Protein AF-A0A8I1SNG2-F1 (afdb_monomer)

pLDDT: mean 77.54, std 19.79, range [26.77, 97.81]

Structure (mmCIF, N/CA/C/O backbone):
data_AF-A0A8I1SNG2-F1
#
_entry.id   AF-A0A8I1SNG2-F1
#
loop_
_atom_site.group_PDB
_atom_site.id
_atom_site.type_symbol
_atom_site.label_atom_id
_atom_site.label_alt_id
_atom_site.label_comp_id
_atom_site.label_asym_id
_atom_site.label_entity_id
_atom_site.label_seq_id
_atom_site.pdbx_PDB_ins_code
_atom_site.Cartn_x
_atom_site.Cartn_y
_atom_site.Cartn_z
_atom_site.occupancy
_atom_site.B_iso_or_equiv
_atom_site.auth_seq_id
_atom_site.auth_comp_id
_atom_site.auth_asym_id
_atom_site.auth_atom_id
_atom_site.pdbx_PDB_model_num
ATOM 1 N N . MET A 1 1 ? -9.272 -76.846 -53.339 1.00 56.78 1 MET A N 1
ATOM 2 C CA . MET A 1 1 ? -8.291 -75.740 -53.357 1.00 56.78 1 MET A CA 1
ATOM 3 C C . MET A 1 1 ? -7.108 -75.984 -52.406 1.00 56.78 1 MET A C 1
ATOM 5 O O . MET A 1 1 ? -6.100 -75.313 -52.558 1.00 56.78 1 MET A O 1
ATOM 9 N N . ASP A 1 2 ? -7.126 -77.032 -51.564 1.00 60.41 2 ASP A N 1
ATOM 10 C CA . ASP A 1 2 ? -6.058 -77.311 -50.574 1.00 60.41 2 ASP A CA 1
ATOM 11 C C . ASP A 1 2 ? -4.797 -78.040 -51.066 1.00 60.41 2 ASP A C 1
ATOM 13 O O . ASP A 1 2 ? -3.830 -78.180 -50.324 1.00 60.41 2 ASP A O 1
ATOM 17 N N . ARG A 1 3 ? -4.749 -78.513 -52.318 1.00 60.56 3 ARG A N 1
ATOM 18 C CA . ARG A 1 3 ? -3.557 -79.216 -52.844 1.00 60.56 3 ARG A CA 1
ATOM 19 C C . ARG A 1 3 ? -2.506 -78.296 -53.471 1.00 60.56 3 ARG A C 1
ATOM 21 O O . ARG A 1 3 ? -1.391 -78.744 -53.713 1.00 60.56 3 ARG A O 1
ATOM 28 N N . LEU A 1 4 ? -2.842 -77.027 -53.711 1.00 60.00 4 LEU A N 1
ATOM 29 C CA . LEU A 1 4 ? -1.902 -76.025 -54.228 1.00 60.00 4 LEU A CA 1
ATOM 30 C C . LEU A 1 4 ? -1.081 -75.378 -53.099 1.00 60.00 4 LEU A C 1
ATOM 32 O O . LEU A 1 4 ? 0.104 -75.133 -53.284 1.00 60.00 4 LEU A O 1
ATOM 36 N N . LEU A 1 5 ? -1.671 -75.183 -51.914 1.00 61.62 5 LEU A N 1
ATOM 37 C CA . LEU A 1 5 ? -1.017 -74.515 -50.777 1.00 61.62 5 LEU A CA 1
ATOM 38 C C . LEU A 1 5 ? -0.060 -75.413 -49.975 1.00 61.62 5 LEU A C 1
ATOM 40 O O . LEU A 1 5 ? 0.760 -74.899 -49.226 1.00 61.62 5 LEU A O 1
ATOM 44 N N . ASN A 1 6 ? -0.107 -76.736 -50.166 1.00 69.00 6 ASN A N 1
ATOM 45 C CA . ASN A 1 6 ? 0.740 -77.685 -49.431 1.00 69.00 6 ASN A CA 1
ATOM 46 C C . ASN A 1 6 ? 1.972 -78.165 -50.221 1.00 69.00 6 ASN A C 1
ATOM 48 O O . ASN A 1 6 ? 2.696 -79.053 -49.772 1.00 69.00 6 ASN A O 1
ATOM 52 N N . ASN A 1 7 ? 2.218 -77.608 -51.414 1.00 77.94 7 ASN A N 1
ATOM 53 C CA . ASN A 1 7 ? 3.432 -77.899 -52.168 1.00 77.94 7 ASN A CA 1
ATOM 54 C C . ASN A 1 7 ? 4.544 -76.934 -51.715 1.00 77.94 7 ASN A C 1
ATOM 56 O O . ASN A 1 7 ? 4.392 -75.718 -51.883 1.00 77.94 7 ASN A O 1
ATOM 60 N N . PRO A 1 8 ? 5.675 -77.433 -51.184 1.00 76.56 8 PRO A N 1
ATOM 61 C CA . PRO A 1 8 ? 6.743 -76.588 -50.651 1.00 76.56 8 PRO A CA 1
ATOM 62 C C . PRO A 1 8 ? 7.318 -75.615 -51.688 1.00 76.56 8 PRO A C 1
ATOM 64 O O . PRO A 1 8 ? 7.856 -74.575 -51.319 1.00 76.56 8 PRO A O 1
ATOM 67 N N . TRP A 1 9 ? 7.183 -75.910 -52.982 1.00 79.81 9 TRP A N 1
ATOM 68 C CA . TRP A 1 9 ? 7.586 -74.994 -54.049 1.00 79.81 9 TRP A CA 1
ATOM 69 C C . TRP A 1 9 ? 6.646 -73.789 -54.201 1.00 79.81 9 TRP A C 1
ATOM 71 O O . TRP A 1 9 ? 7.111 -72.677 -54.435 1.00 79.81 9 TRP A O 1
ATOM 81 N N . ILE A 1 10 ? 5.339 -73.979 -54.003 1.00 81.12 10 ILE A N 1
ATOM 82 C 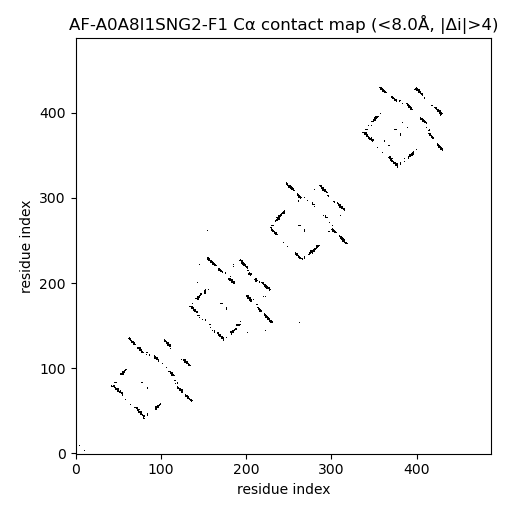CA . ILE A 1 10 ? 4.342 -72.901 -54.100 1.00 81.12 10 ILE A CA 1
ATOM 83 C C . ILE A 1 10 ? 4.430 -71.974 -52.884 1.00 81.12 10 ILE A C 1
ATOM 85 O O . ILE A 1 10 ? 4.395 -70.757 -53.047 1.00 81.12 10 ILE A O 1
ATOM 89 N N . MET A 1 11 ? 4.669 -72.524 -51.690 1.00 81.44 11 MET A N 1
ATOM 90 C CA . MET A 1 11 ? 4.949 -71.728 -50.486 1.00 81.44 11 MET A CA 1
ATOM 91 C C . MET A 1 11 ? 6.187 -70.835 -50.658 1.00 81.44 11 MET A C 1
ATOM 93 O O . MET A 1 11 ? 6.160 -69.670 -50.274 1.00 81.44 11 MET A O 1
ATOM 97 N N . LYS A 1 12 ? 7.251 -71.339 -51.301 1.00 84.50 12 LYS A N 1
ATOM 98 C CA . LYS A 1 12 ? 8.458 -70.546 -51.593 1.00 84.50 12 LYS A CA 1
ATOM 99 C C . LYS A 1 12 ? 8.195 -69.410 -52.584 1.00 84.50 12 LYS A C 1
ATOM 101 O O . LYS A 1 12 ? 8.727 -68.323 -52.396 1.00 84.50 12 LYS A O 1
ATOM 106 N N . ILE A 1 13 ? 7.363 -69.636 -53.604 1.00 86.69 13 ILE A N 1
ATOM 107 C CA . ILE A 1 13 ? 6.988 -68.594 -54.576 1.00 86.69 13 ILE A CA 1
ATOM 108 C C . ILE A 1 13 ? 6.118 -67.518 -53.917 1.00 86.69 13 ILE A C 1
ATOM 110 O O . ILE A 1 13 ? 6.350 -66.332 -54.132 1.00 86.69 13 ILE A O 1
ATOM 114 N N . ILE A 1 14 ? 5.153 -67.909 -53.081 1.00 85.69 14 ILE A N 1
ATOM 115 C CA . ILE A 1 14 ? 4.299 -66.961 -52.350 1.00 85.69 14 ILE A CA 1
ATOM 116 C C . ILE A 1 14 ? 5.128 -66.148 -51.347 1.00 85.69 14 ILE A C 1
ATOM 118 O O . ILE A 1 14 ? 4.961 -64.933 -51.266 1.00 85.69 14 ILE A O 1
ATOM 122 N N . ALA A 1 15 ? 6.069 -66.783 -50.641 1.00 88.19 15 ALA A N 1
ATOM 123 C CA . ALA A 1 15 ? 6.994 -66.092 -49.746 1.00 88.19 15 ALA A CA 1
ATOM 124 C C . ALA A 1 15 ? 7.906 -65.109 -50.499 1.00 88.19 15 ALA A C 1
ATOM 126 O O . ALA A 1 15 ? 8.117 -63.997 -50.025 1.00 88.19 15 ALA A O 1
ATOM 127 N N . LEU A 1 16 ? 8.399 -65.476 -51.689 1.00 91.19 16 LEU A N 1
ATOM 128 C CA . LEU A 1 16 ? 9.174 -64.579 -52.551 1.00 91.19 16 LEU A CA 1
ATOM 129 C C . LEU A 1 16 ? 8.335 -63.377 -53.005 1.00 91.19 16 LEU A C 1
ATOM 131 O O . LEU A 1 16 ? 8.827 -62.255 -52.997 1.00 91.19 16 LEU A O 1
ATOM 135 N N . LEU A 1 17 ? 7.072 -63.597 -53.376 1.00 91.25 17 LEU A N 1
ATOM 136 C CA . LEU A 1 17 ? 6.180 -62.531 -53.828 1.00 91.25 17 LEU A CA 1
ATOM 137 C C . LEU A 1 17 ? 5.836 -61.569 -52.683 1.00 91.25 17 LEU A C 1
ATOM 139 O O . LEU A 1 17 ? 5.881 -60.359 -52.879 1.00 91.25 17 LEU A O 1
ATOM 143 N N . LEU A 1 18 ? 5.579 -62.084 -51.478 1.00 90.50 18 LEU A N 1
ATOM 144 C CA . LEU A 1 18 ? 5.385 -61.262 -50.279 1.00 90.50 18 LEU A CA 1
ATOM 145 C C . LEU A 1 18 ? 6.658 -60.510 -49.875 1.00 90.50 18 LEU A C 1
ATOM 147 O O . LEU A 1 18 ? 6.578 -59.333 -49.535 1.00 90.50 18 LEU A O 1
ATOM 151 N N . ALA A 1 19 ? 7.827 -61.149 -49.957 1.00 90.62 19 ALA A N 1
ATOM 152 C CA . ALA A 1 19 ? 9.108 -60.498 -49.698 1.00 90.62 19 ALA A CA 1
ATOM 153 C C . ALA A 1 19 ? 9.402 -59.397 -50.726 1.00 90.62 19 ALA A C 1
ATOM 155 O O . ALA A 1 19 ? 9.855 -58.323 -50.348 1.00 90.62 19 ALA A O 1
ATOM 156 N N . LEU A 1 20 ? 9.091 -59.624 -52.006 1.00 89.50 20 LEU A N 1
ATOM 157 C CA . LEU A 1 20 ? 9.197 -58.615 -53.059 1.00 89.50 20 LEU A CA 1
ATOM 158 C C . LEU A 1 20 ? 8.219 -57.462 -52.813 1.00 89.50 20 LEU A C 1
ATOM 160 O O . LEU A 1 20 ? 8.576 -56.308 -53.015 1.00 89.50 20 LEU A O 1
ATOM 164 N N . MET A 1 21 ? 7.000 -57.757 -52.356 1.00 87.56 21 MET A N 1
ATOM 165 C CA . MET A 1 21 ? 6.005 -56.724 -52.092 1.00 87.56 21 MET A CA 1
ATOM 166 C C . MET A 1 21 ? 6.374 -55.870 -50.873 1.00 87.56 21 MET A C 1
ATOM 168 O O . MET A 1 21 ? 6.263 -54.649 -50.933 1.00 87.56 21 MET A O 1
ATOM 172 N N . LEU A 1 22 ? 6.882 -56.488 -49.802 1.00 85.44 22 LEU A N 1
ATOM 173 C CA . LEU A 1 22 ? 7.433 -55.772 -48.649 1.00 85.44 22 LEU A CA 1
ATOM 174 C C . LEU A 1 22 ? 8.693 -54.988 -49.020 1.00 85.44 22 LEU A C 1
ATOM 176 O O . LEU A 1 22 ? 8.825 -53.839 -48.614 1.00 85.44 22 LEU A O 1
ATOM 180 N N . TYR A 1 23 ? 9.584 -55.567 -49.829 1.00 83.69 23 TYR A N 1
ATOM 181 C CA . TYR A 1 23 ? 10.763 -54.874 -50.344 1.00 83.69 23 TYR A CA 1
ATOM 182 C C . TYR A 1 23 ? 10.367 -53.650 -51.167 1.00 83.69 23 TYR A C 1
ATOM 184 O O . TYR A 1 23 ? 10.914 -52.581 -50.944 1.00 83.69 23 TYR A O 1
ATOM 192 N N . LEU A 1 24 ? 9.381 -53.761 -52.059 1.00 81.56 24 LEU A N 1
ATOM 193 C CA . LEU A 1 24 ? 8.875 -52.618 -52.818 1.00 81.56 24 LEU A CA 1
ATOM 194 C C . LEU A 1 24 ? 8.191 -51.595 -51.906 1.00 81.56 24 LEU A C 1
ATO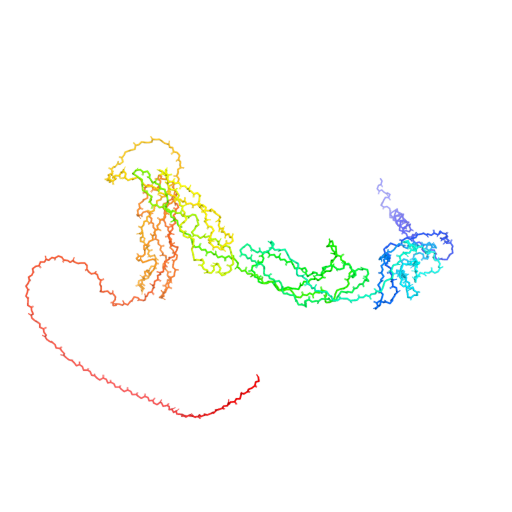M 196 O O . LEU A 1 24 ? 8.440 -50.412 -52.068 1.00 81.56 24 LEU A O 1
ATOM 200 N N . SER A 1 25 ? 7.403 -52.016 -50.914 1.00 80.62 25 SER A N 1
ATOM 201 C CA . SER A 1 25 ? 6.765 -51.092 -49.964 1.00 80.62 25 SER A CA 1
ATOM 202 C C . SER A 1 25 ? 7.790 -50.306 -49.142 1.00 80.62 25 SER A C 1
ATOM 204 O O . SER A 1 25 ? 7.641 -49.102 -48.983 1.00 80.62 25 SER A O 1
ATOM 206 N N . VAL A 1 26 ? 8.846 -50.965 -48.655 1.00 71.75 26 VAL A N 1
ATOM 207 C CA . VAL A 1 26 ? 9.935 -50.321 -47.899 1.00 71.75 26 VAL A CA 1
ATOM 208 C C . VAL A 1 26 ? 10.855 -49.513 -48.816 1.00 71.75 26 VAL A C 1
ATOM 210 O O . VAL A 1 26 ? 11.360 -48.468 -48.421 1.00 71.75 26 VAL A O 1
ATOM 213 N N . SER A 1 27 ? 11.080 -49.969 -50.048 1.00 66.38 27 SER A N 1
ATOM 214 C CA . SER A 1 27 ? 11.936 -49.279 -51.017 1.00 66.38 27 SER A CA 1
ATOM 215 C C . SER A 1 27 ? 11.242 -48.086 -51.682 1.00 66.38 27 SER A C 1
ATOM 217 O O . SER A 1 27 ? 11.930 -47.246 -52.255 1.00 66.38 27 SER A O 1
ATOM 219 N N . ILE A 1 28 ? 9.910 -47.998 -51.613 1.00 62.19 28 ILE A N 1
ATOM 220 C CA . ILE A 1 28 ? 9.124 -46.840 -52.068 1.00 62.19 28 ILE A CA 1
ATOM 221 C C . ILE A 1 28 ? 9.003 -45.784 -50.955 1.00 62.19 28 ILE A C 1
ATOM 223 O O . ILE A 1 28 ? 8.881 -44.607 -51.273 1.00 62.19 28 ILE A O 1
ATOM 227 N N . ASP A 1 29 ? 9.159 -46.172 -49.685 1.00 55.56 29 ASP A N 1
ATOM 228 C CA . ASP A 1 29 ? 9.211 -45.254 -48.530 1.00 55.56 29 ASP A CA 1
ATOM 229 C C . ASP A 1 29 ? 10.655 -44.861 -48.127 1.00 55.56 29 ASP A C 1
ATOM 231 O O . ASP A 1 29 ? 10.879 -44.210 -47.115 1.00 55.56 29 ASP A O 1
ATOM 235 N N . ASN A 1 30 ? 11.654 -45.242 -48.941 1.00 54.31 30 ASN A N 1
ATOM 236 C CA . ASN A 1 30 ? 13.058 -44.808 -48.840 1.00 54.31 30 ASN A CA 1
ATOM 237 C C . ASN A 1 30 ? 13.566 -44.199 -50.164 1.00 54.31 30 ASN A C 1
ATOM 239 O O . ASN A 1 30 ? 14.659 -44.510 -50.643 1.00 54.31 30 ASN A O 1
ATOM 243 N N . GLN A 1 31 ? 12.758 -43.331 -50.772 1.00 49.16 31 GLN A N 1
ATOM 244 C CA . GLN A 1 31 ? 13.276 -42.252 -51.617 1.00 49.16 31 GLN A CA 1
ATOM 245 C C . GLN A 1 31 ? 12.938 -40.902 -50.964 1.00 49.16 31 GLN A C 1
ATOM 247 O O . GLN A 1 31 ? 12.194 -40.104 -51.515 1.00 49.16 31 GLN A O 1
ATOM 252 N N . ASP A 1 32 ? 13.388 -40.667 -49.733 1.00 51.47 32 ASP A N 1
ATOM 253 C CA . ASP A 1 32 ? 14.584 -39.842 -49.514 1.00 51.47 32 ASP A CA 1
ATOM 254 C C . ASP A 1 32 ? 15.882 -40.427 -50.092 1.00 51.47 32 ASP A C 1
ATOM 256 O O . ASP A 1 32 ? 16.792 -40.869 -49.389 1.00 51.47 32 ASP A O 1
ATOM 260 N N . THR A 1 33 ? 16.024 -40.365 -51.416 1.00 41.66 33 THR A N 1
ATOM 261 C CA . THR A 1 33 ? 17.355 -40.365 -52.016 1.00 41.66 33 THR A CA 1
ATOM 262 C C . THR A 1 33 ? 17.877 -38.941 -51.971 1.00 41.66 33 THR A C 1
ATOM 264 O O . THR A 1 33 ? 17.498 -38.096 -52.784 1.00 41.66 33 THR A O 1
ATOM 267 N N . ASN A 1 34 ? 18.805 -38.698 -51.048 1.00 48.19 34 ASN A N 1
ATOM 268 C CA . ASN A 1 34 ? 19.882 -37.742 -51.260 1.00 48.19 34 ASN A CA 1
ATOM 269 C C . ASN A 1 34 ? 20.503 -38.009 -52.641 1.00 48.19 34 ASN A C 1
ATOM 271 O O . ASN A 1 34 ? 21.346 -38.893 -52.801 1.00 48.19 34 ASN A O 1
ATOM 275 N N . THR A 1 35 ? 20.091 -37.240 -53.648 1.00 39.91 35 THR A N 1
ATOM 276 C CA . THR A 1 35 ? 20.766 -37.176 -54.945 1.00 39.91 35 THR A CA 1
ATOM 277 C C . THR A 1 35 ? 22.074 -36.416 -54.754 1.00 39.91 35 THR A C 1
ATOM 279 O O . THR A 1 35 ? 22.172 -35.212 -54.992 1.00 39.91 35 THR A O 1
ATOM 282 N N . ILE A 1 36 ? 23.099 -37.131 -54.290 1.00 49.31 36 ILE A N 1
ATOM 283 C CA . ILE A 1 36 ? 24.485 -36.699 -54.407 1.00 49.31 36 ILE A CA 1
ATOM 284 C C . ILE A 1 36 ? 24.841 -36.734 -55.898 1.00 49.31 36 ILE A C 1
ATOM 286 O O . ILE A 1 36 ? 24.833 -37.784 -56.534 1.00 49.31 36 ILE A O 1
ATOM 290 N N . LEU A 1 37 ? 25.191 -35.548 -56.402 1.00 50.69 37 LEU A N 1
ATOM 291 C CA . LEU A 1 37 ? 25.818 -35.249 -57.692 1.00 50.69 37 LEU A CA 1
ATOM 292 C C . LEU A 1 37 ? 24.897 -35.100 -58.920 1.00 50.69 37 LEU A C 1
ATOM 294 O O . LEU A 1 37 ? 24.822 -35.955 -59.796 1.00 50.69 37 LEU A O 1
ATOM 298 N N . GLY A 1 38 ? 24.329 -33.894 -59.046 1.00 44.47 38 GLY A N 1
ATOM 299 C CA . GLY A 1 38 ? 24.095 -33.274 -60.354 1.00 44.47 38 GLY A CA 1
ATOM 300 C C . GLY A 1 38 ? 22.669 -32.804 -60.620 1.00 44.47 38 GLY A C 1
ATOM 301 O O . GLY A 1 38 ? 21.893 -33.481 -61.279 1.00 44.47 38 GLY A O 1
ATOM 302 N N . THR A 1 39 ? 22.390 -31.551 -60.254 1.00 46.19 39 THR A N 1
ATOM 303 C CA . THR A 1 39 ? 21.371 -30.692 -60.892 1.00 46.19 39 THR A CA 1
ATOM 304 C C . THR A 1 39 ? 19.889 -30.929 -60.578 1.00 46.19 39 THR A C 1
ATOM 306 O O . THR A 1 39 ? 19.044 -30.715 -61.439 1.00 46.19 39 THR A O 1
ATOM 309 N N . SER A 1 40 ? 19.522 -31.127 -59.309 1.00 44.59 40 SER A N 1
ATOM 310 C CA . SER A 1 40 ? 18.296 -30.460 -58.836 1.00 44.59 40 SER A CA 1
ATOM 311 C C . SER A 1 40 ? 18.636 -29.000 -58.585 1.00 44.59 40 SER A C 1
ATOM 313 O O . SER A 1 40 ? 18.940 -28.569 -57.476 1.00 44.59 40 SER A O 1
ATOM 315 N N . LYS A 1 41 ? 18.624 -28.232 -59.676 1.00 49.75 41 LYS A N 1
ATOM 316 C CA . LYS A 1 41 ? 18.384 -26.797 -59.632 1.00 49.75 41 LYS A CA 1
ATOM 317 C C . LYS A 1 41 ? 17.033 -26.601 -58.940 1.00 49.75 41 LYS A C 1
ATOM 319 O O . LYS A 1 41 ? 16.011 -26.438 -59.598 1.00 49.75 41 LYS A O 1
ATOM 324 N N . SER A 1 42 ? 17.023 -26.570 -57.607 1.00 51.88 42 SER A N 1
ATOM 325 C CA . SER A 1 42 ? 16.036 -25.778 -56.879 1.00 51.88 42 SER A CA 1
ATOM 326 C C . SER A 1 42 ? 16.376 -24.312 -57.144 1.00 51.88 42 SER A C 1
ATOM 328 O O . SER A 1 42 ? 16.798 -23.572 -56.265 1.00 51.88 42 SER A O 1
ATOM 330 N N . SER A 1 43 ? 16.215 -23.911 -58.404 1.00 53.03 43 SER A N 1
ATOM 331 C CA . SER A 1 43 ? 16.226 -22.532 -58.876 1.00 53.03 43 SER A CA 1
ATOM 332 C C . SER A 1 43 ? 14.900 -21.845 -58.551 1.00 53.03 43 SER A C 1
ATOM 334 O O . SER A 1 43 ? 14.540 -20.872 -59.198 1.00 53.03 43 SER A O 1
ATOM 336 N N . GLY A 1 44 ? 14.150 -22.375 -57.582 1.00 64.69 44 GLY A N 1
ATOM 337 C CA . GLY A 1 44 ? 13.084 -21.629 -56.948 1.00 64.69 44 GLY A CA 1
ATOM 338 C C . GLY A 1 44 ? 13.719 -20.663 -55.965 1.00 64.69 44 GLY A C 1
ATOM 339 O O . GLY A 1 44 ? 14.398 -21.095 -55.027 1.00 64.69 44 GLY A O 1
ATOM 340 N N . THR A 1 45 ? 13.500 -19.374 -56.188 1.00 75.50 45 THR A N 1
ATOM 341 C CA . THR A 1 45 ? 13.533 -18.405 -55.103 1.00 75.50 45 THR A CA 1
ATOM 342 C C . THR A 1 45 ? 12.427 -18.773 -54.111 1.00 75.50 45 THR A C 1
ATOM 344 O O . THR A 1 45 ? 11.372 -19.296 -54.485 1.00 75.50 45 THR A O 1
ATOM 347 N N . GLY A 1 46 ? 12.721 -18.629 -52.830 1.00 83.81 46 GLY A N 1
ATOM 348 C CA . GLY A 1 46 ? 11.756 -18.734 -51.749 1.00 83.81 46 GLY A CA 1
ATOM 349 C C . GLY A 1 46 ? 11.710 -17.421 -50.986 1.00 83.81 46 GLY A C 1
ATOM 350 O O . GLY A 1 46 ? 12.610 -16.590 -51.121 1.00 83.81 46 GLY A O 1
ATOM 351 N N . THR A 1 47 ? 10.673 -17.277 -50.174 1.00 89.25 47 THR A N 1
ATOM 352 C CA . THR A 1 47 ? 10.515 -16.167 -49.241 1.00 89.25 47 THR A CA 1
ATOM 353 C C . THR A 1 47 ? 10.173 -16.756 -47.885 1.00 89.25 47 THR A C 1
ATOM 355 O O . THR A 1 47 ? 9.340 -17.659 -47.802 1.00 89.25 47 THR A O 1
ATOM 358 N N . GLU A 1 48 ? 10.832 -16.276 -46.842 1.00 88.25 48 GLU A N 1
ATOM 359 C CA . GLU A 1 48 ? 10.601 -16.686 -45.461 1.00 88.25 48 GLU A CA 1
ATOM 360 C C . GLU A 1 48 ? 10.522 -15.438 -44.592 1.00 88.25 48 GLU A C 1
ATOM 362 O O . GLU A 1 48 ? 11.375 -14.562 -44.701 1.00 88.25 48 GLU A O 1
ATOM 367 N N . THR A 1 49 ? 9.512 -15.354 -43.731 1.00 90.12 49 THR A N 1
ATOM 368 C CA . THR A 1 49 ? 9.353 -14.230 -42.803 1.00 90.12 49 THR A CA 1
ATOM 369 C C . THR A 1 49 ? 9.633 -14.704 -41.388 1.00 90.12 49 THR A C 1
ATOM 371 O O . THR A 1 49 ? 9.045 -15.679 -40.919 1.00 90.12 49 THR A O 1
ATOM 374 N N . ILE A 1 50 ? 10.536 -13.999 -40.718 1.00 89.38 50 ILE A N 1
ATOM 375 C CA . ILE A 1 50 ? 10.867 -14.163 -39.310 1.00 89.38 50 ILE A CA 1
ATOM 376 C C . ILE A 1 50 ? 10.171 -13.028 -38.567 1.00 89.38 50 ILE A C 1
ATOM 378 O O . ILE A 1 50 ? 10.402 -11.854 -38.848 1.00 89.38 50 ILE A O 1
ATOM 382 N N . THR A 1 51 ? 9.278 -13.384 -37.655 1.00 91.81 51 THR A N 1
ATOM 383 C CA . THR A 1 51 ? 8.497 -12.425 -36.869 1.00 91.81 51 THR A CA 1
ATOM 384 C C . THR A 1 51 ? 9.108 -12.217 -35.492 1.00 91.81 51 THR A C 1
ATOM 386 O O . THR A 1 51 ? 9.695 -13.153 -34.949 1.00 91.81 51 THR A O 1
ATOM 389 N N . ASN A 1 52 ? 8.865 -11.049 -34.896 1.00 91.50 52 ASN A N 1
ATOM 390 C CA . ASN A 1 52 ? 9.302 -10.688 -33.542 1.00 91.50 52 ASN A CA 1
ATOM 391 C C . ASN A 1 52 ? 10.830 -10.727 -33.356 1.00 91.50 52 ASN A C 1
ATOM 393 O O . ASN A 1 52 ? 11.325 -11.243 -32.354 1.00 91.50 52 ASN A O 1
ATOM 397 N N . VAL A 1 53 ? 11.581 -10.211 -34.331 1.00 92.56 53 VAL A N 1
ATOM 398 C CA . VAL A 1 53 ? 13.037 -10.068 -34.208 1.00 92.56 53 VAL A CA 1
ATOM 399 C C . VAL A 1 53 ? 13.327 -8.845 -33.331 1.00 92.56 53 VAL A C 1
ATOM 401 O O . VAL A 1 53 ? 12.860 -7.765 -33.695 1.00 92.56 53 VAL A O 1
ATOM 404 N N . PRO A 1 54 ? 14.039 -8.981 -32.197 1.00 94.94 54 PRO A N 1
ATOM 405 C CA . PRO A 1 54 ? 14.354 -7.849 -31.328 1.00 94.94 54 PRO A CA 1
ATOM 406 C C . PRO A 1 54 ? 15.284 -6.851 -32.027 1.00 94.94 54 PRO A C 1
ATOM 408 O O . PRO A 1 54 ? 16.146 -7.253 -32.812 1.00 94.94 54 PRO A O 1
ATOM 411 N N . VAL A 1 55 ? 15.101 -5.560 -31.744 1.00 95.31 55 VAL A N 1
ATOM 412 C CA . VAL A 1 55 ? 15.941 -4.483 -32.291 1.00 95.31 55 VAL A CA 1
ATOM 413 C C . VAL A 1 55 ? 16.939 -4.009 -31.241 1.00 95.31 55 VAL A C 1
ATOM 415 O O . VAL A 1 55 ? 16.560 -3.492 -30.195 1.00 95.31 55 VAL A O 1
ATOM 418 N N . GLU A 1 56 ? 18.226 -4.132 -31.550 1.00 94.00 56 GLU A N 1
ATOM 419 C CA . GLU A 1 56 ? 19.312 -3.636 -30.706 1.00 94.00 56 GLU A CA 1
ATOM 420 C C . GLU A 1 56 ? 19.612 -2.161 -31.008 1.00 94.00 56 GLU A C 1
ATOM 422 O O . GLU A 1 56 ? 19.835 -1.773 -32.157 1.00 94.00 56 GLU A O 1
ATOM 427 N N . VAL A 1 57 ? 19.662 -1.317 -29.980 1.00 93.12 57 VAL A N 1
ATOM 428 C CA . VAL A 1 57 ? 19.874 0.130 -30.136 1.00 93.12 57 VAL A CA 1
ATOM 429 C C . VAL A 1 57 ? 21.239 0.510 -29.579 1.00 93.12 57 VAL A C 1
ATOM 431 O O . VAL A 1 57 ? 21.501 0.338 -28.391 1.00 93.12 57 VAL A O 1
ATOM 434 N N . SER A 1 58 ? 22.117 1.059 -30.420 1.00 91.81 58 SER A N 1
ATOM 435 C CA . SER A 1 58 ? 23.433 1.546 -29.996 1.00 91.81 58 SER A CA 1
ATOM 436 C C . SER A 1 58 ? 23.436 3.065 -29.848 1.00 91.81 58 SER A C 1
ATOM 438 O O . SER A 1 58 ? 23.172 3.784 -30.811 1.00 91.81 58 SER A O 1
ATOM 440 N N . TYR A 1 59 ? 23.734 3.551 -28.641 1.00 89.88 59 TYR A N 1
ATOM 441 C CA . TYR A 1 59 ? 23.777 4.974 -28.299 1.00 89.88 59 TYR A CA 1
ATOM 442 C C . TYR A 1 59 ? 24.546 5.221 -26.992 1.00 89.88 59 TYR A C 1
ATOM 444 O O . TYR A 1 59 ? 24.880 4.278 -26.274 1.00 89.88 59 TYR A O 1
ATOM 452 N N . ASP A 1 60 ? 24.788 6.493 -26.665 1.00 86.31 60 ASP A N 1
ATOM 453 C CA . ASP A 1 60 ? 25.329 6.919 -25.369 1.00 86.31 60 ASP A CA 1
ATOM 454 C C . ASP A 1 60 ? 24.258 6.822 -24.266 1.00 86.31 60 ASP A C 1
ATOM 456 O O . ASP A 1 60 ? 23.464 7.746 -24.064 1.00 86.31 60 ASP A O 1
ATOM 460 N N . GLN A 1 61 ? 24.229 5.681 -23.573 1.00 82.00 61 GLN A N 1
ATOM 461 C CA . GLN A 1 61 ? 23.267 5.371 -22.507 1.00 82.00 61 GLN A CA 1
ATOM 462 C C . GLN A 1 61 ? 23.418 6.251 -21.256 1.00 82.00 61 GLN A C 1
ATOM 464 O O . GLN A 1 61 ? 22.471 6.344 -20.474 1.00 82.00 61 GLN A O 1
ATOM 469 N N . ASP A 1 62 ? 24.572 6.904 -21.082 1.00 81.81 62 ASP A N 1
ATOM 470 C CA . ASP A 1 62 ? 24.874 7.709 -19.895 1.00 81.81 62 ASP A CA 1
ATOM 471 C C . ASP A 1 62 ? 24.315 9.138 -19.998 1.00 81.81 62 ASP A C 1
ATOM 473 O O . ASP A 1 62 ? 24.116 9.803 -18.983 1.00 81.81 62 ASP A O 1
ATOM 477 N N . ASN A 1 63 ? 24.096 9.646 -21.218 1.00 83.94 63 ASN A N 1
ATOM 478 C CA . ASN A 1 63 ? 23.704 11.045 -21.444 1.00 83.94 63 ASN A CA 1
ATOM 479 C C . ASN A 1 63 ? 22.430 11.213 -22.278 1.00 83.94 63 ASN A C 1
ATOM 481 O O . ASN A 1 63 ? 21.843 12.300 -22.284 1.00 83.94 63 ASN A O 1
ATOM 485 N N . MET A 1 64 ? 21.998 10.177 -22.999 1.00 87.62 64 MET A N 1
ATOM 486 C CA . MET A 1 64 ? 20.863 10.251 -23.915 1.00 87.62 64 MET A CA 1
ATOM 487 C C . MET A 1 64 ? 19.793 9.221 -23.566 1.00 87.62 64 MET A C 1
ATOM 489 O O . MET A 1 64 ? 20.070 8.163 -23.011 1.00 87.62 64 MET A O 1
ATOM 493 N N . ILE A 1 65 ? 18.552 9.528 -23.925 1.00 88.31 65 ILE A N 1
ATOM 494 C CA . ILE A 1 65 ? 17.433 8.590 -23.893 1.00 88.31 65 ILE A CA 1
ATOM 495 C C . ILE A 1 65 ? 16.731 8.616 -25.246 1.00 88.31 65 ILE A C 1
ATOM 497 O O . ILE A 1 65 ? 16.608 9.673 -25.875 1.00 88.31 65 ILE A O 1
ATOM 501 N N . ILE A 1 66 ? 16.310 7.441 -25.708 1.00 89.62 66 ILE A N 1
ATOM 502 C CA . ILE A 1 66 ? 15.709 7.260 -27.027 1.00 89.62 66 ILE A CA 1
ATOM 503 C C . ILE A 1 66 ? 14.301 6.721 -26.867 1.00 89.62 66 ILE A C 1
ATOM 505 O O . ILE A 1 66 ? 14.047 5.836 -26.056 1.00 89.62 66 ILE A O 1
ATOM 509 N N . SER A 1 67 ? 13.395 7.244 -27.683 1.00 88.00 67 SER A N 1
ATOM 510 C CA . SER A 1 67 ? 12.032 6.739 -27.820 1.00 88.00 67 SER A CA 1
ATOM 511 C C . SER A 1 67 ? 11.656 6.600 -29.296 1.00 88.00 67 SER A C 1
ATOM 513 O O . SER A 1 67 ? 12.270 7.219 -30.167 1.00 88.00 67 SER A O 1
ATOM 515 N N . GLY A 1 68 ? 10.654 5.767 -29.588 1.00 87.44 68 GLY A N 1
ATOM 516 C CA . GLY A 1 68 ? 10.132 5.562 -30.947 1.00 87.44 68 GLY A CA 1
ATOM 517 C C . GLY A 1 68 ? 10.756 4.399 -31.730 1.00 87.44 68 GLY A C 1
ATOM 518 O O . GLY A 1 68 ? 10.268 4.078 -32.812 1.00 87.44 68 GLY A O 1
ATOM 519 N N . VAL A 1 69 ? 11.776 3.725 -31.185 1.00 90.88 69 VAL A N 1
ATOM 520 C CA . VAL A 1 69 ? 12.268 2.454 -31.742 1.00 90.88 69 VAL A CA 1
ATOM 521 C C . VAL A 1 69 ? 11.308 1.327 -31.334 1.00 90.88 69 VAL A C 1
ATOM 523 O O . VAL A 1 69 ? 10.986 1.227 -30.152 1.00 90.88 69 VAL A O 1
ATOM 526 N N . PRO A 1 70 ? 10.824 0.488 -32.268 1.00 92.38 70 PRO A N 1
ATOM 527 C CA . PRO A 1 70 ? 10.007 -0.670 -31.923 1.00 92.38 70 PRO A CA 1
ATOM 528 C C . PRO A 1 70 ? 10.855 -1.760 -31.255 1.00 92.38 70 PRO A C 1
ATOM 530 O O . PRO A 1 70 ? 11.933 -2.083 -31.747 1.00 92.38 70 PRO A O 1
ATOM 533 N N . ASP A 1 71 ? 10.328 -2.390 -30.201 1.00 93.06 71 ASP A N 1
ATOM 534 C CA . ASP A 1 71 ? 11.018 -3.490 -29.504 1.00 93.06 71 ASP A CA 1
ATOM 535 C C . ASP A 1 71 ? 11.316 -4.671 -30.437 1.00 93.06 71 ASP A C 1
ATOM 537 O O . ASP A 1 71 ? 12.320 -5.366 -30.286 1.00 93.06 71 ASP A O 1
ATOM 541 N N . THR A 1 72 ? 10.423 -4.915 -31.405 1.00 94.62 72 THR A N 1
ATOM 542 C CA . THR A 1 72 ? 10.554 -6.007 -32.369 1.00 94.62 72 THR A CA 1
ATOM 543 C C . THR A 1 72 ? 10.097 -5.615 -33.770 1.00 94.62 72 THR A C 1
ATOM 545 O O . THR A 1 72 ? 9.221 -4.766 -33.940 1.00 94.62 72 THR A O 1
ATOM 548 N N . VAL A 1 73 ? 10.663 -6.280 -34.780 1.00 95.50 73 VAL A N 1
ATOM 549 C CA . VAL A 1 73 ? 10.325 -6.098 -36.199 1.00 95.50 73 VAL A CA 1
ATOM 550 C C . VAL A 1 73 ? 10.156 -7.426 -36.926 1.00 95.50 73 VAL A C 1
ATOM 552 O O . VAL A 1 73 ? 10.570 -8.488 -36.450 1.00 95.50 73 VAL A O 1
ATOM 555 N N . ASN A 1 74 ? 9.543 -7.369 -38.108 1.00 94.44 74 ASN A N 1
ATOM 556 C CA . ASN A 1 74 ? 9.443 -8.519 -38.996 1.00 94.44 74 ASN A CA 1
ATOM 557 C C . ASN A 1 74 ? 10.531 -8.440 -40.063 1.00 94.44 74 ASN A C 1
ATOM 559 O O . ASN A 1 74 ? 10.694 -7.417 -40.723 1.00 94.44 74 ASN A O 1
ATOM 563 N N . VAL A 1 75 ? 11.249 -9.540 -40.269 1.00 93.56 75 VAL A N 1
ATOM 564 C CA . VAL A 1 75 ? 12.310 -9.631 -41.272 1.00 93.56 75 VAL A CA 1
ATOM 565 C C . VAL A 1 75 ? 11.918 -10.659 -42.318 1.00 93.56 75 VAL A C 1
ATOM 567 O O . VAL A 1 75 ? 11.705 -11.831 -42.016 1.00 93.56 75 VAL A O 1
ATOM 570 N N . THR A 1 76 ? 11.814 -10.226 -43.568 1.00 93.38 76 THR A N 1
ATOM 571 C CA . THR A 1 76 ? 11.532 -11.090 -44.713 1.00 93.38 76 THR A CA 1
ATOM 572 C C . THR A 1 76 ? 12.815 -11.352 -45.488 1.00 93.38 76 THR A C 1
ATOM 574 O O . THR A 1 76 ? 13.466 -10.424 -45.959 1.00 93.38 76 THR A O 1
ATOM 577 N N . LEU A 1 77 ? 13.156 -12.629 -45.631 1.00 92.19 77 LEU A N 1
ATOM 578 C CA . LEU A 1 77 ? 14.315 -13.123 -46.359 1.00 92.19 77 LEU A CA 1
ATOM 579 C C . LEU A 1 77 ? 13.865 -13.686 -47.706 1.00 92.19 77 LEU A C 1
ATOM 581 O O . LEU A 1 77 ? 13.003 -14.566 -47.763 1.00 92.19 77 LEU A O 1
ATOM 585 N N . GLU A 1 78 ? 14.468 -13.219 -48.792 1.00 91.25 78 GLU A N 1
ATOM 586 C CA . GLU A 1 78 ? 14.206 -13.678 -50.153 1.00 91.25 78 GLU A CA 1
ATOM 587 C C . GLU A 1 78 ? 15.496 -14.224 -50.776 1.00 91.25 78 GLU A C 1
ATOM 589 O O . GLU A 1 78 ? 16.566 -13.634 -50.667 1.00 91.25 78 GLU A O 1
ATOM 594 N N . GLY A 1 79 ? 15.438 -15.396 -51.409 1.00 89.50 79 GLY A N 1
ATOM 595 C CA . GLY A 1 79 ? 16.624 -15.961 -52.053 1.00 89.50 79 GLY A CA 1
ATOM 596 C C . GLY A 1 79 ? 16.525 -17.449 -52.343 1.00 89.50 79 GLY A C 1
ATOM 597 O O . GLY A 1 79 ? 15.443 -18.030 -52.414 1.00 89.50 79 GLY A O 1
ATOM 598 N N . SER A 1 80 ? 17.669 -18.104 -52.558 1.00 89.62 80 SER A N 1
ATOM 599 C CA . SER A 1 80 ? 17.680 -19.545 -52.847 1.00 89.62 80 SER A CA 1
ATOM 600 C C . SER A 1 80 ? 17.191 -20.359 -51.643 1.00 89.62 80 SER A C 1
ATOM 602 O O . SER A 1 80 ? 17.645 -20.135 -50.521 1.00 89.62 80 SER A O 1
ATOM 604 N N . LYS A 1 81 ? 16.339 -21.371 -51.868 1.00 84.69 81 LYS A N 1
ATOM 605 C CA . LYS A 1 81 ? 15.844 -22.254 -50.789 1.00 84.69 81 LYS A CA 1
ATOM 606 C C . LYS A 1 81 ? 16.962 -22.864 -49.933 1.00 84.69 81 LYS A C 1
ATOM 608 O O . LYS A 1 81 ? 16.804 -23.015 -48.729 1.00 84.69 81 LYS A O 1
ATOM 613 N N . SER A 1 82 ? 18.110 -23.175 -50.538 1.00 85.69 82 SER A N 1
ATOM 614 C CA . SER A 1 82 ? 19.289 -23.682 -49.826 1.00 85.69 82 SER A CA 1
ATOM 615 C C . SER A 1 82 ? 19.920 -22.666 -48.874 1.00 85.69 82 SER A C 1
ATOM 617 O O . SER A 1 82 ? 20.470 -23.072 -47.856 1.00 85.69 82 SER A O 1
ATOM 619 N N . ALA A 1 83 ? 19.885 -21.373 -49.208 1.00 85.88 83 ALA A N 1
ATOM 620 C CA . ALA A 1 83 ? 20.391 -20.312 -48.339 1.00 85.88 83 ALA A CA 1
ATOM 621 C C . ALA A 1 83 ? 19.399 -20.026 -47.201 1.00 85.88 83 ALA A C 1
ATOM 623 O O . ALA A 1 83 ? 19.808 -19.975 -46.049 1.00 85.88 83 ALA A O 1
ATOM 624 N N . LEU A 1 84 ? 18.097 -19.981 -47.505 1.00 86.81 84 LEU A N 1
ATOM 625 C CA . LEU A 1 84 ? 17.037 -19.807 -46.501 1.00 86.81 84 LEU A CA 1
ATOM 626 C C . LEU A 1 84 ? 17.050 -20.918 -45.441 1.00 86.81 84 LEU A C 1
ATOM 628 O O . LEU A 1 84 ? 16.930 -20.648 -44.250 1.00 86.81 84 LEU A O 1
ATOM 632 N N . GLN A 1 85 ? 17.244 -22.175 -45.857 1.00 84.12 85 GLN A N 1
ATOM 633 C CA . GLN A 1 85 ? 17.328 -23.303 -44.926 1.00 84.12 85 GLN A CA 1
ATOM 634 C C . GLN A 1 85 ? 18.561 -23.222 -44.015 1.00 84.12 85 GLN A C 1
ATOM 636 O O . GLN A 1 85 ? 18.485 -23.627 -42.859 1.00 84.12 85 GLN A O 1
ATOM 641 N N . GLN A 1 86 ? 19.691 -22.721 -44.525 1.00 85.00 86 GLN A N 1
ATOM 642 C CA . GLN A 1 86 ? 20.901 -22.529 -43.721 1.00 85.00 86 GLN A CA 1
ATOM 643 C C . GLN A 1 86 ? 20.705 -21.424 -42.683 1.00 85.00 86 GLN A C 1
ATOM 645 O O . GLN A 1 86 ? 21.070 -21.619 -41.530 1.00 85.00 86 GLN A O 1
ATOM 650 N N . GLU A 1 87 ? 20.077 -20.315 -43.071 1.00 85.88 87 GLU A N 1
ATOM 651 C CA . GLU A 1 87 ? 19.805 -19.190 -42.173 1.00 85.88 87 GLU A CA 1
ATOM 652 C C . GLU A 1 87 ? 18.862 -19.589 -41.027 1.00 85.88 87 GLU A C 1
ATOM 654 O O . GLU A 1 87 ? 19.148 -19.348 -39.855 1.00 85.88 87 GLU A O 1
ATOM 659 N N . LYS A 1 88 ? 17.795 -20.338 -41.341 1.00 81.50 88 LYS A N 1
ATOM 660 C CA . LYS A 1 88 ? 16.871 -20.893 -40.335 1.00 81.50 88 LYS A CA 1
ATOM 661 C C . LYS A 1 88 ? 17.551 -21.779 -39.289 1.00 81.50 88 LYS A C 1
ATOM 663 O O . LYS A 1 88 ? 17.046 -21.880 -38.175 1.00 81.50 88 LYS A O 1
ATOM 668 N N . LEU A 1 89 ? 18.635 -22.464 -39.657 1.00 83.06 89 LEU A N 1
ATOM 669 C CA . LEU A 1 89 ? 19.377 -23.340 -38.748 1.00 83.06 89 LEU A CA 1
ATOM 670 C C . LEU A 1 89 ? 20.357 -22.571 -37.860 1.00 83.06 89 LEU A C 1
ATOM 672 O O . LEU A 1 89 ? 20.669 -23.056 -36.776 1.00 83.06 89 LEU A O 1
ATOM 676 N N . LYS A 1 90 ? 20.858 -21.419 -38.315 1.00 84.81 90 LYS A N 1
ATOM 677 C CA . LYS A 1 90 ? 21.804 -20.607 -37.548 1.00 84.81 90 LYS A CA 1
ATOM 678 C C . LYS A 1 90 ? 21.125 -19.730 -36.500 1.00 84.81 90 LYS A C 1
ATOM 680 O O . LYS A 1 90 ? 21.651 -19.638 -35.399 1.00 84.81 90 LYS A O 1
ATOM 685 N N . GLN A 1 91 ? 19.970 -19.143 -36.833 1.00 81.31 91 GLN A N 1
ATOM 686 C CA . GLN A 1 91 ? 19.205 -18.257 -35.938 1.00 81.31 91 GLN A CA 1
ATOM 687 C C . GLN A 1 91 ? 20.051 -17.117 -35.330 1.00 81.31 91 GLN A C 1
ATOM 689 O O . GLN A 1 91 ? 19.830 -16.725 -34.190 1.00 81.31 91 GLN A O 1
ATOM 694 N N . ASP A 1 92 ? 21.026 -16.604 -36.082 1.00 86.25 92 ASP A N 1
ATOM 695 C CA . ASP A 1 92 ? 21.991 -15.580 -35.661 1.00 86.25 92 ASP A CA 1
ATOM 696 C C . ASP A 1 92 ? 21.684 -14.181 -36.217 1.00 86.25 92 ASP A C 1
ATOM 698 O O . ASP A 1 92 ? 22.458 -13.253 -35.988 1.00 86.25 92 ASP A O 1
ATOM 702 N N . LEU A 1 93 ? 20.560 -14.020 -36.924 1.00 89.38 93 LEU A N 1
ATOM 703 C CA . LEU A 1 93 ? 20.070 -12.734 -37.418 1.00 89.38 93 LEU A CA 1
ATOM 704 C C . LEU A 1 93 ? 19.915 -11.730 -36.272 1.00 89.38 93 LEU A C 1
ATOM 706 O O . LEU A 1 93 ? 19.133 -11.940 -35.345 1.00 89.38 93 LEU A O 1
ATOM 710 N N . GLU A 1 94 ? 20.591 -10.596 -36.414 1.00 92.25 94 GLU A N 1
ATOM 711 C CA . GLU A 1 94 ? 20.477 -9.459 -35.508 1.00 92.25 94 GLU A CA 1
ATOM 712 C C . GLU A 1 94 ? 20.054 -8.217 -36.293 1.00 92.25 94 GLU A C 1
ATOM 714 O O . GLU A 1 94 ? 20.665 -7.879 -37.312 1.00 92.25 94 GLU A O 1
ATOM 719 N N . VAL A 1 95 ? 19.016 -7.535 -35.810 1.00 94.69 95 VAL A N 1
ATOM 720 C CA . VAL A 1 95 ? 18.583 -6.229 -36.314 1.00 94.69 95 VAL A CA 1
ATOM 721 C C . VAL A 1 95 ? 19.038 -5.173 -35.321 1.00 94.69 95 VAL A C 1
ATOM 723 O O . VAL A 1 95 ? 18.855 -5.337 -34.118 1.00 94.69 95 VAL A O 1
ATOM 726 N N . TYR A 1 96 ? 19.646 -4.098 -35.811 1.00 94.69 96 TYR A N 1
ATOM 727 C CA . TYR A 1 96 ? 20.164 -3.040 -34.958 1.00 94.69 96 TYR A CA 1
ATOM 728 C C . TYR A 1 96 ? 20.036 -1.657 -35.596 1.00 94.69 96 TYR A C 1
ATOM 730 O O . TYR A 1 96 ? 19.884 -1.514 -36.809 1.00 94.69 96 TYR A O 1
ATOM 738 N N . VAL A 1 97 ? 20.145 -0.624 -34.767 1.00 94.75 97 VAL A N 1
ATOM 739 C CA . VAL A 1 97 ? 20.220 0.775 -35.189 1.00 94.75 97 VAL A CA 1
ATOM 740 C C . VAL A 1 97 ? 21.350 1.480 -34.439 1.00 94.75 97 VAL A C 1
ATOM 742 O O . VAL A 1 97 ? 21.487 1.339 -33.224 1.00 94.75 97 VAL A O 1
ATOM 745 N N . ASP A 1 98 ? 22.192 2.217 -35.166 1.00 93.19 98 ASP A N 1
ATOM 746 C CA . ASP A 1 98 ? 23.290 3.006 -34.593 1.00 93.19 98 ASP A CA 1
ATOM 747 C C . ASP A 1 98 ? 22.913 4.489 -34.561 1.00 93.19 98 ASP A C 1
ATOM 749 O O . ASP A 1 98 ? 22.758 5.134 -35.600 1.00 93.19 98 ASP A O 1
ATOM 753 N N . LEU A 1 99 ? 22.771 5.022 -33.349 1.00 91.12 99 LEU A N 1
ATOM 754 C CA . LEU A 1 99 ? 22.342 6.390 -33.086 1.00 91.12 99 LEU A CA 1
ATOM 755 C C . LEU A 1 99 ? 23.470 7.284 -32.550 1.00 91.12 99 LEU A C 1
ATOM 757 O O . LEU A 1 99 ? 23.237 8.459 -32.281 1.00 91.12 99 LEU A O 1
ATOM 761 N N . ASN A 1 100 ? 24.713 6.793 -32.467 1.00 88.38 100 ASN A N 1
ATOM 762 C CA . ASN A 1 100 ? 25.843 7.550 -31.905 1.00 88.38 100 ASN A CA 1
ATOM 763 C C . ASN A 1 100 ? 26.215 8.810 -32.708 1.00 88.38 100 ASN A C 1
ATOM 765 O O . ASN A 1 100 ? 26.817 9.738 -32.173 1.00 88.38 100 ASN A O 1
ATOM 769 N N . ASN A 1 101 ? 25.870 8.851 -33.999 1.00 88.25 101 ASN A N 1
ATOM 770 C CA . ASN A 1 101 ? 26.156 9.986 -34.884 1.00 88.25 101 ASN A CA 1
ATOM 771 C C . ASN A 1 101 ? 24.995 10.990 -34.988 1.00 88.25 101 ASN A C 1
ATOM 773 O O . ASN A 1 101 ? 25.089 11.956 -35.750 1.00 88.25 101 ASN A O 1
ATOM 777 N N . TYR A 1 102 ? 23.901 10.764 -34.258 1.00 89.44 102 TYR A N 1
ATOM 778 C CA . TYR A 1 102 ? 22.715 11.611 -34.296 1.00 89.44 102 TYR A CA 1
ATOM 779 C C . TYR A 1 102 ? 22.714 12.599 -33.126 1.00 89.44 102 TYR A C 1
ATOM 781 O O . TYR A 1 102 ? 23.093 12.277 -32.004 1.00 89.44 102 TYR A O 1
ATOM 789 N N . GLY A 1 103 ? 22.312 13.841 -33.407 1.00 88.19 103 GLY A N 1
ATOM 790 C CA . GLY A 1 103 ? 22.132 14.871 -32.383 1.00 88.19 103 GLY A CA 1
ATOM 791 C C . GLY A 1 103 ? 20.757 14.793 -31.716 1.00 88.19 103 GLY A C 1
ATOM 792 O O . GLY A 1 103 ? 19.917 13.982 -32.086 1.00 88.19 103 GLY A O 1
ATOM 793 N N . LEU A 1 104 ? 20.489 15.697 -30.776 1.00 90.44 104 LEU A N 1
ATOM 794 C CA . LEU A 1 104 ? 19.183 15.797 -30.116 1.00 90.44 104 LEU A CA 1
ATOM 795 C C . LEU A 1 104 ? 18.055 16.124 -31.110 1.00 90.44 104 LEU A C 1
ATOM 797 O O . LEU A 1 104 ? 18.256 16.911 -32.040 1.00 90.44 104 LEU A O 1
ATOM 801 N N . GLY A 1 105 ? 16.863 15.579 -30.866 1.00 90.19 105 GLY A N 1
ATOM 802 C CA . GLY A 1 105 ? 15.651 15.805 -31.655 1.00 90.19 105 GLY A CA 1
ATOM 803 C C . GLY A 1 105 ? 15.119 14.549 -32.348 1.00 90.19 105 GLY A C 1
ATOM 804 O O . GLY A 1 105 ? 15.553 13.433 -32.069 1.00 90.19 105 GLY A O 1
ATOM 805 N N . GLU A 1 106 ? 14.153 14.751 -33.244 1.00 93.50 106 GLU A N 1
ATOM 806 C CA . GLU A 1 106 ? 13.545 13.677 -34.032 1.00 93.50 106 GLU A CA 1
ATOM 807 C C . GLU A 1 106 ? 14.343 13.394 -35.307 1.00 93.50 106 GLU A C 1
ATOM 809 O O . GLU A 1 106 ? 14.670 14.312 -36.065 1.00 93.50 106 GLU A O 1
ATOM 814 N N . HIS A 1 107 ? 14.596 12.114 -35.574 1.00 94.69 107 HIS A N 1
ATOM 815 C CA . HIS A 1 107 ? 15.300 11.636 -36.761 1.00 94.69 107 HIS A CA 1
ATOM 816 C C . HIS A 1 107 ? 14.571 10.452 -37.378 1.00 94.69 107 HIS A C 1
ATOM 818 O O . HIS A 1 107 ? 13.993 9.626 -36.678 1.00 94.69 107 HIS A O 1
ATOM 824 N N . GLN A 1 108 ? 14.632 10.344 -38.702 1.00 94.50 108 GLN A N 1
ATOM 825 C CA . GLN A 1 108 ? 14.255 9.120 -39.400 1.00 94.50 108 GLN A CA 1
ATOM 826 C C . GLN A 1 108 ? 15.512 8.300 -39.647 1.00 94.50 108 GLN A C 1
ATOM 828 O O . GLN A 1 108 ? 16.467 8.793 -40.253 1.00 94.50 108 GLN A O 1
ATOM 833 N N . VAL A 1 109 ? 15.512 7.070 -39.148 1.00 94.31 109 VAL A N 1
ATOM 834 C CA . VAL A 1 109 ? 16.663 6.169 -39.190 1.00 94.31 109 VAL A CA 1
ATOM 835 C C . VAL A 1 109 ? 16.254 4.837 -39.793 1.00 94.31 109 VAL A C 1
ATOM 837 O O . VAL A 1 109 ? 15.146 4.350 -39.570 1.00 94.31 109 VAL A O 1
ATOM 840 N N . GLU A 1 110 ? 17.144 4.280 -40.600 1.00 94.38 110 GLU A N 1
ATOM 841 C CA . GLU A 1 110 ? 16.950 2.994 -41.259 1.00 94.38 110 GLU A CA 1
ATOM 842 C C . GLU A 1 110 ? 17.492 1.883 -40.358 1.00 94.38 110 GLU A C 1
ATOM 844 O O . GLU A 1 110 ? 18.610 1.986 -39.841 1.00 94.38 110 GLU A O 1
ATOM 849 N N . LEU A 1 111 ? 16.696 0.836 -40.144 1.00 94.50 111 LEU A N 1
ATOM 850 C CA . LEU A 1 111 ? 17.131 -0.330 -39.386 1.00 94.50 111 LEU A CA 1
ATOM 851 C C . LEU A 1 111 ? 18.131 -1.138 -40.212 1.00 94.50 111 LEU A C 1
ATOM 853 O O . LEU A 1 111 ? 17.925 -1.404 -41.394 1.00 94.50 111 LEU A O 1
ATOM 857 N N . GLN A 1 112 ? 19.216 -1.555 -39.572 1.00 93.88 112 GLN A N 1
ATOM 858 C CA . GLN A 1 112 ? 20.264 -2.354 -40.191 1.00 93.88 112 GLN A CA 1
ATOM 859 C C . GLN A 1 112 ? 20.180 -3.798 -39.710 1.00 93.88 112 GLN A C 1
ATOM 861 O O . GLN A 1 112 ? 19.619 -4.096 -38.658 1.00 93.88 112 GLN A O 1
ATOM 866 N N . HIS A 1 113 ? 20.765 -4.714 -40.474 1.00 93.00 113 HIS A N 1
ATOM 867 C CA . HIS A 1 113 ? 20.877 -6.114 -40.086 1.00 93.00 113 HIS A CA 1
ATOM 868 C C . HIS A 1 113 ? 22.329 -6.583 -40.174 1.00 93.00 113 HIS A C 1
ATOM 870 O O . HIS A 1 113 ? 23.108 -6.109 -41.003 1.00 93.00 113 HIS A O 1
ATOM 876 N N . ARG A 1 114 ? 22.694 -7.559 -39.343 1.00 91.50 114 ARG A N 1
ATOM 877 C CA . ARG A 1 114 ? 23.974 -8.275 -39.424 1.00 91.50 114 ARG A CA 1
ATOM 878 C C . ARG A 1 114 ? 23.771 -9.781 -39.290 1.00 91.50 114 ARG A C 1
ATOM 880 O O . ARG A 1 114 ? 22.669 -10.247 -39.021 1.00 91.50 114 ARG A O 1
ATOM 887 N N . ASN A 1 115 ? 24.850 -10.522 -39.537 1.00 88.81 115 ASN A N 1
ATOM 888 C CA . ASN A 1 115 ? 24.936 -11.987 -39.481 1.00 88.81 115 ASN A CA 1
ATOM 889 C C . ASN A 1 115 ? 24.121 -12.768 -40.531 1.00 88.81 115 ASN A C 1
ATOM 891 O O . ASN A 1 115 ? 24.186 -13.990 -40.542 1.00 88.81 115 ASN A O 1
ATOM 895 N N . ILE A 1 116 ? 23.472 -12.097 -41.488 1.00 86.38 116 ILE A N 1
ATOM 896 C CA . ILE A 1 116 ? 22.812 -12.758 -42.626 1.00 86.38 116 ILE A CA 1
ATOM 897 C C . ILE A 1 116 ? 23.800 -12.971 -43.781 1.00 86.38 116 ILE A C 1
ATOM 899 O O . ILE A 1 116 ? 24.670 -12.144 -44.046 1.00 86.38 116 ILE A O 1
ATOM 903 N N . SER A 1 117 ? 23.655 -14.078 -44.515 1.00 83.56 117 SER A N 1
ATOM 904 C CA . SER A 1 117 ? 24.408 -14.304 -45.754 1.00 83.56 117 SER A CA 1
ATOM 905 C C . SER A 1 117 ? 24.058 -13.298 -46.863 1.00 83.56 117 SER A C 1
ATOM 907 O O . SER A 1 117 ? 22.903 -13.222 -47.268 1.00 83.56 117 SER A O 1
ATOM 909 N N . ASP A 1 118 ? 25.073 -12.703 -47.507 1.00 83.50 118 ASP A N 1
ATOM 910 C CA . ASP A 1 118 ? 24.959 -11.819 -48.696 1.00 83.50 118 ASP A CA 1
ATOM 911 C C . ASP A 1 118 ? 24.226 -12.427 -49.918 1.00 83.50 118 ASP A C 1
ATOM 913 O O . ASP A 1 118 ? 24.097 -11.806 -50.971 1.00 83.50 118 ASP A O 1
ATOM 917 N N . ARG A 1 119 ? 23.819 -13.698 -49.836 1.00 84.62 119 ARG A N 1
ATOM 918 C CA . ARG A 1 119 ? 23.090 -14.434 -50.882 1.00 84.62 119 ARG A CA 1
ATOM 919 C C . ARG A 1 119 ? 21.570 -14.356 -50.705 1.00 84.62 119 ARG A C 1
ATOM 921 O O . ARG A 1 119 ? 20.857 -15.008 -51.475 1.00 84.62 119 ARG A O 1
ATOM 928 N N . LEU A 1 120 ? 21.108 -13.667 -49.665 1.00 87.44 120 LEU A N 1
ATOM 929 C CA . LEU A 1 120 ? 19.712 -13.425 -49.333 1.00 87.44 120 LEU A CA 1
ATOM 930 C C . LEU A 1 120 ? 19.444 -11.921 -49.404 1.00 87.44 120 LEU A C 1
ATOM 932 O O . LEU A 1 120 ? 20.215 -11.131 -48.869 1.00 87.44 120 LEU A O 1
ATOM 936 N N . ASP A 1 121 ? 18.340 -11.551 -50.040 1.00 90.19 121 ASP A N 1
ATOM 937 C CA . ASP A 1 121 ? 17.791 -10.204 -49.969 1.00 90.19 121 ASP A CA 1
ATOM 938 C C . ASP A 1 121 ? 16.965 -10.088 -48.681 1.00 90.19 121 ASP A C 1
ATOM 940 O O . ASP A 1 121 ? 16.130 -10.950 -48.387 1.00 90.19 121 ASP A O 1
ATOM 944 N N . VAL A 1 122 ? 17.204 -9.033 -47.905 1.00 92.00 122 VAL A N 1
ATOM 945 C CA . VAL A 1 122 ? 1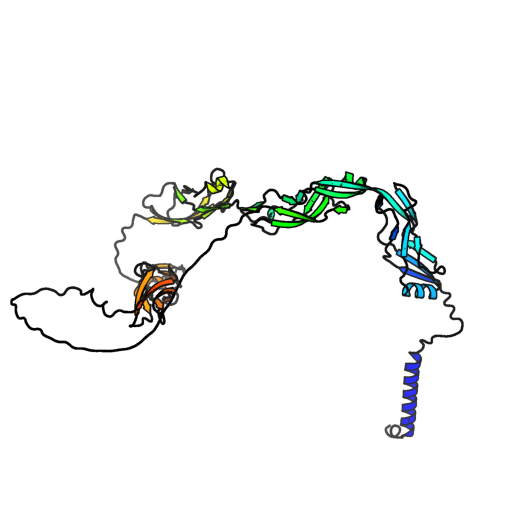6.587 -8.819 -46.591 1.00 92.00 122 VAL A CA 1
ATOM 946 C C . VAL A 1 122 ? 15.679 -7.602 -46.664 1.00 92.00 122 VAL A C 1
ATOM 948 O O . VAL A 1 122 ? 16.082 -6.551 -47.152 1.00 92.00 122 VAL A O 1
ATOM 951 N N . LYS A 1 123 ? 14.444 -7.742 -46.185 1.00 93.88 123 LYS A N 1
ATOM 952 C CA . LYS A 1 123 ? 13.487 -6.641 -46.043 1.00 93.88 123 LYS A CA 1
ATOM 953 C C . LYS A 1 123 ? 13.005 -6.589 -44.606 1.00 93.88 123 LYS A C 1
ATOM 955 O O . LYS A 1 123 ? 12.447 -7.572 -44.119 1.00 93.88 123 LYS A O 1
ATOM 960 N N . ILE A 1 124 ? 13.221 -5.459 -43.947 1.00 94.94 124 ILE A N 1
ATOM 961 C CA . ILE A 1 124 ? 12.783 -5.215 -42.572 1.00 94.94 124 ILE A CA 1
ATOM 962 C C . ILE A 1 124 ? 11.479 -4.418 -42.629 1.00 94.94 124 ILE A C 1
ATOM 964 O O . ILE A 1 124 ? 11.356 -3.491 -43.424 1.00 94.94 124 ILE A O 1
ATOM 968 N N . ASP A 1 125 ? 10.495 -4.800 -41.822 1.00 94.62 125 ASP A N 1
ATOM 969 C CA . ASP A 1 125 ? 9.214 -4.106 -41.710 1.00 94.62 125 ASP A CA 1
ATOM 970 C C . ASP A 1 125 ? 8.952 -3.713 -40.243 1.00 94.62 125 ASP A C 1
ATOM 972 O O . ASP A 1 125 ? 8.752 -4.611 -39.410 1.00 94.62 125 ASP A O 1
ATOM 976 N N . PRO A 1 126 ? 8.953 -2.403 -39.907 1.00 94.31 126 PRO A N 1
ATOM 977 C CA . PRO A 1 126 ? 9.265 -1.255 -40.775 1.00 94.31 126 PRO A CA 1
ATOM 978 C C . PRO A 1 126 ? 10.772 -1.096 -41.061 1.00 94.31 126 PRO A C 1
ATOM 980 O O . PRO A 1 126 ? 11.600 -1.304 -40.182 1.00 94.31 126 PRO A O 1
ATOM 983 N N . GLU A 1 127 ? 11.129 -0.662 -42.274 1.00 93.00 127 GLU A N 1
ATOM 984 C CA . GLU A 1 127 ? 12.527 -0.401 -42.679 1.00 93.00 127 GLU A CA 1
ATOM 985 C C . GLU A 1 127 ? 13.071 0.900 -42.070 1.00 93.00 127 GLU A C 1
ATOM 987 O O . GLU A 1 127 ? 14.225 0.974 -41.652 1.00 93.00 127 GLU A O 1
ATOM 992 N N . VAL A 1 128 ? 12.215 1.921 -41.983 1.00 94.69 128 VAL A N 1
ATOM 993 C CA . VAL A 1 1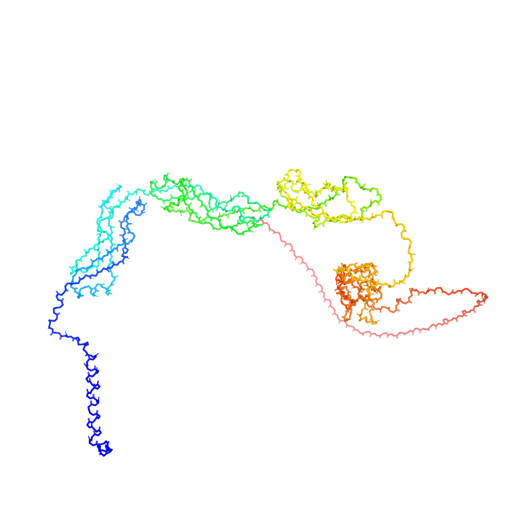28 ? 12.543 3.240 -41.436 1.00 94.69 128 VAL A CA 1
ATOM 994 C C . VAL A 1 128 ? 11.676 3.510 -40.219 1.00 94.69 128 VAL A C 1
ATOM 996 O O . VAL A 1 128 ? 10.451 3.380 -40.275 1.00 94.69 128 VAL A O 1
ATOM 999 N N . VAL A 1 129 ? 12.314 3.939 -39.136 1.00 94.88 129 VAL A N 1
ATOM 1000 C CA . VAL A 1 129 ? 11.660 4.292 -37.876 1.00 94.88 129 VAL A CA 1
ATOM 1001 C C . VAL A 1 129 ? 11.947 5.748 -37.521 1.00 94.88 129 VAL A C 1
ATOM 1003 O O . VAL A 1 129 ? 13.019 6.280 -37.815 1.00 94.88 129 VAL A O 1
ATOM 1006 N N . THR A 1 130 ? 10.968 6.413 -36.910 1.00 95.00 130 THR A N 1
ATOM 1007 C CA . THR A 1 130 ? 11.147 7.764 -36.367 1.00 95.00 130 THR A CA 1
ATOM 1008 C C . THR A 1 130 ? 11.588 7.638 -34.917 1.00 95.00 130 THR A C 1
ATOM 1010 O O . THR A 1 130 ? 10.834 7.131 -34.090 1.00 95.00 130 THR A O 1
ATOM 1013 N N . VAL A 1 131 ? 12.789 8.116 -34.611 1.00 93.44 131 VAL A N 1
ATOM 1014 C CA . VAL A 1 131 ? 13.370 8.092 -33.267 1.00 93.44 131 VAL A CA 1
ATOM 1015 C C . VAL A 1 131 ? 13.463 9.501 -32.710 1.00 93.44 131 VAL A C 1
ATOM 1017 O O . VAL A 1 131 ? 13.817 10.431 -33.431 1.00 93.44 131 VAL A O 1
ATOM 1020 N N . SER A 1 132 ? 13.161 9.663 -31.426 1.00 92.31 132 SER A N 1
ATOM 1021 C CA . SER A 1 132 ? 13.377 10.910 -30.693 1.00 92.31 132 SER A CA 1
ATOM 1022 C C . SER A 1 132 ? 14.527 10.719 -29.715 1.00 92.31 132 SER A C 1
ATOM 1024 O O . SER A 1 132 ? 14.478 9.819 -28.874 1.00 92.31 132 SER A O 1
ATOM 1026 N N . ILE A 1 133 ? 15.559 11.553 -29.850 1.00 92.19 133 ILE A N 1
ATOM 1027 C CA . ILE A 1 133 ? 16.757 11.546 -29.010 1.00 92.19 133 ILE A CA 1
ATOM 1028 C C . ILE A 1 133 ? 16.706 12.765 -28.093 1.00 92.19 133 ILE A C 1
ATOM 1030 O O . ILE A 1 133 ? 16.770 13.911 -28.550 1.00 92.19 133 ILE A O 1
ATOM 1034 N N . GLU A 1 134 ? 16.617 12.525 -26.791 1.00 90.69 134 GLU A N 1
ATOM 1035 C CA . GLU A 1 134 ? 16.591 13.570 -25.771 1.00 90.69 134 GLU A CA 1
ATOM 1036 C C . GLU A 1 134 ? 17.763 13.422 -24.799 1.00 90.69 134 GLU A C 1
ATOM 1038 O O . GLU A 1 134 ? 18.307 12.337 -24.608 1.00 90.69 134 GLU A O 1
ATOM 1043 N N . ASN A 1 135 ? 18.140 14.528 -24.150 1.00 89.62 135 ASN A N 1
ATOM 1044 C CA . ASN A 1 135 ? 19.080 14.460 -23.035 1.00 89.62 135 ASN A CA 1
ATOM 1045 C C . ASN A 1 135 ? 18.430 13.717 -21.869 1.00 89.62 135 ASN A C 1
ATOM 1047 O O . ASN A 1 135 ? 17.310 14.049 -21.460 1.00 89.62 135 ASN A O 1
ATOM 1051 N N . GLN A 1 136 ? 19.186 12.793 -21.293 1.00 89.75 136 GLN A N 1
ATOM 1052 C CA . GLN A 1 136 ? 18.876 12.206 -20.005 1.00 89.75 136 GLN A CA 1
ATOM 1053 C C . GLN A 1 136 ? 19.152 13.245 -18.913 1.00 89.75 136 GLN A C 1
ATOM 1055 O O . GLN A 1 136 ? 20.166 13.947 -18.925 1.00 89.75 136 GLN A O 1
ATOM 1060 N N . GLN A 1 137 ? 18.218 13.387 -17.979 1.00 91.00 137 GLN A N 1
ATOM 1061 C CA . GLN A 1 137 ? 18.431 14.170 -16.767 1.00 91.00 137 GLN A CA 1
ATOM 1062 C C . GLN A 1 137 ? 17.980 13.356 -15.562 1.00 91.00 137 GLN A C 1
ATOM 1064 O O . GLN A 1 137 ? 17.185 12.428 -15.704 1.00 91.00 137 GLN A O 1
ATOM 1069 N N . SER A 1 138 ? 18.466 13.740 -14.387 1.00 94.00 138 SER A N 1
ATOM 1070 C CA . SER A 1 138 ? 18.052 13.171 -13.110 1.00 94.00 138 SER A CA 1
ATOM 1071 C C . SER A 1 138 ? 17.629 14.286 -12.168 1.00 94.00 138 SER A C 1
ATOM 1073 O O . SER A 1 138 ? 18.284 15.330 -12.093 1.00 94.00 138 SER A O 1
ATOM 1075 N N . GLN A 1 139 ? 16.529 14.077 -11.456 1.00 94.69 139 GLN A N 1
ATOM 1076 C CA . GLN A 1 139 ? 16.014 15.020 -10.473 1.00 94.69 139 GLN A CA 1
ATOM 1077 C C . GLN A 1 139 ? 15.470 14.266 -9.259 1.00 94.69 139 GLN A C 1
ATOM 1079 O O . GLN A 1 139 ? 14.866 13.205 -9.395 1.00 94.69 139 GLN A O 1
ATOM 1084 N N . GLU A 1 140 ? 15.681 14.823 -8.069 1.00 97.12 140 GLU A N 1
ATOM 1085 C CA . GLU A 1 140 ? 15.127 14.274 -6.835 1.00 97.12 140 GLU A CA 1
ATOM 1086 C C . GLU A 1 140 ? 13.669 14.703 -6.650 1.00 97.12 140 GLU A C 1
ATOM 1088 O O . GLU A 1 140 ? 13.317 15.873 -6.837 1.00 97.12 140 GLU A O 1
ATOM 1093 N N . PHE A 1 141 ? 12.830 13.753 -6.244 1.00 97.25 141 PHE A N 1
ATOM 1094 C CA . PHE A 1 141 ? 11.426 13.982 -5.930 1.00 97.25 141 PHE A CA 1
ATOM 1095 C C . PHE A 1 141 ? 11.079 13.401 -4.556 1.00 97.25 141 PHE A C 1
ATOM 1097 O O . PHE A 1 141 ? 11.581 12.329 -4.207 1.00 97.25 141 PHE A O 1
ATOM 1104 N N . PRO A 1 142 ? 10.222 14.080 -3.772 1.00 97.38 142 PRO A N 1
ATOM 1105 C CA . PRO A 1 142 ? 9.682 13.510 -2.547 1.00 97.38 142 PRO A CA 1
ATOM 1106 C C . PRO A 1 142 ? 8.721 12.366 -2.875 1.00 97.38 142 PRO A C 1
ATOM 1108 O O . PRO A 1 142 ? 7.951 12.451 -3.835 1.00 97.38 142 PRO A O 1
ATOM 1111 N N . VAL A 1 143 ? 8.753 11.316 -2.060 1.00 97.50 143 VAL A N 1
ATOM 1112 C CA . VAL A 1 143 ? 7.862 10.163 -2.195 1.00 97.50 143 VAL A CA 1
ATOM 1113 C C . VAL A 1 143 ? 6.659 10.323 -1.274 1.00 97.50 143 VAL A C 1
ATOM 1115 O O . VAL A 1 143 ? 6.791 10.701 -0.113 1.00 97.50 143 VAL A O 1
ATOM 1118 N N . GLU A 1 144 ? 5.474 9.993 -1.778 1.00 96.31 144 GLU A N 1
ATOM 1119 C CA . GLU A 1 144 ? 4.238 9.928 -0.998 1.00 96.31 144 GLU A CA 1
ATOM 1120 C C . GLU A 1 144 ? 3.730 8.485 -0.903 1.00 96.31 144 GLU A C 1
ATOM 1122 O O . GLU A 1 144 ? 3.746 7.738 -1.878 1.00 96.31 144 GLU A O 1
ATOM 1127 N N . ALA A 1 145 ? 3.223 8.068 0.256 1.00 95.88 145 ALA A N 1
ATOM 1128 C CA . ALA A 1 145 ? 2.631 6.741 0.396 1.00 95.88 145 ALA A CA 1
ATOM 1129 C C . ALA A 1 145 ? 1.213 6.732 -0.191 1.00 95.88 145 ALA A C 1
ATOM 1131 O O . ALA A 1 145 ? 0.394 7.604 0.109 1.00 95.88 145 ALA A O 1
ATOM 1132 N N . SER A 1 146 ? 0.903 5.715 -0.991 1.00 94.94 146 SER A N 1
ATOM 1133 C CA . SER A 1 146 ? -0.413 5.510 -1.588 1.00 94.94 146 SER A CA 1
ATOM 1134 C C . SER A 1 146 ? -0.980 4.170 -1.142 1.00 94.94 146 SER A C 1
ATOM 1136 O O . SER A 1 146 ? -0.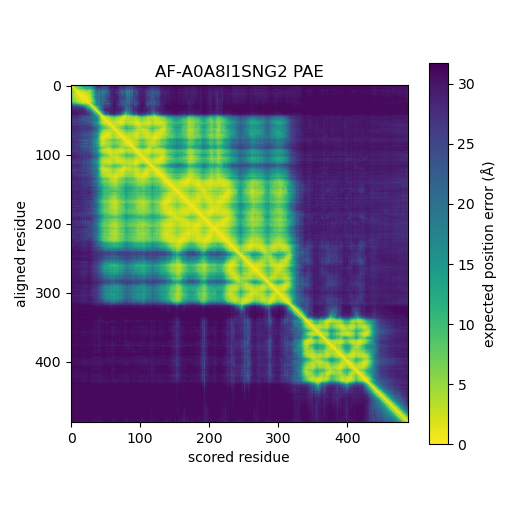456 3.123 -1.511 1.00 94.94 146 SER A O 1
ATOM 1138 N N . PHE A 1 147 ? -2.068 4.211 -0.373 1.00 94.06 147 PHE A N 1
ATOM 1139 C CA . PHE A 1 147 ? -2.761 3.034 0.150 1.00 94.06 147 PHE A CA 1
ATOM 1140 C C . PHE A 1 147 ? -4.270 3.279 0.271 1.00 94.06 147 PHE A C 1
ATOM 1142 O O . PHE A 1 147 ? -4.723 4.417 0.437 1.00 94.06 147 PHE A O 1
ATOM 1149 N N . ASP A 1 148 ? -5.062 2.207 0.216 1.00 93.00 148 ASP A N 1
ATOM 1150 C CA . ASP A 1 148 ? -6.513 2.279 0.402 1.00 93.00 148 ASP A CA 1
ATOM 1151 C C . ASP A 1 148 ? -6.879 2.288 1.893 1.00 93.00 148 ASP A C 1
ATOM 1153 O O . ASP A 1 148 ? -6.731 1.301 2.614 1.00 93.00 148 ASP A O 1
ATOM 1157 N N . LYS A 1 149 ? -7.425 3.414 2.361 1.00 88.75 149 LYS A N 1
ATOM 1158 C CA . LYS A 1 149 ? -7.861 3.594 3.755 1.00 88.75 149 LYS A CA 1
ATOM 1159 C C . LYS A 1 149 ? -9.009 2.662 4.151 1.00 88.75 149 LYS A C 1
ATOM 1161 O O . LYS A 1 149 ? -9.201 2.430 5.341 1.00 88.75 149 LYS A O 1
ATOM 1166 N N . ASN A 1 150 ? -9.770 2.132 3.191 1.00 89.69 150 ASN A N 1
ATOM 1167 C CA . ASN A 1 150 ? -10.879 1.217 3.469 1.00 89.69 150 ASN A CA 1
ATOM 1168 C C . ASN A 1 150 ? -10.410 -0.188 3.869 1.00 89.69 150 ASN A C 1
ATOM 1170 O O . ASN A 1 150 ? -11.197 -0.951 4.424 1.00 89.69 150 ASN A O 1
ATOM 1174 N N . GLN A 1 151 ? -9.138 -0.512 3.626 1.00 92.88 151 GLN A N 1
ATOM 1175 C CA . GLN A 1 151 ? -8.513 -1.770 4.040 1.00 92.88 151 GLN A CA 1
ATOM 1176 C C . GLN A 1 151 ? -7.998 -1.731 5.485 1.00 92.88 151 GLN A C 1
ATOM 1178 O O . GLN A 1 151 ? -7.370 -2.675 5.957 1.00 92.88 151 GLN A O 1
ATOM 1183 N N . VAL A 1 152 ? -8.256 -0.650 6.222 1.00 92.69 152 VAL A N 1
ATOM 1184 C CA . VAL A 1 152 ? -8.011 -0.588 7.664 1.00 92.69 152 VAL A CA 1
ATOM 1185 C C . VAL A 1 152 ? -9.252 -1.099 8.395 1.00 92.69 152 VAL A C 1
ATOM 1187 O O . VAL A 1 152 ? -10.383 -0.716 8.082 1.00 92.69 152 VAL A O 1
ATOM 1190 N N . LYS A 1 153 ? -9.058 -1.966 9.392 1.00 91.19 153 LYS A N 1
ATOM 1191 C CA . LYS A 1 153 ? -10.154 -2.566 10.158 1.00 91.19 153 LYS A CA 1
ATOM 1192 C C . LYS A 1 153 ? -11.042 -1.494 10.806 1.00 91.19 153 LYS A C 1
ATOM 1194 O O . LYS A 1 153 ? -10.559 -0.495 11.336 1.00 91.19 153 LYS A O 1
ATOM 1199 N N . LYS A 1 154 ? -12.361 -1.728 10.850 1.00 87.44 154 LYS A N 1
ATOM 1200 C CA . LYS A 1 154 ? -13.310 -0.831 11.541 1.00 87.44 154 LYS A CA 1
ATOM 1201 C C . LYS A 1 154 ? -12.893 -0.585 12.994 1.00 87.44 154 LYS A C 1
ATOM 1203 O O . LYS A 1 154 ? -12.554 -1.527 13.708 1.00 87.44 154 LYS A O 1
ATOM 1208 N N . GLY A 1 155 ? -12.968 0.676 13.417 1.00 86.75 155 GLY A N 1
ATOM 1209 C CA . GLY A 1 155 ? -12.509 1.120 14.735 1.00 86.75 155 GLY A CA 1
ATOM 1210 C C . GLY A 1 155 ? -11.020 1.470 14.793 1.00 86.75 155 GLY A C 1
ATOM 1211 O O . GLY A 1 155 ? -10.569 1.974 15.814 1.00 86.75 155 GLY A O 1
ATOM 1212 N N . TYR A 1 156 ? -10.267 1.265 13.710 1.00 91.00 156 TYR A N 1
ATOM 1213 C CA . TYR A 1 156 ? -8.874 1.683 13.584 1.00 91.00 156 TYR A CA 1
ATOM 1214 C C . TYR A 1 156 ? -8.735 2.826 12.576 1.00 91.00 156 TYR A C 1
ATOM 1216 O O . TYR A 1 156 ? -9.598 3.032 11.719 1.00 91.00 156 TYR A O 1
ATOM 1224 N N . LYS A 1 157 ? -7.640 3.579 12.682 1.00 90.25 157 LYS A N 1
ATOM 1225 C CA . LYS A 1 157 ? -7.295 4.664 11.761 1.00 90.25 157 LYS A CA 1
ATOM 1226 C C . LYS A 1 157 ? -5.814 4.593 11.410 1.00 90.25 157 LYS A C 1
ATOM 1228 O O . LYS A 1 157 ? -4.977 4.481 12.299 1.00 90.25 157 LYS A O 1
ATOM 1233 N N . ALA A 1 158 ? -5.504 4.697 10.120 1.00 93.00 158 ALA A N 1
ATOM 1234 C CA . ALA A 1 158 ? -4.130 4.890 9.674 1.00 93.00 158 ALA A CA 1
ATOM 1235 C C . ALA A 1 158 ? -3.659 6.313 10.001 1.00 93.00 158 ALA A C 1
ATOM 1237 O O . ALA A 1 158 ? -4.346 7.291 9.680 1.00 93.00 158 ALA A O 1
ATOM 1238 N N . GLY A 1 159 ? -2.500 6.410 10.645 1.00 90.38 159 GLY A N 1
ATOM 1239 C CA . GLY A 1 159 ? -1.788 7.661 10.863 1.00 90.38 159 GLY A CA 1
ATOM 1240 C C . GLY A 1 159 ? -1.049 8.129 9.607 1.00 90.38 159 GLY A C 1
ATOM 1241 O O . GLY A 1 159 ? -1.249 7.616 8.503 1.00 90.38 159 GLY A O 1
ATOM 1242 N N . SER A 1 160 ? -0.193 9.135 9.774 1.00 91.94 160 SER A N 1
ATOM 1243 C CA . SER A 1 160 ? 0.714 9.576 8.710 1.00 91.94 160 SER A CA 1
ATOM 1244 C C . SER A 1 160 ? 1.722 8.471 8.414 1.00 91.94 160 SER A C 1
ATOM 1246 O O . SER A 1 160 ? 2.263 7.903 9.356 1.00 91.94 160 SER A O 1
ATOM 1248 N N . ALA A 1 161 ? 1.990 8.174 7.144 1.00 95.56 161 ALA A N 1
ATOM 1249 C CA . ALA A 1 161 ? 3.029 7.218 6.767 1.00 95.56 161 ALA A CA 1
ATOM 1250 C C . ALA A 1 161 ? 4.428 7.837 6.931 1.00 95.56 161 ALA A C 1
ATOM 1252 O O . ALA A 1 161 ? 4.616 9.025 6.666 1.00 95.56 161 ALA A O 1
ATOM 1253 N N . GLN A 1 162 ? 5.401 7.037 7.359 1.00 96.56 162 GLN A N 1
ATOM 1254 C CA . GLN A 1 162 ? 6.826 7.361 7.343 1.00 96.56 162 GLN A CA 1
ATOM 1255 C C . GLN A 1 162 ? 7.477 6.590 6.196 1.00 96.56 162 GLN A C 1
ATOM 1257 O O . GLN A 1 162 ? 7.227 5.396 6.045 1.00 96.56 162 GLN A O 1
ATOM 1262 N N . ILE A 1 163 ? 8.305 7.259 5.398 1.00 97.62 163 ILE A N 1
ATOM 1263 C CA . ILE A 1 163 ? 8.945 6.666 4.220 1.00 97.62 163 ILE A CA 1
ATOM 1264 C C . ILE A 1 163 ? 10.451 6.854 4.349 1.00 97.62 163 ILE A C 1
ATOM 1266 O O . ILE A 1 163 ? 10.916 7.928 4.727 1.00 97.62 163 ILE A O 1
ATOM 1270 N N . SER A 1 164 ? 11.217 5.804 4.065 1.00 96.44 164 SER A N 1
ATOM 1271 C CA . SER A 1 164 ? 12.674 5.844 4.102 1.00 96.44 164 SER A CA 1
ATOM 1272 C C . SER A 1 164 ? 13.273 5.145 2.877 1.00 96.44 164 SER A C 1
ATOM 1274 O O . SER A 1 164 ? 13.086 3.929 2.729 1.00 96.44 164 SER A O 1
ATOM 1276 N N . PRO A 1 165 ? 14.030 5.870 2.028 1.00 96.88 165 PRO A N 1
ATOM 1277 C CA . PRO A 1 165 ? 14.270 7.327 2.038 1.00 96.88 165 PRO A CA 1
ATOM 1278 C C . PRO A 1 165 ? 13.021 8.173 1.705 1.00 96.88 165 PRO A C 1
ATOM 1280 O O . PRO A 1 165 ? 12.113 7.701 1.032 1.00 96.88 165 PRO A O 1
ATOM 1283 N N . GLU A 1 166 ? 12.983 9.435 2.156 1.00 96.62 166 GLU A N 1
ATOM 1284 C CA . GLU A 1 166 ? 11.876 10.375 1.862 1.00 96.62 166 GLU A CA 1
ATOM 1285 C C . GLU A 1 166 ? 11.899 10.900 0.417 1.00 96.62 166 GLU A C 1
ATOM 1287 O O . GLU A 1 166 ? 10.884 11.373 -0.098 1.00 96.62 166 GLU A O 1
ATOM 1292 N N . THR A 1 167 ? 13.058 10.828 -0.237 1.00 97.12 167 THR A N 1
ATOM 1293 C CA . THR A 1 167 ? 13.273 11.264 -1.615 1.00 97.12 167 THR A CA 1
ATOM 1294 C C . THR A 1 167 ? 13.872 10.141 -2.449 1.00 97.12 167 THR A C 1
ATOM 1296 O O . THR A 1 167 ? 14.606 9.290 -1.944 1.00 97.12 167 THR A O 1
ATOM 1299 N N . VAL A 1 168 ? 13.566 10.159 -3.744 1.00 97.75 168 VAL A N 1
ATOM 1300 C CA . VAL A 1 168 ? 14.146 9.260 -4.749 1.00 97.75 168 VAL A CA 1
ATOM 1301 C C . VAL A 1 168 ? 14.658 10.070 -5.928 1.00 97.75 168 VAL A C 1
ATOM 1303 O O . VAL A 1 168 ? 14.148 11.156 -6.219 1.00 97.75 168 VAL A O 1
ATOM 1306 N N . THR A 1 169 ? 15.653 9.532 -6.624 1.00 97.69 169 THR A N 1
ATOM 1307 C CA . THR A 1 169 ? 16.154 10.110 -7.870 1.00 97.69 169 THR A CA 1
ATOM 1308 C C . THR A 1 169 ? 15.373 9.528 -9.036 1.00 97.69 169 THR A C 1
ATOM 1310 O O . THR A 1 169 ? 15.354 8.317 -9.222 1.00 97.69 169 THR A O 1
ATOM 1313 N N . VAL A 1 170 ? 14.743 10.388 -9.832 1.00 96.81 170 VAL A N 1
ATOM 1314 C CA . VAL A 1 170 ? 14.033 9.997 -11.052 1.00 96.81 170 VAL A CA 1
ATOM 1315 C C . VAL A 1 170 ? 14.853 10.437 -12.256 1.00 96.81 170 VAL A C 1
ATOM 1317 O O . VAL A 1 170 ? 15.199 11.615 -12.378 1.00 96.81 170 VAL A O 1
ATOM 1320 N N . THR A 1 171 ? 15.140 9.494 -13.146 1.00 93.50 171 THR A N 1
ATOM 1321 C CA . THR A 1 171 ? 15.947 9.676 -14.350 1.00 93.50 171 THR A CA 1
ATOM 1322 C C . THR A 1 171 ? 15.117 9.360 -15.587 1.00 93.50 171 THR A C 1
ATOM 1324 O O . THR A 1 171 ? 14.482 8.312 -15.679 1.00 93.50 171 THR A O 1
ATOM 1327 N N . GLY A 1 172 ? 15.118 10.262 -16.563 1.00 92.19 172 GLY A N 1
ATOM 1328 C CA . GLY A 1 172 ? 14.343 10.087 -17.788 1.00 92.19 172 GLY A CA 1
ATOM 1329 C C . GLY A 1 172 ? 14.551 11.214 -18.787 1.00 92.19 172 GLY A C 1
ATOM 1330 O O . GLY A 1 172 ? 15.422 12.074 -18.606 1.00 92.19 172 GLY A O 1
ATOM 1331 N N . ALA A 1 173 ? 13.734 11.221 -19.841 1.00 90.75 173 ALA A N 1
ATOM 1332 C CA . ALA A 1 173 ? 13.737 12.307 -20.810 1.00 90.75 173 ALA A CA 1
ATOM 1333 C C . ALA A 1 173 ? 13.334 13.616 -20.134 1.00 90.75 173 ALA A C 1
ATOM 1335 O O . ALA A 1 173 ? 12.439 13.653 -19.284 1.00 90.75 173 ALA A O 1
ATOM 1336 N N . LYS A 1 174 ? 13.952 14.724 -20.546 1.00 87.31 174 LYS A N 1
ATOM 1337 C CA . LYS A 1 174 ? 13.597 16.056 -20.040 1.00 87.31 174 LYS A CA 1
ATOM 1338 C C . LYS A 1 174 ? 12.099 16.350 -20.190 1.00 87.31 174 LYS A C 1
ATOM 1340 O O . LYS A 1 174 ? 11.497 16.946 -19.294 1.00 87.31 174 LYS A O 1
ATOM 1345 N N . SER A 1 175 ? 11.503 15.939 -21.310 1.00 88.75 175 SER A N 1
ATOM 1346 C CA . SER A 1 175 ? 10.066 16.050 -21.564 1.00 88.75 175 SER A CA 1
ATOM 1347 C C . SER A 1 175 ? 9.236 15.313 -20.500 1.00 88.75 175 SER A C 1
ATOM 1349 O O . SER A 1 175 ? 8.360 15.928 -19.889 1.00 88.75 175 SER A O 1
ATOM 1351 N N . GLN A 1 176 ? 9.564 14.056 -20.197 1.00 90.56 176 GLN A N 1
ATOM 1352 C CA . GLN A 1 176 ? 8.883 13.227 -19.194 1.00 90.56 176 GLN A CA 1
ATOM 1353 C C . GLN A 1 176 ? 9.101 13.733 -17.764 1.00 90.56 176 GLN A C 1
ATOM 1355 O O . GLN A 1 176 ? 8.146 13.848 -16.999 1.00 90.56 176 GLN A O 1
ATOM 1360 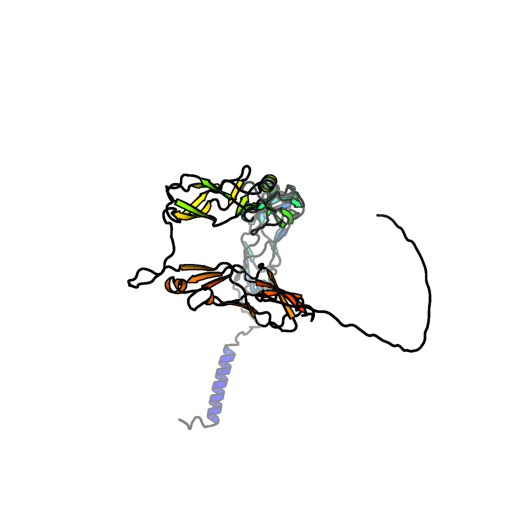N N . LEU A 1 177 ? 10.329 14.117 -17.402 1.00 92.69 177 LEU A N 1
ATOM 1361 C CA . LEU A 1 177 ? 10.629 14.660 -16.073 1.00 92.69 177 LEU A CA 1
ATOM 1362 C C . LEU A 1 177 ? 9.840 15.934 -15.777 1.00 92.69 177 LEU A C 1
ATOM 1364 O O . LEU A 1 177 ? 9.381 16.135 -14.656 1.00 92.69 177 LEU A O 1
ATOM 1368 N N . SER A 1 178 ? 9.612 16.774 -16.791 1.00 91.44 178 SER A N 1
ATOM 1369 C CA . SER A 1 178 ? 8.780 17.973 -16.640 1.00 91.44 178 SER A CA 1
ATOM 1370 C C . SER A 1 178 ? 7.291 17.674 -16.399 1.00 91.44 178 SER A C 1
ATOM 1372 O O . SER A 1 178 ? 6.545 18.555 -15.962 1.00 91.44 178 SER A O 1
ATOM 1374 N N . GLN A 1 179 ? 6.853 16.443 -16.683 1.00 94.19 179 GLN A N 1
ATOM 1375 C CA . GLN A 1 179 ? 5.484 15.970 -16.476 1.00 94.19 179 GLN A CA 1
ATOM 1376 C C . GLN A 1 179 ? 5.288 15.284 -15.121 1.00 94.19 179 GLN A C 1
ATOM 1378 O O . GLN A 1 179 ? 4.138 15.190 -14.685 1.00 94.19 179 GLN A O 1
ATOM 1383 N N . VAL A 1 180 ? 6.364 14.851 -14.449 1.00 96.69 180 VAL A N 1
ATOM 1384 C CA . VAL A 1 180 ? 6.302 14.215 -13.125 1.00 96.69 180 VAL A CA 1
ATOM 1385 C C . VAL A 1 180 ? 5.623 15.166 -12.143 1.00 96.69 180 VAL A C 1
ATOM 1387 O O . VAL A 1 180 ? 6.115 16.257 -11.852 1.00 96.69 180 VAL A O 1
ATOM 1390 N N . ALA A 1 181 ? 4.461 14.752 -11.647 1.00 96.31 181 ALA A N 1
ATOM 1391 C CA . ALA A 1 181 ? 3.671 15.513 -10.686 1.00 96.31 181 ALA A CA 1
ATOM 1392 C C . ALA A 1 181 ? 3.636 14.835 -9.318 1.00 96.31 181 ALA A C 1
ATOM 1394 O O . ALA A 1 181 ? 3.633 15.524 -8.302 1.00 96.31 181 ALA A O 1
ATOM 1395 N N . TYR A 1 182 ? 3.622 13.502 -9.300 1.00 96.44 182 TYR A N 1
ATOM 1396 C CA . TYR A 1 182 ? 3.554 12.711 -8.079 1.00 96.44 182 TYR A CA 1
ATOM 1397 C C . TYR A 1 182 ? 4.507 11.529 -8.178 1.00 96.44 182 TYR A C 1
ATOM 1399 O O . TYR A 1 182 ? 4.519 10.831 -9.188 1.00 96.44 182 TYR A O 1
ATOM 1407 N N . VAL A 1 183 ? 5.255 11.264 -7.114 1.00 97.69 183 VAL A N 1
ATOM 1408 C CA . VAL A 1 183 ? 6.037 10.037 -6.964 1.00 97.69 183 VAL A CA 1
ATOM 1409 C C . VAL A 1 183 ? 5.476 9.297 -5.765 1.00 97.69 183 VAL A C 1
ATOM 1411 O O . VAL A 1 183 ? 5.427 9.845 -4.665 1.00 97.69 183 VAL A O 1
ATOM 1414 N N . LYS A 1 184 ? 4.958 8.089 -5.991 1.00 97.38 184 LYS A N 1
ATOM 1415 C CA . LYS A 1 184 ? 4.171 7.366 -4.993 1.00 97.38 184 LYS A CA 1
ATOM 1416 C C . LYS A 1 184 ? 4.740 5.987 -4.716 1.00 97.38 184 LYS A C 1
ATOM 1418 O O . LYS A 1 184 ? 4.990 5.237 -5.652 1.00 97.38 184 LYS A O 1
ATOM 1423 N N . ALA A 1 185 ? 4.862 5.652 -3.438 1.00 97.44 185 ALA A N 1
ATOM 1424 C CA . ALA A 1 185 ? 5.123 4.300 -2.965 1.00 97.44 185 ALA A CA 1
ATOM 1425 C C . ALA A 1 185 ? 3.788 3.564 -2.799 1.00 97.44 185 ALA A C 1
ATOM 1427 O O . ALA A 1 185 ? 2.928 4.002 -2.026 1.00 97.44 185 ALA A O 1
ATOM 1428 N N . LEU A 1 186 ? 3.587 2.484 -3.552 1.00 95.50 186 LEU A N 1
ATOM 1429 C CA . LEU A 1 186 ? 2.336 1.727 -3.544 1.00 95.50 186 LEU A CA 1
ATOM 1430 C C . LEU A 1 186 ? 2.357 0.691 -2.417 1.00 95.50 186 LEU A C 1
ATOM 1432 O O . LEU A 1 186 ? 3.181 -0.218 -2.432 1.00 95.50 186 LEU A O 1
ATOM 1436 N N . VAL A 1 187 ? 1.451 0.831 -1.446 1.00 95.88 187 VAL A N 1
ATOM 1437 C CA . VAL A 1 187 ? 1.319 -0.108 -0.322 1.00 95.88 187 VAL A CA 1
ATOM 1438 C C . VAL A 1 187 ? -0.039 -0.787 -0.391 1.00 95.88 187 VAL A C 1
ATOM 1440 O O . VAL A 1 187 ? -1.085 -0.129 -0.367 1.00 95.88 187 VAL A O 1
ATOM 1443 N N . GLU A 1 188 ? -0.019 -2.113 -0.450 1.00 93.56 188 GLU A N 1
ATOM 1444 C CA . GLU A 1 188 ? -1.221 -2.933 -0.379 1.00 93.56 188 GLU A CA 1
ATOM 1445 C C . GLU A 1 188 ? -1.539 -3.242 1.085 1.00 93.56 188 GLU A C 1
ATOM 1447 O O . GLU A 1 188 ? -0.681 -3.649 1.859 1.00 93.56 188 GLU A O 1
ATOM 1452 N N . LEU A 1 189 ? -2.786 -3.013 1.486 1.00 93.25 189 LEU A N 1
ATOM 1453 C CA . LEU A 1 189 ? -3.260 -3.281 2.840 1.00 93.25 189 LEU A CA 1
ATOM 1454 C C . LEU A 1 189 ? -4.373 -4.325 2.776 1.00 93.25 189 LEU A C 1
ATOM 1456 O O . LEU A 1 189 ? -5.204 -4.274 1.870 1.00 93.25 189 LEU A O 1
ATOM 1460 N N . ASP A 1 190 ? -4.437 -5.211 3.770 1.00 92.50 190 ASP A N 1
ATOM 1461 C CA . ASP A 1 190 ? -5.517 -6.195 3.915 1.00 92.50 190 ASP A CA 1
ATOM 1462 C C . ASP A 1 190 ? -6.043 -6.233 5.358 1.00 92.50 190 ASP A C 1
ATOM 1464 O O . ASP A 1 190 ? -5.415 -6.786 6.264 1.00 92.50 190 ASP A O 1
ATOM 1468 N N . ASN A 1 191 ? -7.197 -5.593 5.573 1.00 92.88 191 ASN A N 1
ATOM 1469 C CA . ASN A 1 191 ? -7.938 -5.534 6.841 1.00 92.88 191 ASN A CA 1
ATOM 1470 C C . ASN A 1 191 ? -7.049 -5.347 8.093 1.00 92.88 191 ASN A C 1
ATOM 1472 O O . ASN A 1 191 ? -7.204 -6.031 9.114 1.00 92.88 191 ASN A O 1
ATOM 1476 N N . VAL A 1 192 ? -6.098 -4.415 8.013 1.00 93.44 192 VAL A N 1
ATOM 1477 C CA . VAL A 1 192 ? -5.023 -4.263 9.001 1.00 93.44 192 VAL A CA 1
ATOM 1478 C C . VAL A 1 192 ? -5.515 -3.604 10.292 1.00 93.44 192 VAL A C 1
ATOM 1480 O O . VAL A 1 192 ? -6.386 -2.732 10.288 1.00 93.44 192 VAL A O 1
ATOM 1483 N N . SER A 1 193 ? -4.946 -4.021 11.426 1.00 92.44 193 SER A N 1
ATOM 1484 C CA . SER A 1 193 ? -5.266 -3.489 12.764 1.00 92.44 193 SER A CA 1
ATOM 1485 C C . SER A 1 193 ? -4.029 -3.228 13.635 1.00 92.44 193 SER A C 1
ATOM 1487 O O . SER A 1 193 ? -4.145 -3.096 14.853 1.00 92.44 193 SER A O 1
ATOM 1489 N N . LYS A 1 194 ? -2.842 -3.269 13.032 1.00 93.75 194 LYS A N 1
ATOM 1490 C CA . LYS A 1 194 ? -1.530 -3.041 13.646 1.00 93.75 194 LYS A CA 1
ATOM 1491 C C . LYS A 1 194 ? -0.666 -2.287 12.647 1.00 93.75 194 LYS A C 1
ATOM 1493 O O . LYS A 1 194 ? -0.966 -2.334 11.456 1.00 93.75 194 LYS A O 1
ATOM 1498 N N . ASP A 1 195 ? 0.387 -1.653 13.141 1.00 95.06 195 ASP A N 1
ATOM 1499 C CA . ASP A 1 195 ? 1.355 -0.938 12.315 1.00 95.06 195 ASP A CA 1
ATOM 1500 C C . ASP A 1 195 ? 1.876 -1.821 11.178 1.00 95.06 195 ASP A C 1
ATOM 1502 O O . ASP A 1 195 ? 2.242 -2.982 11.387 1.00 95.06 195 ASP A O 1
ATOM 1506 N N . VAL A 1 196 ? 1.906 -1.248 9.979 1.00 95.62 196 VAL A N 1
ATOM 1507 C CA . VAL A 1 196 ? 2.395 -1.900 8.763 1.00 95.62 196 VAL A CA 1
ATOM 1508 C C . VAL A 1 196 ? 3.800 -1.394 8.490 1.00 95.62 196 VAL A C 1
ATOM 1510 O O . VAL A 1 196 ? 4.038 -0.192 8.546 1.00 95.62 196 VAL A O 1
ATOM 1513 N N . ASN A 1 197 ? 4.733 -2.306 8.235 1.00 96.06 197 ASN A N 1
ATOM 1514 C CA . ASN A 1 197 ? 6.125 -1.998 7.918 1.00 96.06 197 ASN A CA 1
ATOM 1515 C C . ASN A 1 197 ? 6.529 -2.853 6.726 1.00 96.06 197 ASN A C 1
ATOM 1517 O O . ASN A 1 197 ? 6.814 -4.039 6.895 1.00 96.06 197 ASN A O 1
ATOM 1521 N N . GLU A 1 198 ? 6.509 -2.271 5.534 1.00 95.25 198 GLU A N 1
ATOM 1522 C CA . GLU A 1 198 ? 6.700 -3.014 4.292 1.00 95.25 198 GLU A CA 1
ATOM 1523 C C . GLU A 1 198 ? 7.560 -2.243 3.299 1.00 95.25 198 GLU A C 1
ATOM 1525 O O . GLU A 1 198 ? 7.734 -1.028 3.387 1.00 95.25 198 GLU A O 1
ATOM 1530 N N . GLN A 1 199 ? 8.126 -2.985 2.356 1.00 96.31 199 GLN A N 1
ATOM 1531 C CA . GLN A 1 199 ? 8.829 -2.430 1.215 1.00 96.31 199 GLN A CA 1
ATOM 1532 C C . GLN A 1 199 ? 7.836 -2.215 0.078 1.00 96.31 199 GLN A C 1
ATOM 1534 O O . GLN A 1 199 ? 7.094 -3.129 -0.270 1.00 96.31 199 GLN A O 1
ATOM 1539 N N . ALA A 1 200 ? 7.829 -1.010 -0.480 1.00 96.88 200 ALA A N 1
ATOM 1540 C CA . ALA A 1 200 ? 6.874 -0.588 -1.491 1.00 96.88 200 ALA A CA 1
ATOM 1541 C C . ALA A 1 200 ? 7.594 -0.119 -2.754 1.00 96.88 200 ALA A C 1
ATOM 1543 O O . ALA A 1 200 ? 8.562 0.643 -2.671 1.00 96.88 200 ALA A O 1
ATOM 1544 N N . GLU A 1 201 ? 7.096 -0.555 -3.911 1.00 97.19 201 GLU A N 1
ATOM 1545 C CA . GLU A 1 201 ? 7.567 -0.092 -5.216 1.00 97.19 201 GLU A CA 1
ATOM 1546 C C . GLU A 1 201 ? 7.189 1.379 -5.412 1.00 97.19 201 GLU A C 1
ATOM 1548 O O . GLU A 1 201 ? 6.059 1.801 -5.126 1.00 97.19 201 GLU A O 1
ATOM 1553 N N . VAL A 1 202 ? 8.148 2.160 -5.900 1.00 97.81 202 VAL A N 1
ATOM 1554 C CA . VAL A 1 202 ? 7.969 3.575 -6.196 1.00 97.81 202 VAL A CA 1
ATOM 1555 C C . VAL A 1 202 ? 7.622 3.758 -7.664 1.00 97.81 202 VAL A C 1
ATOM 1557 O O . VAL A 1 202 ? 8.302 3.262 -8.554 1.00 97.81 202 VAL A O 1
ATOM 1560 N N . VAL A 1 203 ? 6.568 4.528 -7.922 1.00 97.56 203 VAL A N 1
ATOM 1561 C CA . VAL A 1 203 ? 6.082 4.811 -9.272 1.00 97.56 203 VAL A CA 1
ATOM 1562 C C . VAL A 1 203 ? 5.886 6.314 -9.451 1.00 97.56 203 VAL A C 1
ATOM 1564 O O . VAL A 1 203 ? 5.295 6.987 -8.603 1.00 97.56 203 VAL A O 1
ATOM 1567 N N . ALA A 1 204 ? 6.362 6.847 -10.576 1.00 97.19 204 ALA A N 1
ATOM 1568 C CA . ALA A 1 204 ? 6.150 8.235 -10.968 1.00 97.19 204 ALA A CA 1
ATOM 1569 C C . ALA A 1 204 ? 4.885 8.383 -11.828 1.00 97.19 204 ALA A C 1
ATOM 1571 O O . ALA A 1 204 ? 4.632 7.603 -12.749 1.00 97.19 204 ALA A O 1
ATOM 1572 N N . PHE A 1 205 ? 4.109 9.422 -11.540 1.00 96.94 205 PHE A N 1
ATOM 1573 C CA . PHE A 1 205 ? 2.858 9.742 -12.211 1.00 96.94 205 PHE A CA 1
ATOM 1574 C C . PHE A 1 205 ? 2.838 11.187 -12.706 1.00 96.94 205 PHE A C 1
ATOM 1576 O O . PHE A 1 205 ? 3.377 12.100 -12.068 1.00 96.94 205 PHE A O 1
ATOM 1583 N N . ASP A 1 206 ? 2.146 11.400 -13.822 1.00 96.25 206 ASP A N 1
ATOM 1584 C CA . ASP A 1 206 ? 1.826 12.735 -14.316 1.00 96.25 206 ASP A CA 1
ATOM 1585 C C . ASP A 1 206 ? 0.658 13.386 -13.539 1.00 96.25 206 ASP A C 1
ATOM 1587 O O . ASP A 1 206 ? 0.074 12.820 -12.608 1.00 96.25 206 ASP A O 1
ATOM 1591 N N . LYS A 1 207 ? 0.280 14.608 -13.935 1.00 95.38 207 LYS A N 1
ATOM 1592 C CA . LYS A 1 207 ? -0.842 15.359 -13.331 1.00 95.38 207 LYS A CA 1
ATOM 1593 C C . LYS A 1 207 ? -2.202 14.672 -13.488 1.00 95.38 207 LYS A C 1
ATOM 1595 O O . LYS A 1 207 ? -3.141 15.008 -12.770 1.00 95.38 207 LYS A O 1
ATOM 1600 N N . ASN A 1 208 ? -2.319 13.759 -14.441 1.00 96.00 208 ASN A N 1
ATOM 1601 C CA . ASN A 1 208 ? -3.518 13.006 -14.772 1.00 96.00 208 ASN A CA 1
ATOM 1602 C C . ASN A 1 208 ? -3.510 11.603 -14.137 1.00 96.00 208 ASN A C 1
ATOM 1604 O O . ASN A 1 208 ? -4.451 10.848 -14.367 1.00 96.00 208 ASN A O 1
ATOM 1608 N N . LEU A 1 209 ? -2.503 11.290 -13.306 1.00 94.19 209 LEU A N 1
ATOM 1609 C CA . LEU A 1 209 ? -2.264 9.985 -12.683 1.00 94.19 209 LEU A CA 1
ATOM 1610 C C . LEU A 1 209 ? -1.942 8.859 -13.681 1.00 94.19 209 LEU A C 1
ATOM 1612 O O . LEU A 1 209 ? -2.146 7.686 -13.370 1.00 94.19 209 LEU A O 1
ATOM 1616 N N . ASN A 1 210 ? -1.399 9.186 -14.854 1.00 95.56 210 ASN A N 1
ATOM 1617 C CA . ASN A 1 210 ? -0.831 8.181 -15.749 1.00 95.56 210 ASN A CA 1
ATOM 1618 C C . ASN A 1 210 ? 0.588 7.826 -15.296 1.00 95.56 210 ASN A C 1
ATOM 1620 O O . ASN A 1 210 ? 1.359 8.715 -14.926 1.00 95.56 210 ASN A O 1
ATOM 1624 N N . LYS A 1 211 ? 0.932 6.532 -15.337 1.00 95.19 211 LYS A N 1
ATOM 1625 C CA . LYS A 1 211 ? 2.291 6.052 -15.052 1.00 95.19 211 LYS A CA 1
ATOM 1626 C C . LYS A 1 211 ? 3.251 6.597 -16.112 1.00 95.19 211 LYS A C 1
ATOM 1628 O O . LYS A 1 211 ? 2.984 6.466 -17.306 1.00 95.19 211 LYS A O 1
ATOM 1633 N N . LEU A 1 212 ? 4.350 7.194 -15.663 1.00 93.44 212 LEU A N 1
ATOM 1634 C CA . LEU A 1 212 ? 5.448 7.627 -16.520 1.00 93.44 212 LEU A CA 1
ATOM 1635 C C . LEU A 1 212 ? 6.499 6.519 -16.604 1.00 93.44 212 LEU A C 1
ATOM 1637 O O . LEU A 1 212 ? 6.777 5.847 -15.612 1.00 93.44 212 LEU A O 1
ATOM 1641 N N . ASP A 1 213 ? 7.068 6.342 -17.791 1.00 89.88 213 ASP A N 1
ATOM 1642 C CA . ASP A 1 213 ? 8.154 5.395 -18.036 1.00 89.88 213 ASP A CA 1
ATOM 1643 C C . ASP A 1 213 ? 9.500 6.090 -17.801 1.00 89.88 213 ASP A C 1
ATOM 1645 O O . ASP A 1 213 ? 10.022 6.781 -18.677 1.00 89.88 213 ASP A O 1
ATOM 1649 N N . VAL A 1 214 ? 9.978 6.016 -16.560 1.00 92.56 214 VAL A N 1
ATOM 1650 C CA . VAL A 1 214 ? 11.195 6.667 -16.059 1.00 92.56 214 VAL A CA 1
ATOM 1651 C C . VAL A 1 214 ? 11.909 5.720 -15.097 1.00 92.56 214 VAL A C 1
ATOM 1653 O O . VAL A 1 214 ? 11.262 4.935 -14.405 1.00 92.56 214 VAL A O 1
ATOM 1656 N N . ALA A 1 215 ? 13.233 5.814 -15.019 1.00 93.31 215 ALA A N 1
ATOM 1657 C CA . ALA A 1 215 ? 14.024 5.053 -14.059 1.00 93.31 215 ALA A CA 1
ATOM 1658 C C . ALA A 1 215 ? 13.992 5.740 -12.686 1.00 93.31 215 ALA A C 1
ATOM 1660 O O . ALA A 1 215 ? 14.113 6.964 -12.606 1.00 93.31 215 ALA A O 1
ATOM 1661 N N . ILE A 1 216 ? 13.834 4.974 -11.606 1.00 96.94 216 ILE A N 1
ATOM 1662 C CA . ILE A 1 216 ? 13.726 5.499 -10.238 1.00 96.94 216 ILE A CA 1
ATOM 1663 C C . ILE A 1 216 ? 14.731 4.773 -9.349 1.00 96.94 216 ILE A C 1
ATOM 1665 O O . ILE A 1 216 ? 14.747 3.551 -9.320 1.00 96.94 216 ILE A O 1
ATOM 1669 N N . GLU A 1 217 ? 15.542 5.523 -8.606 1.00 96.88 217 GLU A N 1
ATOM 1670 C CA . GLU A 1 217 ? 16.535 4.977 -7.679 1.00 96.88 217 GLU A CA 1
ATOM 1671 C C . GLU A 1 217 ? 16.375 5.606 -6.278 1.00 96.88 217 GLU A C 1
ATOM 1673 O O . GLU A 1 217 ? 16.480 6.834 -6.142 1.00 96.88 217 GLU A O 1
ATOM 1678 N N . PRO A 1 218 ? 16.165 4.800 -5.220 1.00 97.31 218 PRO A N 1
ATOM 1679 C CA . PRO A 1 218 ? 15.857 3.365 -5.258 1.00 97.31 218 PRO A CA 1
ATOM 1680 C C . PRO A 1 218 ? 14.457 3.067 -5.827 1.00 97.31 218 PRO A C 1
ATOM 1682 O O . PRO A 1 218 ? 13.517 3.829 -5.601 1.00 97.31 218 PRO A O 1
ATOM 1685 N N . GLU A 1 219 ? 14.301 1.918 -6.495 1.00 96.75 219 GLU A N 1
ATOM 1686 C CA . GLU A 1 219 ? 12.998 1.434 -6.999 1.00 96.75 219 GLU A CA 1
ATOM 1687 C C . GLU A 1 219 ? 12.020 1.078 -5.867 1.00 96.75 219 GLU A C 1
ATOM 1689 O O . GLU A 1 219 ? 10.802 1.078 -6.048 1.00 96.75 219 GLU A O 1
ATOM 1694 N N . VAL A 1 220 ? 12.558 0.769 -4.684 1.00 97.00 220 VAL A N 1
ATOM 1695 C CA . VAL A 1 220 ? 11.804 0.296 -3.524 1.00 97.00 220 VAL A CA 1
ATOM 1696 C C . VAL A 1 220 ? 12.195 1.097 -2.289 1.00 97.00 220 VAL A C 1
ATOM 1698 O O . VAL A 1 220 ? 13.377 1.291 -2.001 1.00 97.00 220 VAL A O 1
ATOM 1701 N N . VAL A 1 221 ? 11.195 1.525 -1.522 1.00 97.56 221 VAL A N 1
ATOM 1702 C CA . VAL A 1 221 ? 11.379 2.271 -0.269 1.00 97.56 221 VAL A CA 1
ATOM 1703 C C . VAL A 1 221 ? 10.700 1.554 0.889 1.00 97.56 221 VAL A C 1
ATOM 1705 O O . VAL A 1 221 ? 9.719 0.835 0.704 1.00 97.56 221 VAL A O 1
ATOM 1708 N N . ASN A 1 222 ? 11.208 1.748 2.106 1.00 97.56 222 ASN A N 1
ATOM 1709 C CA . ASN A 1 222 ? 10.556 1.220 3.302 1.00 97.56 222 ASN A CA 1
ATOM 1710 C C . ASN A 1 222 ? 9.451 2.186 3.729 1.00 97.56 222 ASN A C 1
ATOM 1712 O O . ASN A 1 222 ? 9.713 3.375 3.922 1.00 97.56 222 ASN A O 1
ATOM 1716 N N . VAL A 1 223 ? 8.237 1.673 3.901 1.00 97.62 223 VAL A N 1
ATOM 1717 C CA . VAL A 1 223 ? 7.068 2.434 4.334 1.00 97.62 223 VAL A CA 1
ATOM 1718 C C . VAL A 1 223 ? 6.557 1.872 5.654 1.00 97.62 223 VAL A C 1
ATOM 1720 O O . VAL A 1 223 ? 6.218 0.694 5.765 1.00 97.62 223 VAL A O 1
ATOM 1723 N N . THR A 1 224 ? 6.465 2.746 6.652 1.00 97.06 224 THR A N 1
ATOM 1724 C CA . THR A 1 224 ? 5.856 2.468 7.951 1.00 97.06 224 THR A CA 1
ATOM 1725 C C . THR A 1 224 ? 4.547 3.236 8.063 1.00 97.06 224 THR A C 1
ATOM 1727 O O . THR A 1 224 ? 4.528 4.462 7.985 1.00 97.06 224 THR A O 1
ATOM 1730 N N . ILE A 1 225 ? 3.438 2.528 8.256 1.00 96.56 225 ILE A N 1
ATOM 1731 C CA . ILE A 1 225 ? 2.112 3.114 8.456 1.00 96.56 225 ILE A CA 1
ATOM 1732 C C . ILE A 1 225 ? 1.652 2.761 9.875 1.00 96.56 225 ILE A C 1
ATOM 1734 O O . ILE A 1 225 ? 1.280 1.609 10.117 1.00 96.56 225 ILE A O 1
ATOM 1738 N N . PRO A 1 226 ? 1.653 3.718 10.819 1.00 95.06 226 PRO A N 1
ATOM 1739 C CA . PRO A 1 226 ? 1.141 3.486 12.161 1.00 95.06 226 PRO A CA 1
ATOM 1740 C C . PRO A 1 226 ? -0.384 3.335 12.121 1.00 95.06 226 PRO A C 1
ATOM 1742 O O . PRO A 1 226 ? -1.080 4.130 11.482 1.00 95.06 226 PRO A O 1
ATOM 1745 N N . ILE A 1 227 ? -0.916 2.322 12.803 1.00 94.44 227 ILE A N 1
ATOM 1746 C CA . ILE A 1 227 ? -2.352 2.042 12.878 1.00 94.44 227 ILE A CA 1
ATOM 1747 C C . ILE A 1 227 ? -2.824 2.220 14.320 1.00 94.44 227 ILE A C 1
ATOM 1749 O O . ILE A 1 227 ? -2.532 1.426 15.213 1.00 94.44 227 ILE A O 1
ATOM 1753 N N . GLU A 1 228 ? -3.631 3.253 14.539 1.00 91.25 228 GLU A N 1
ATOM 1754 C CA . GLU A 1 228 ? -4.172 3.587 15.851 1.00 91.25 228 GLU A CA 1
ATOM 1755 C C . GLU A 1 228 ? -5.527 2.916 16.072 1.00 91.25 228 GLU A C 1
ATOM 1757 O O . GLU A 1 228 ? -6.414 2.974 15.216 1.00 91.25 228 GLU A O 1
ATOM 1762 N N . ASN A 1 229 ? -5.729 2.332 17.255 1.00 91.31 229 ASN A N 1
ATOM 1763 C CA . ASN A 1 229 ? -7.065 1.940 17.689 1.00 91.31 229 ASN A CA 1
ATOM 1764 C C . ASN A 1 229 ? -7.837 3.187 18.143 1.00 91.31 229 ASN A C 1
ATOM 1766 O O . ASN A 1 229 ? -7.535 3.771 19.183 1.00 91.31 229 ASN A O 1
ATOM 1770 N N . ARG A 1 230 ? -8.852 3.565 17.367 1.00 91.88 230 ARG A N 1
ATOM 1771 C CA . ARG A 1 230 ? -9.789 4.660 17.641 1.00 91.88 230 ARG A CA 1
ATOM 1772 C C . ARG A 1 230 ? -11.151 4.141 18.082 1.00 91.88 230 ARG A C 1
ATOM 1774 O O . ARG A 1 230 ? -12.170 4.774 17.825 1.00 91.88 230 ARG A O 1
ATOM 1781 N N . SER A 1 231 ? -11.183 2.978 18.724 1.00 92.25 231 SER A N 1
ATOM 1782 C CA . SER A 1 231 ? -12.405 2.395 19.253 1.00 92.25 231 SER A CA 1
ATOM 1783 C C . SER A 1 231 ? -12.237 1.909 20.684 1.00 92.25 231 SER A C 1
ATOM 1785 O O . SER A 1 231 ? -11.209 1.338 21.057 1.00 92.25 231 SER A O 1
ATOM 1787 N N . LYS A 1 232 ? -13.280 2.119 21.485 1.00 93.19 232 LYS A N 1
ATOM 1788 C CA . LYS A 1 232 ? -13.378 1.646 22.864 1.00 93.19 232 LYS A CA 1
ATOM 1789 C C . LYS A 1 232 ? -14.752 1.037 23.087 1.00 93.19 232 LYS A C 1
ATOM 1791 O O . LYS A 1 232 ? -15.757 1.610 22.677 1.00 93.19 232 LYS A O 1
ATOM 1796 N N . LYS A 1 233 ? -14.793 -0.127 23.731 1.00 93.12 233 LYS A N 1
ATOM 1797 C CA . LYS A 1 233 ? -16.046 -0.698 24.223 1.00 93.12 233 LYS A CA 1
ATOM 1798 C C . LYS A 1 233 ? -16.364 -0.101 25.579 1.00 93.12 233 LYS A C 1
ATOM 1800 O O . LYS A 1 233 ? -15.484 -0.058 26.438 1.00 93.12 233 LYS A O 1
ATOM 1805 N N . VAL A 1 234 ? -17.591 0.369 25.736 1.00 93.94 234 VAL A N 1
ATOM 1806 C CA . VAL A 1 234 ? -18.080 0.947 26.985 1.00 93.94 234 VAL A CA 1
ATOM 1807 C C . VAL A 1 234 ? -19.459 0.371 27.304 1.00 93.94 234 VAL A C 1
ATOM 1809 O O . VAL A 1 234 ? -20.248 0.152 26.376 1.00 93.94 234 VAL A O 1
ATOM 1812 N N . PRO A 1 235 ? -19.752 0.103 28.586 1.00 94.44 235 PRO A N 1
ATOM 1813 C CA . PRO A 1 235 ? -21.069 -0.333 29.014 1.00 94.44 235 PRO A CA 1
ATOM 1814 C C . PRO A 1 235 ? -22.100 0.784 28.837 1.00 94.44 235 PRO A C 1
ATOM 1816 O O . PRO A 1 235 ? -21.762 1.975 28.873 1.00 94.44 235 PRO A O 1
ATOM 1819 N N . ILE A 1 236 ? -23.359 0.389 28.666 1.00 93.12 236 ILE A N 1
ATOM 1820 C CA . ILE A 1 236 ? -24.493 1.308 28.570 1.00 93.12 236 ILE A CA 1
ATOM 1821 C C . ILE A 1 236 ? -25.489 1.090 29.708 1.00 93.12 236 ILE A C 1
ATOM 1823 O O . ILE A 1 236 ? -25.703 -0.041 30.146 1.00 93.12 236 ILE A O 1
ATOM 1827 N N . SER A 1 237 ? -26.116 2.171 30.175 1.00 89.31 237 SER A N 1
ATOM 1828 C CA . SER A 1 237 ? -27.177 2.111 31.181 1.00 89.31 237 SER A CA 1
ATOM 1829 C C . SER A 1 237 ? -28.458 2.785 30.691 1.00 89.31 237 SER A C 1
ATOM 1831 O O . SER A 1 237 ? -28.443 3.797 29.984 1.00 89.31 237 SER A O 1
ATOM 1833 N N . LEU A 1 238 ? -29.588 2.168 31.034 1.00 88.50 238 LEU A N 1
ATOM 1834 C CA . LEU A 1 238 ? -30.917 2.616 30.636 1.00 88.50 238 LEU A CA 1
ATOM 1835 C C . LEU A 1 238 ? -31.527 3.511 31.713 1.00 88.50 238 LEU A C 1
ATOM 1837 O O . LEU A 1 238 ? -31.414 3.220 32.903 1.00 88.50 238 LEU A O 1
ATOM 1841 N N . GLU A 1 239 ? -32.244 4.545 31.287 1.00 86.94 239 GLU A N 1
ATOM 1842 C CA . GLU A 1 239 ? -33.105 5.359 32.141 1.00 86.94 239 GLU A CA 1
ATOM 1843 C C . GLU A 1 239 ? -34.556 5.192 31.690 1.00 86.94 239 GLU A C 1
ATOM 1845 O O . GLU A 1 239 ? -34.913 5.455 30.540 1.00 86.94 239 GLU A O 1
ATOM 1850 N N . GLN A 1 240 ? -35.413 4.732 32.600 1.00 86.31 240 GLN A N 1
ATOM 1851 C CA . GLN A 1 240 ? -36.839 4.627 32.327 1.00 86.31 240 GLN A CA 1
ATOM 1852 C C . GLN A 1 240 ? -37.458 6.028 32.258 1.00 86.31 240 GLN A C 1
ATOM 1854 O O . GLN A 1 240 ? -37.362 6.815 33.197 1.00 86.31 240 GLN A O 1
ATOM 1859 N N . THR A 1 241 ? -38.160 6.308 31.164 1.00 84.00 241 THR A N 1
ATOM 1860 C CA . THR A 1 241 ? -38.878 7.566 30.931 1.00 84.00 241 THR A CA 1
ATOM 1861 C C . THR A 1 241 ? -40.335 7.290 30.544 1.00 84.00 241 THR A C 1
ATOM 1863 O O . THR A 1 241 ? -40.680 6.184 30.134 1.00 84.00 241 THR A O 1
ATOM 1866 N N . GLY A 1 242 ? -41.214 8.283 30.689 1.00 79.19 242 GLY A N 1
ATOM 1867 C CA . GLY A 1 242 ? -42.641 8.141 30.375 1.00 79.19 242 GLY A CA 1
ATOM 1868 C C . GLY A 1 242 ? -43.508 7.719 31.567 1.00 79.19 242 GLY A C 1
ATOM 1869 O O . GLY A 1 242 ? -43.045 7.647 32.706 1.00 79.19 242 GLY A O 1
ATOM 1870 N N . THR A 1 243 ? -44.798 7.491 31.316 1.00 76.75 243 THR A N 1
ATOM 1871 C CA . THR A 1 243 ? -45.790 7.176 32.362 1.00 76.75 243 THR A CA 1
ATOM 1872 C C . THR A 1 243 ? -46.388 5.791 32.161 1.00 76.75 243 THR A C 1
ATOM 1874 O O . THR A 1 243 ? -47.006 5.525 31.127 1.00 76.75 243 THR A O 1
ATOM 1877 N N . LEU A 1 244 ? -46.248 4.928 33.169 1.00 79.81 244 LEU A N 1
ATOM 1878 C CA . LEU A 1 244 ? -46.899 3.618 33.207 1.00 79.81 244 LEU A CA 1
ATOM 1879 C C . LEU A 1 244 ? -48.410 3.767 33.443 1.00 79.81 244 LEU A C 1
ATOM 1881 O O . LEU A 1 244 ? -48.857 4.717 34.088 1.00 79.81 244 LEU A O 1
ATOM 1885 N N . GLY A 1 245 ? -49.198 2.836 32.901 1.00 74.62 245 GLY A N 1
ATOM 1886 C CA . GLY A 1 245 ? -50.635 2.757 33.181 1.00 74.62 245 GLY A CA 1
ATOM 1887 C C . GLY A 1 245 ? -50.914 2.319 34.625 1.00 74.62 245 GLY A C 1
ATOM 1888 O O . GLY A 1 245 ? -50.077 1.659 35.240 1.00 74.62 245 GLY A O 1
ATOM 1889 N N . GLU A 1 246 ? -52.086 2.674 35.163 1.00 74.19 246 GLU A N 1
ATOM 1890 C CA . GLU A 1 246 ? -52.502 2.246 36.509 1.00 74.19 246 GLU A CA 1
ATOM 1891 C C . GLU A 1 246 ? -52.483 0.711 36.630 1.00 74.19 246 GLU A C 1
ATOM 1893 O O . GLU A 1 246 ? -52.922 0.001 35.723 1.00 74.19 246 GLU A O 1
ATOM 1898 N N . GLY A 1 247 ? -51.944 0.207 37.746 1.00 72.88 247 GLY A N 1
ATOM 1899 C CA . GLY A 1 247 ? -51.881 -1.227 38.041 1.00 72.88 247 GLY A CA 1
ATOM 1900 C C . GLY A 1 247 ? -50.800 -2.010 37.284 1.00 72.88 247 GLY A C 1
ATOM 1901 O O . GLY A 1 247 ? -50.900 -3.233 37.227 1.00 72.88 247 GLY A O 1
ATOM 1902 N N . ILE A 1 248 ? -49.785 -1.363 36.691 1.00 78.00 248 ILE A N 1
ATOM 1903 C CA . ILE A 1 248 ? -48.683 -2.032 35.968 1.00 78.00 248 ILE A CA 1
ATOM 1904 C C . ILE A 1 248 ? -47.317 -1.667 36.564 1.00 78.00 248 ILE A C 1
ATOM 1906 O O . ILE A 1 248 ? -47.004 -0.492 36.741 1.00 78.00 248 ILE A O 1
ATOM 1910 N N . GLU A 1 249 ? -46.480 -2.677 36.803 1.00 79.81 249 GLU A N 1
ATOM 1911 C CA . GLU A 1 249 ? -45.090 -2.548 37.254 1.00 79.81 249 GLU A CA 1
ATOM 1912 C C . GLU A 1 249 ? -44.136 -3.243 36.278 1.00 79.81 249 GLU A C 1
ATOM 1914 O O . GLU A 1 249 ? -44.415 -4.336 35.781 1.00 79.81 249 GLU A O 1
ATOM 1919 N N . ILE A 1 250 ? -42.997 -2.609 35.993 1.00 79.94 250 ILE A N 1
ATOM 1920 C CA . ILE A 1 250 ? -41.922 -3.224 35.208 1.00 79.94 250 ILE A CA 1
ATOM 1921 C C . ILE A 1 250 ? -41.120 -4.134 36.132 1.00 79.94 250 ILE A C 1
ATOM 1923 O O . ILE A 1 250 ? -40.555 -3.680 37.121 1.00 79.94 250 ILE A O 1
ATOM 1927 N N . THR A 1 251 ? -41.057 -5.417 35.794 1.00 77.50 251 THR A N 1
ATOM 1928 C CA . THR A 1 251 ? -40.316 -6.421 36.567 1.00 77.50 251 THR A CA 1
ATOM 1929 C C . THR A 1 251 ? -38.854 -6.501 36.137 1.00 77.50 251 THR A C 1
ATOM 1931 O O . THR A 1 251 ? -37.992 -6.777 36.964 1.00 77.50 251 THR A O 1
ATOM 1934 N N . ASP A 1 252 ? -38.572 -6.281 34.848 1.00 80.25 252 ASP A N 1
ATOM 1935 C CA . ASP A 1 252 ? -37.224 -6.400 34.290 1.00 80.25 252 ASP A CA 1
ATOM 1936 C C . ASP A 1 252 ? -37.058 -5.568 33.005 1.00 80.25 252 ASP A C 1
ATOM 1938 O O . ASP A 1 252 ? -37.973 -5.486 32.178 1.00 80.25 252 ASP A O 1
ATOM 1942 N N . LEU A 1 253 ? -35.874 -4.970 32.851 1.00 81.56 253 LEU A N 1
ATOM 1943 C CA . LEU A 1 253 ? -35.413 -4.233 31.673 1.00 81.56 253 LEU A CA 1
ATOM 1944 C C . LEU A 1 253 ? -34.096 -4.863 31.220 1.00 81.56 253 LEU A C 1
ATOM 1946 O O . LEU A 1 253 ? -33.057 -4.663 31.848 1.00 81.56 253 LEU A O 1
ATOM 1950 N N . SER A 1 254 ? -34.138 -5.617 30.124 1.00 83.31 254 SER A N 1
ATOM 1951 C CA . SER A 1 254 ? -32.976 -6.351 29.617 1.00 83.31 254 SER A CA 1
ATOM 1952 C C . SER A 1 254 ? -32.522 -5.817 28.261 1.00 83.31 254 SER A C 1
ATOM 1954 O O . SER A 1 254 ? -33.343 -5.545 27.385 1.00 83.31 254 SER A O 1
ATOM 1956 N N . LEU A 1 255 ? -31.209 -5.671 28.083 1.00 87.44 255 LEU A N 1
ATOM 1957 C CA . LEU A 1 255 ? -30.578 -5.231 26.839 1.00 87.44 255 LEU A CA 1
ATOM 1958 C C . LEU A 1 255 ? -30.130 -6.421 25.988 1.00 87.44 255 LEU A C 1
ATOM 1960 O O . LEU A 1 255 ? -29.578 -7.388 26.508 1.00 87.44 255 LEU A O 1
ATOM 1964 N N . ASP A 1 256 ? -30.270 -6.311 24.664 1.00 89.19 256 ASP A N 1
ATOM 1965 C CA . ASP A 1 256 ? -29.659 -7.269 23.731 1.00 89.19 256 ASP A CA 1
ATOM 1966 C C . ASP A 1 256 ? -28.122 -7.186 23.726 1.00 89.19 256 ASP A C 1
ATOM 1968 O O . ASP A 1 256 ? -27.445 -8.177 23.440 1.00 89.19 256 ASP A O 1
ATOM 1972 N N . LYS A 1 257 ? -27.580 -5.995 24.014 1.00 88.12 257 LYS A N 1
ATOM 1973 C CA . LYS A 1 257 ? -26.150 -5.714 24.192 1.00 88.12 257 LYS A CA 1
ATOM 1974 C C . LYS A 1 257 ? -25.957 -4.716 25.327 1.00 88.12 257 LYS A C 1
ATOM 1976 O O . LYS A 1 257 ? -26.480 -3.609 25.275 1.00 88.12 257 LYS A O 1
ATOM 1981 N N . ASP A 1 258 ? -25.178 -5.116 26.317 1.00 89.56 258 ASP A N 1
ATOM 1982 C CA . ASP A 1 258 ? -24.773 -4.329 27.485 1.00 89.56 258 ASP A CA 1
ATOM 1983 C C . ASP A 1 258 ? -23.599 -3.381 27.198 1.00 89.56 258 ASP A C 1
ATOM 1985 O O . ASP A 1 258 ? -23.377 -2.428 27.941 1.00 89.56 258 ASP A O 1
ATOM 1989 N N . GLU A 1 259 ? -22.879 -3.603 26.097 1.00 92.25 259 GLU A N 1
ATOM 1990 C CA . GLU A 1 259 ? -21.768 -2.767 25.648 1.00 92.25 259 GLU A CA 1
ATOM 1991 C C . GLU A 1 259 ? -21.955 -2.252 24.219 1.00 92.25 259 GLU A C 1
ATOM 1993 O O . GLU A 1 259 ? -22.434 -2.950 23.317 1.00 92.25 259 GLU A O 1
ATOM 1998 N N . VAL A 1 260 ? -21.451 -1.042 23.981 1.00 92.50 260 VAL A N 1
ATOM 1999 C CA . VAL A 1 260 ? -21.360 -0.437 22.650 1.00 92.50 260 VAL A CA 1
ATOM 2000 C C . VAL A 1 260 ? -19.931 -0.015 22.344 1.00 92.50 260 VAL A C 1
ATOM 2002 O O . VAL A 1 260 ? -19.124 0.259 23.229 1.00 92.50 260 VAL A O 1
ATOM 2005 N N . THR A 1 261 ? -19.596 0.019 21.058 1.00 93.12 261 THR A N 1
ATOM 2006 C CA . THR A 1 261 ? -18.290 0.480 20.583 1.00 93.12 261 THR A CA 1
ATOM 2007 C C . THR A 1 261 ? -18.380 1.957 20.239 1.00 93.12 261 THR A C 1
ATOM 2009 O O . THR A 1 261 ? -19.069 2.332 19.292 1.00 93.12 261 THR A O 1
ATOM 2012 N N . VAL A 1 262 ? -17.665 2.787 20.987 1.00 93.50 262 VAL A N 1
ATOM 2013 C CA . VAL A 1 262 ? -17.512 4.217 20.720 1.00 93.50 262 VAL A CA 1
ATOM 2014 C C . VAL A 1 262 ? -16.259 4.425 19.884 1.00 93.50 262 VAL A C 1
ATOM 2016 O O . VAL A 1 262 ? -15.217 3.831 20.162 1.00 93.50 262 VAL A O 1
ATOM 2019 N N . ILE A 1 263 ? -16.374 5.245 18.844 1.00 91.81 263 ILE A N 1
ATOM 2020 C CA . ILE A 1 263 ? -15.290 5.600 17.931 1.00 91.81 263 ILE A CA 1
ATOM 2021 C C . ILE A 1 263 ? -15.010 7.091 18.087 1.00 91.81 263 ILE A C 1
ATOM 2023 O O . ILE A 1 263 ? -15.944 7.892 18.067 1.00 91.81 263 ILE A O 1
ATOM 2027 N N . GLY A 1 264 ? -13.742 7.463 18.237 1.00 91.06 264 GLY A N 1
ATOM 2028 C CA . GLY A 1 264 ? -13.351 8.852 18.464 1.00 91.06 264 GLY A CA 1
ATOM 2029 C C . GLY A 1 264 ? -11.844 9.049 18.572 1.00 91.06 264 GLY A C 1
ATOM 2030 O O . GLY A 1 264 ? -11.052 8.129 18.348 1.00 91.06 264 GLY A O 1
ATOM 2031 N N . GLU A 1 265 ? -11.436 10.268 18.916 1.00 90.25 265 GLU A N 1
ATOM 2032 C CA . GLU A 1 265 ? -10.044 10.558 19.259 1.00 90.25 265 GLU A CA 1
ATOM 2033 C C . GLU A 1 265 ? -9.640 9.880 20.564 1.00 90.25 265 GLU A C 1
ATOM 2035 O O . GLU A 1 265 ? -10.462 9.688 21.459 1.00 90.25 265 GLU A O 1
ATOM 2040 N N . LYS A 1 266 ? -8.359 9.523 20.684 1.00 87.19 266 LYS A N 1
ATOM 2041 C CA . LYS A 1 266 ? -7.877 8.737 21.818 1.00 87.19 266 LYS A CA 1
ATOM 2042 C C . LYS A 1 266 ? -8.126 9.427 23.164 1.00 87.19 266 LYS A C 1
ATOM 2044 O O . LYS A 1 266 ? -8.632 8.779 24.075 1.00 87.19 266 LYS A O 1
ATOM 2049 N N . ASP A 1 267 ? -7.868 10.728 23.250 1.00 89.31 267 ASP A N 1
ATOM 2050 C CA . ASP A 1 267 ? -8.066 11.503 24.481 1.00 89.31 267 ASP A CA 1
ATOM 2051 C C . ASP A 1 267 ? -9.540 11.534 24.920 1.00 89.31 267 ASP A C 1
ATOM 2053 O O . ASP A 1 267 ? -9.846 11.481 26.111 1.00 89.31 267 ASP A O 1
ATOM 2057 N N . VAL A 1 268 ? -10.465 11.559 23.956 1.00 91.12 268 VAL A N 1
ATOM 2058 C CA . VAL A 1 268 ? -11.907 11.502 24.221 1.00 91.12 268 VAL A CA 1
ATOM 2059 C C . VAL A 1 268 ? -12.331 10.090 24.622 1.00 91.12 268 VAL A C 1
ATOM 2061 O O . VAL A 1 268 ? -13.063 9.905 25.586 1.00 91.12 268 VAL A O 1
ATOM 2064 N N . LEU A 1 269 ? -11.849 9.062 23.925 1.00 91.44 269 LEU A N 1
ATOM 2065 C CA . LEU A 1 269 ? -12.159 7.677 24.283 1.00 91.44 269 LEU A CA 1
ATOM 2066 C C . LEU A 1 269 ? -11.662 7.331 25.688 1.00 91.44 269 LEU A C 1
ATOM 2068 O O . LEU A 1 269 ? -12.326 6.593 26.415 1.00 91.44 269 LEU A O 1
ATOM 2072 N N . ASP A 1 270 ? -10.509 7.856 26.091 1.00 90.38 270 ASP A N 1
ATOM 2073 C CA . ASP A 1 270 ? -9.947 7.602 27.412 1.00 90.38 270 ASP A CA 1
ATOM 2074 C C . ASP A 1 270 ? -10.806 8.233 28.530 1.00 90.38 270 ASP A C 1
ATOM 2076 O O . ASP A 1 270 ? -10.913 7.631 29.601 1.00 90.38 270 ASP A O 1
ATOM 2080 N N . SER A 1 271 ? -11.505 9.347 28.268 1.00 91.12 271 SER A N 1
ATOM 2081 C CA . SER A 1 271 ? -12.416 9.990 29.231 1.00 91.12 271 SER A CA 1
ATOM 2082 C C . SER A 1 271 ? -13.802 9.336 29.325 1.00 91.12 271 SER A C 1
ATOM 2084 O O . SER A 1 271 ? -14.453 9.433 30.365 1.00 91.12 271 SER A O 1
ATOM 2086 N N . ILE A 1 272 ? -14.247 8.624 28.285 1.00 91.38 272 ILE A N 1
ATOM 2087 C CA . ILE A 1 272 ? -15.556 7.955 28.266 1.00 91.38 272 ILE A CA 1
ATOM 2088 C C . ILE A 1 272 ? -15.464 6.603 28.984 1.00 91.38 272 ILE A C 1
ATOM 2090 O O . ILE A 1 272 ? -14.832 5.664 28.490 1.00 91.38 272 ILE A O 1
ATOM 2094 N N . SER A 1 273 ? -16.107 6.473 30.145 1.00 90.44 273 SER A N 1
ATOM 2095 C CA . SER A 1 273 ? -16.207 5.207 30.891 1.00 90.44 273 SER A CA 1
ATOM 2096 C C . SER A 1 273 ? -17.467 4.404 30.571 1.00 90.44 273 SER A C 1
ATOM 2098 O O . SER A 1 273 ? -17.405 3.179 30.557 1.00 90.44 273 SER A O 1
ATOM 2100 N N . SER A 1 274 ? -18.583 5.085 30.322 1.00 90.94 274 SER A N 1
ATOM 2101 C CA . SER A 1 274 ? -19.926 4.524 30.135 1.00 90.94 274 SER A CA 1
ATOM 2102 C C . SER A 1 274 ? -20.779 5.486 29.305 1.00 90.94 274 SER A C 1
ATOM 2104 O O . SER A 1 274 ? -20.467 6.677 29.218 1.00 90.94 274 SER A O 1
ATOM 2106 N N . ILE A 1 275 ? -21.845 4.973 28.687 1.00 90.25 275 ILE A N 1
ATOM 2107 C CA . ILE A 1 275 ? -22.929 5.807 28.148 1.00 90.25 275 ILE A CA 1
ATOM 2108 C C . ILE A 1 275 ? -24.138 5.619 29.047 1.00 90.25 275 ILE A C 1
ATOM 2110 O O . ILE A 1 275 ? -24.804 4.584 28.997 1.00 90.25 275 ILE A O 1
ATOM 2114 N N . ASP A 1 276 ? -24.395 6.625 29.869 1.00 88.62 276 ASP A N 1
ATOM 2115 C CA . ASP A 1 276 ? -25.471 6.581 30.845 1.00 88.62 276 ASP A CA 1
ATOM 2116 C C . ASP A 1 276 ? -26.709 7.342 30.378 1.00 88.62 276 ASP A C 1
ATOM 2118 O O . ASP A 1 276 ? -26.638 8.194 29.488 1.00 88.62 276 ASP A O 1
ATOM 2122 N N . ASN A 1 277 ? -27.835 7.051 31.028 1.00 84.62 277 ASN A N 1
ATOM 2123 C CA . ASN A 1 277 ? -29.113 7.738 30.835 1.00 84.62 277 ASN A CA 1
ATOM 2124 C C . ASN A 1 277 ? -29.679 7.602 29.416 1.00 84.62 277 ASN A C 1
ATOM 2126 O O . ASN A 1 277 ? -30.136 8.576 28.817 1.00 84.62 277 ASN A O 1
ATOM 2130 N N . ILE A 1 278 ? -29.639 6.395 28.848 1.00 87.00 278 ILE A N 1
ATOM 2131 C CA . ILE A 1 278 ? -30.304 6.131 27.570 1.00 87.00 278 ILE A CA 1
ATOM 2132 C C . ILE A 1 278 ? -31.820 6.050 27.823 1.00 87.00 278 ILE A C 1
ATOM 2134 O O . ILE A 1 278 ? -32.259 5.107 28.488 1.00 87.00 278 ILE A O 1
ATOM 2138 N N . PRO A 1 279 ? -32.632 6.998 27.315 1.00 86.31 279 PRO A N 1
ATOM 2139 C CA . PRO A 1 279 ? -34.042 7.082 27.667 1.00 86.31 279 PRO A CA 1
ATOM 2140 C C . PRO A 1 279 ? -34.847 5.965 26.997 1.00 86.31 279 PRO A C 1
ATOM 2142 O O . PRO A 1 279 ? -34.859 5.832 25.773 1.00 86.31 279 PRO A O 1
ATOM 2145 N N . VAL A 1 280 ? -35.566 5.188 27.802 1.00 86.75 280 VAL A N 1
ATOM 2146 C CA . VAL A 1 280 ? -36.516 4.169 27.342 1.00 86.75 280 VAL A CA 1
ATOM 2147 C C . VAL A 1 280 ? -37.920 4.650 27.668 1.00 86.75 280 VAL A C 1
ATOM 2149 O O . VAL A 1 280 ? -38.284 4.721 28.840 1.00 86.75 280 VAL A O 1
ATOM 2152 N N . ASP A 1 281 ? -38.704 5.018 26.655 1.00 85.69 281 ASP A N 1
ATOM 2153 C CA . ASP A 1 281 ? -40.098 5.429 26.851 1.00 85.69 281 ASP A CA 1
ATOM 2154 C C . ASP A 1 281 ? -40.985 4.200 27.072 1.00 85.69 281 ASP A C 1
ATOM 2156 O O . ASP A 1 281 ? -41.127 3.354 26.186 1.00 85.69 281 ASP A O 1
ATOM 2160 N N . VAL A 1 282 ? -41.579 4.104 28.262 1.00 81.69 282 VAL A N 1
ATOM 2161 C CA . VAL A 1 282 ? -42.467 2.998 28.651 1.00 81.69 282 VAL A CA 1
ATOM 2162 C C . VAL A 1 282 ? -43.953 3.365 28.605 1.00 81.69 282 VAL A C 1
ATOM 2164 O O . VAL A 1 282 ? -44.808 2.618 29.090 1.00 81.69 282 VAL A O 1
ATOM 2167 N N . THR A 1 283 ? -44.290 4.515 28.018 1.00 80.44 283 THR A N 1
ATOM 2168 C CA . THR A 1 283 ? -45.667 5.008 27.950 1.00 80.44 283 THR A CA 1
ATOM 2169 C C . THR A 1 283 ? -46.560 4.063 27.144 1.00 80.44 283 THR A C 1
ATOM 2171 O O . THR A 1 283 ? -46.302 3.758 25.983 1.00 80.44 283 THR A O 1
ATOM 2174 N N . GLY A 1 284 ? -47.659 3.607 27.754 1.00 73.00 284 GLY A N 1
ATOM 2175 C CA . GLY A 1 284 ? -48.648 2.744 27.094 1.00 73.00 284 GLY A CA 1
ATOM 2176 C C . GLY A 1 284 ? -48.271 1.259 27.004 1.00 73.00 284 GLY A C 1
ATOM 2177 O O . GLY A 1 284 ? -49.018 0.479 26.406 1.00 73.00 284 GLY A O 1
ATOM 2178 N N . ILE A 1 285 ? -47.159 0.841 27.618 1.00 79.56 285 ILE A N 1
ATOM 2179 C CA . ILE A 1 285 ? -46.785 -0.574 27.703 1.00 79.56 285 ILE A CA 1
ATOM 2180 C C . ILE A 1 285 ? -47.700 -1.283 28.701 1.00 79.56 285 ILE A C 1
ATOM 2182 O O . ILE A 1 285 ? -47.792 -0.912 29.868 1.00 79.56 285 ILE A O 1
ATOM 2186 N N . SER A 1 286 ? -48.387 -2.321 28.224 1.00 72.38 286 SER A N 1
ATOM 2187 C CA . SER A 1 286 ? -49.308 -3.141 29.027 1.00 72.38 286 SER A CA 1
ATOM 2188 C C . SER A 1 286 ? -49.016 -4.644 28.979 1.00 72.38 286 SER A C 1
ATOM 2190 O O . SER A 1 286 ? -49.674 -5.428 29.662 1.00 72.38 286 SER A O 1
ATOM 2192 N N . LYS A 1 287 ? -48.042 -5.052 28.157 1.00 76.31 287 LYS A N 1
ATOM 2193 C CA . LYS A 1 287 ? -47.565 -6.428 27.970 1.00 76.31 287 LYS A CA 1
ATOM 2194 C C . LYS A 1 287 ? -46.064 -6.392 27.703 1.00 76.31 287 LYS A C 1
ATOM 2196 O O . LYS A 1 287 ? -45.574 -5.368 27.238 1.00 76.31 287 LYS A O 1
ATOM 2201 N N . THR A 1 288 ? -45.370 -7.507 27.936 1.00 80.56 288 THR A N 1
ATOM 2202 C CA . THR A 1 288 ? -43.952 -7.637 27.585 1.00 80.56 288 THR A CA 1
ATOM 2203 C C . THR A 1 288 ? -43.724 -7.282 26.116 1.00 80.56 288 THR A C 1
ATOM 2205 O O . THR A 1 288 ? -44.413 -7.805 25.236 1.00 80.56 288 THR A O 1
ATOM 2208 N N . SER A 1 289 ? -42.772 -6.390 25.857 1.00 81.88 289 SER A N 1
ATOM 2209 C CA . SER A 1 289 ? -42.502 -5.855 24.519 1.00 81.88 289 SER A CA 1
ATOM 2210 C C . SER A 1 289 ? -41.029 -5.509 24.326 1.00 81.88 289 SER A C 1
ATOM 2212 O O . SER A 1 289 ? -40.342 -5.149 25.280 1.00 81.88 289 SER A O 1
ATOM 2214 N N . GLU A 1 290 ? -40.568 -5.579 23.078 1.00 88.00 290 GLU A N 1
ATOM 2215 C CA . GLU A 1 290 ? -39.230 -5.148 22.666 1.00 88.00 290 GLU A CA 1
ATOM 2216 C C . GLU A 1 290 ? -39.277 -3.740 22.061 1.00 88.00 290 GLU A C 1
ATOM 2218 O O . GLU A 1 290 ? -40.104 -3.452 21.192 1.00 88.00 290 GLU A O 1
ATOM 2223 N N . ILE A 1 291 ? -38.367 -2.870 22.495 1.00 85.81 291 ILE A N 1
ATOM 2224 C CA . ILE A 1 291 ? -38.264 -1.475 22.055 1.00 85.81 291 ILE A CA 1
ATOM 2225 C C . ILE A 1 291 ? -36.871 -1.245 21.488 1.00 85.81 291 ILE A C 1
ATOM 2227 O O . ILE A 1 291 ? -35.875 -1.593 22.114 1.00 85.81 291 ILE A O 1
ATOM 2231 N N . LYS A 1 292 ? -36.783 -0.630 20.308 1.00 90.44 292 LYS A N 1
ATOM 2232 C CA . LYS A 1 292 ? -35.502 -0.174 19.760 1.00 90.44 292 LYS A CA 1
ATOM 2233 C C . LYS A 1 292 ? -35.221 1.234 20.250 1.00 90.44 292 LYS A C 1
ATOM 2235 O O . LYS A 1 292 ? -36.036 2.124 20.026 1.00 90.44 292 LYS A O 1
ATOM 2240 N N . VAL A 1 293 ? -34.070 1.419 20.879 1.00 89.25 293 VAL A N 1
ATOM 2241 C CA . VAL A 1 293 ? -33.654 2.688 21.472 1.00 89.25 293 VAL A CA 1
ATOM 2242 C C . VAL A 1 293 ? -32.366 3.150 20.805 1.00 89.25 293 VAL A C 1
ATOM 2244 O O . VAL A 1 293 ? -31.440 2.357 20.616 1.00 89.25 293 VAL A O 1
ATOM 2247 N N . ASP A 1 294 ? -32.327 4.421 20.406 1.00 90.81 294 ASP A N 1
ATOM 2248 C CA . ASP A 1 294 ? -31.135 5.042 19.834 1.00 90.81 294 ASP A CA 1
ATOM 2249 C C . ASP A 1 294 ? -30.094 5.282 20.932 1.00 90.81 294 ASP A C 1
ATOM 2251 O O . ASP A 1 294 ? -30.390 5.855 21.981 1.00 90.81 294 ASP A O 1
ATOM 2255 N N . VAL A 1 295 ? -28.857 4.862 20.679 1.00 91.56 295 VAL A N 1
ATOM 2256 C CA . VAL A 1 295 ? -27.738 5.100 21.592 1.00 91.56 295 VAL A CA 1
ATOM 2257 C C . VAL A 1 295 ? -27.183 6.499 21.310 1.00 91.56 295 VAL A C 1
ATOM 2259 O O . VAL A 1 295 ? -26.736 6.752 20.184 1.00 91.56 295 VAL A O 1
ATOM 2262 N N . PRO A 1 296 ? -27.192 7.422 22.289 1.00 90.25 296 PRO A N 1
ATOM 2263 C CA . PRO A 1 296 ? -26.636 8.752 22.095 1.00 90.25 296 PRO A CA 1
ATOM 2264 C C . PRO A 1 296 ? -25.121 8.667 21.872 1.00 90.25 296 PRO A C 1
ATOM 2266 O O . PRO A 1 296 ? -24.425 7.872 22.503 1.00 90.25 296 PRO A O 1
ATOM 2269 N N . VAL A 1 297 ? -24.598 9.493 20.963 1.00 91.38 297 VAL A N 1
ATOM 2270 C CA . VAL A 1 297 ? -23.147 9.615 20.762 1.00 91.38 297 VAL A CA 1
ATOM 2271 C C . VAL A 1 297 ? -22.585 10.464 21.909 1.00 91.38 297 VAL A C 1
ATOM 2273 O O . VAL A 1 297 ? -23.053 11.592 22.079 1.00 91.38 297 VAL A O 1
ATOM 2276 N N . PRO A 1 298 ? -21.615 9.958 22.694 1.00 88.31 298 PRO A N 1
ATOM 2277 C CA . PRO A 1 298 ? -20.997 10.728 23.769 1.00 88.31 298 PRO A CA 1
ATOM 2278 C C . PRO A 1 298 ? -20.357 12.018 23.252 1.00 88.31 298 PRO A C 1
ATOM 2280 O O . PRO A 1 298 ? -19.898 12.079 22.110 1.00 88.31 298 PRO A O 1
ATOM 2283 N N . GLU A 1 299 ? -20.296 13.046 24.096 1.00 87.62 299 GLU A N 1
ATOM 2284 C CA . GLU A 1 299 ? -19.708 14.330 23.712 1.00 87.62 299 GLU A CA 1
ATOM 2285 C C . GLU A 1 299 ? -18.247 14.159 23.261 1.00 87.62 299 GLU A C 1
ATOM 2287 O O . GLU A 1 299 ? -17.437 13.523 23.933 1.00 87.62 299 GLU A O 1
ATOM 2292 N N . GLY A 1 300 ? -17.922 14.707 22.087 1.00 85.00 300 GLY A N 1
ATOM 2293 C CA . GLY A 1 300 ? -16.591 14.614 21.480 1.00 85.00 300 GLY A CA 1
ATOM 2294 C C . GLY A 1 300 ? -16.287 13.298 20.753 1.00 85.00 300 GLY A C 1
ATOM 2295 O O . GLY A 1 300 ? -15.246 13.209 20.105 1.00 85.00 300 GLY A O 1
ATOM 2296 N N . ALA A 1 301 ? -17.148 12.278 20.838 1.00 90.69 301 ALA A N 1
ATOM 2297 C CA . ALA A 1 301 ? -16.990 11.055 20.054 1.00 90.69 301 ALA A CA 1
ATOM 2298 C C . ALA A 1 301 ? -17.499 11.247 18.615 1.00 90.69 301 ALA A C 1
ATOM 2300 O O . ALA A 1 301 ? -18.449 11.988 18.364 1.00 90.69 301 ALA A O 1
ATOM 2301 N N . ASP A 1 302 ? -16.899 10.531 17.662 1.00 88.94 302 ASP A N 1
ATOM 2302 C CA . ASP A 1 302 ? -17.288 10.594 16.250 1.00 88.94 302 ASP A CA 1
ATOM 2303 C C . ASP A 1 302 ? -18.564 9.779 15.990 1.00 88.94 302 ASP A C 1
ATOM 2305 O O . ASP A 1 302 ? -19.437 10.176 15.215 1.00 88.94 302 ASP A O 1
ATOM 2309 N N . SER A 1 303 ? -18.662 8.586 16.592 1.00 90.19 303 SER A N 1
ATOM 2310 C CA . SER A 1 303 ? -19.818 7.699 16.416 1.00 90.19 303 SER A CA 1
ATOM 2311 C C . SER A 1 303 ? -19.898 6.584 17.462 1.00 90.19 303 SER A C 1
ATOM 2313 O O . SER A 1 303 ? -18.929 6.289 18.158 1.00 90.19 303 SER A O 1
ATOM 2315 N N . VAL A 1 304 ? -21.057 5.922 17.521 1.00 91.81 304 VAL A N 1
ATOM 2316 C CA . VAL A 1 304 ? -21.307 4.725 18.336 1.00 91.81 304 VAL A CA 1
ATOM 2317 C C . VAL A 1 304 ? -21.861 3.587 17.473 1.00 91.81 304 VAL A C 1
ATOM 2319 O O . VAL A 1 304 ? -22.628 3.817 16.529 1.00 91.81 304 VAL A O 1
ATOM 2322 N N . GLN A 1 305 ? -21.441 2.353 17.757 1.00 89.62 305 GLN A N 1
ATOM 2323 C CA . GLN A 1 305 ? -21.898 1.136 17.088 1.00 89.62 305 GLN A CA 1
ATOM 2324 C C . GLN A 1 305 ? -22.246 0.033 18.105 1.00 89.62 305 GLN A C 1
ATOM 2326 O O . GLN A 1 305 ? -21.388 -0.331 18.911 1.00 89.62 305 GLN A O 1
ATOM 2331 N N . PRO A 1 306 ? -23.450 -0.566 18.024 1.00 90.12 306 PRO A N 1
ATOM 2332 C CA . PRO A 1 306 ? -24.551 -0.217 17.117 1.00 90.12 306 PRO A CA 1
ATOM 2333 C C . PRO A 1 306 ? -25.192 1.143 17.462 1.00 90.12 306 PRO A C 1
ATOM 2335 O O . PRO A 1 306 ? -25.093 1.609 18.589 1.00 90.12 306 PRO A O 1
ATOM 2338 N N . LYS A 1 307 ? -25.857 1.781 16.485 1.00 90.44 307 LYS A N 1
ATOM 2339 C CA . LYS A 1 307 ? -26.609 3.036 16.711 1.00 90.44 307 LYS A CA 1
ATOM 2340 C C . LYS A 1 307 ? -27.907 2.822 17.493 1.00 90.44 307 LYS A C 1
ATOM 2342 O O . LYS A 1 307 ? -28.437 3.769 18.052 1.00 90.44 307 LYS A O 1
ATOM 2347 N N . GLN A 1 308 ? -28.415 1.592 17.483 1.00 91.00 308 GLN A N 1
ATOM 2348 C CA . GLN A 1 308 ? -29.640 1.187 18.156 1.00 91.00 308 GLN A CA 1
ATOM 2349 C C . GLN A 1 308 ? -29.403 -0.100 18.931 1.00 91.00 308 GLN A C 1
ATOM 2351 O O . GLN A 1 308 ? -28.743 -1.014 18.426 1.00 91.00 308 GLN A O 1
ATOM 2356 N N . VAL A 1 309 ? -29.988 -0.167 20.118 1.00 91.12 309 VAL A N 1
ATOM 2357 C CA . VAL A 1 309 ? -30.055 -1.363 20.962 1.00 91.12 309 VAL A CA 1
ATOM 2358 C C . VAL A 1 309 ? -31.512 -1.747 21.177 1.00 91.12 309 VAL A C 1
ATOM 2360 O O . VAL A 1 309 ? -32.408 -0.909 21.067 1.00 91.12 309 VAL A O 1
ATOM 2363 N N . THR A 1 310 ? -31.761 -3.029 21.415 1.00 90.56 310 THR A N 1
ATOM 2364 C CA . THR A 1 310 ? -33.106 -3.550 21.671 1.00 90.56 310 THR A CA 1
ATOM 2365 C C . THR A 1 310 ? -33.261 -3.795 23.164 1.00 90.56 310 THR A C 1
ATOM 2367 O O . THR A 1 310 ? -32.474 -4.521 23.766 1.00 90.56 310 THR A O 1
ATOM 2370 N N . VAL A 1 311 ? -34.284 -3.181 23.750 1.00 89.44 311 VAL A N 1
ATOM 2371 C CA . VAL A 1 311 ? -34.638 -3.285 25.163 1.00 89.44 311 VAL A CA 1
ATOM 2372 C C . VAL A 1 311 ? -35.879 -4.158 25.291 1.00 89.44 311 VAL A C 1
ATOM 2374 O O . VAL A 1 311 ? -36.927 -3.836 24.734 1.00 89.44 311 VAL A O 1
ATOM 2377 N N . SER A 1 312 ? -35.769 -5.256 26.029 1.00 87.44 312 SER A N 1
ATOM 2378 C CA . SER A 1 312 ? -36.900 -6.098 26.417 1.00 87.44 312 SER A CA 1
ATOM 2379 C C . SER A 1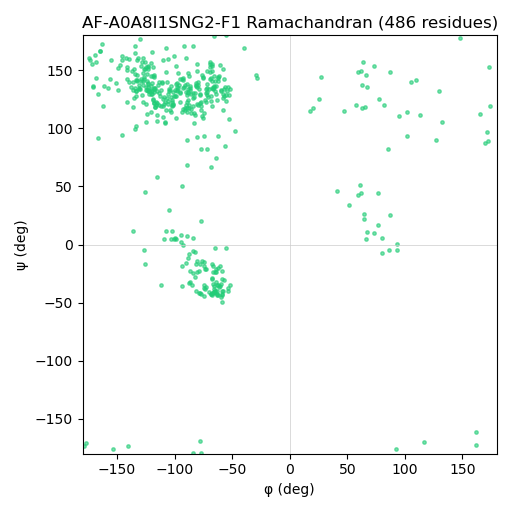 312 ? -37.478 -5.586 27.730 1.00 87.44 312 SER A C 1
ATOM 2381 O O . SER A 1 312 ? -36.787 -5.586 28.748 1.00 87.44 312 SER A O 1
ATOM 2383 N N . VAL A 1 313 ? -38.738 -5.153 27.706 1.00 86.06 313 VAL A N 1
ATOM 2384 C CA . VAL A 1 313 ? -39.458 -4.652 28.882 1.00 86.06 313 VAL A CA 1
ATOM 2385 C C . VAL A 1 313 ? -40.435 -5.722 29.345 1.00 86.06 313 VAL A C 1
ATOM 2387 O O . VAL A 1 313 ? -41.370 -6.045 28.614 1.00 86.06 313 VAL A O 1
ATOM 2390 N N . ASN A 1 314 ? -40.238 -6.267 30.545 1.00 83.94 314 ASN A N 1
ATOM 2391 C CA . ASN A 1 314 ? -41.153 -7.221 31.172 1.00 83.94 314 ASN A CA 1
ATOM 2392 C C . ASN A 1 314 ? -42.046 -6.512 32.189 1.00 83.94 314 ASN A C 1
ATOM 2394 O O . ASN A 1 314 ? -41.551 -5.751 33.017 1.00 83.94 314 ASN A O 1
ATOM 2398 N N . VAL A 1 315 ? -43.353 -6.781 32.150 1.00 84.94 315 VAL A N 1
ATOM 2399 C CA . VAL A 1 315 ? -44.338 -6.121 33.019 1.00 84.94 315 VAL A CA 1
ATOM 2400 C C . VAL A 1 315 ? -45.203 -7.125 33.776 1.00 84.94 315 VAL A C 1
ATOM 2402 O O . VAL A 1 315 ? -45.587 -8.159 33.228 1.00 84.94 315 VAL A O 1
ATOM 2405 N N . LYS A 1 316 ? -45.552 -6.785 35.018 1.00 81.31 316 LYS A N 1
ATOM 2406 C CA . LYS A 1 316 ? -46.503 -7.490 35.883 1.00 81.31 316 LYS A CA 1
ATOM 2407 C C . LYS A 1 316 ? -47.662 -6.548 36.222 1.00 81.31 316 LYS A C 1
ATOM 2409 O O . LYS A 1 316 ? -47.465 -5.342 36.362 1.00 81.31 316 LYS A O 1
ATOM 2414 N N . LYS A 1 317 ? -48.879 -7.082 36.341 1.00 78.81 317 LYS A N 1
ATOM 2415 C CA . LYS A 1 317 ? -50.029 -6.323 36.852 1.00 78.81 317 LYS A CA 1
ATOM 2416 C C . LYS A 1 317 ? -50.081 -6.412 38.378 1.00 78.81 317 LYS A C 1
ATOM 2418 O O . LYS A 1 317 ? -49.869 -7.492 38.920 1.00 78.81 317 LYS A O 1
ATOM 2423 N N . LEU A 1 318 ? -50.336 -5.288 39.046 1.00 70.00 318 LEU A N 1
ATOM 2424 C CA . LEU A 1 318 ? -50.434 -5.194 40.508 1.00 70.00 318 LEU A CA 1
ATOM 2425 C C . LEU A 1 318 ? -51.778 -5.692 41.057 1.00 70.00 318 LEU A C 1
ATOM 2427 O O . LEU A 1 318 ? -51.839 -6.094 42.214 1.00 70.00 318 LEU A O 1
ATOM 2431 N N . ASP A 1 319 ? -52.828 -5.698 40.238 1.00 55.00 319 ASP A N 1
ATOM 2432 C CA . ASP A 1 319 ? -54.165 -6.132 40.647 1.00 55.00 319 ASP A CA 1
ATOM 2433 C C . ASP A 1 319 ? -54.331 -7.638 40.426 1.00 55.00 319 ASP A C 1
ATOM 2435 O O . ASP A 1 319 ? -55.045 -8.056 39.523 1.00 55.00 319 ASP A O 1
ATOM 2439 N N . GLU A 1 320 ? -53.620 -8.441 41.211 1.00 48.41 320 GLU A N 1
ATOM 2440 C CA . GLU A 1 320 ? -53.920 -9.857 41.457 1.00 48.41 320 GLU A CA 1
ATOM 2441 C C . GLU A 1 320 ? -53.074 -10.302 42.664 1.00 48.41 320 GLU A C 1
ATOM 2443 O O . GLU A 1 320 ? -51.905 -10.683 42.555 1.00 48.41 320 GLU A O 1
ATOM 2448 N N . GLU A 1 321 ? -53.670 -10.177 43.855 1.00 42.25 321 GLU A N 1
ATOM 2449 C CA . GLU A 1 321 ? -53.298 -10.976 45.022 1.00 42.25 321 GLU A CA 1
ATOM 2450 C C . GLU A 1 321 ? -53.569 -12.446 44.665 1.00 42.25 321 GLU A C 1
ATOM 2452 O O . GLU A 1 321 ? -54.692 -12.928 44.778 1.00 42.25 321 GLU A O 1
ATOM 2457 N N . GLU A 1 322 ? -52.558 -13.158 44.169 1.00 39.53 322 GLU A N 1
ATOM 2458 C CA . GLU A 1 322 ? -52.599 -14.618 44.104 1.00 39.53 322 GLU A CA 1
ATOM 2459 C C . GLU A 1 322 ? -52.235 -15.171 45.491 1.00 39.53 322 GLU A C 1
ATOM 2461 O O . GLU A 1 322 ? -51.064 -15.355 45.826 1.00 39.53 322 GLU A O 1
ATOM 2466 N N . GLU A 1 323 ? -53.260 -15.416 46.313 1.00 34.78 323 GLU A N 1
ATOM 2467 C CA . GLU A 1 323 ? -53.214 -16.521 47.269 1.00 34.78 323 GLU A CA 1
ATOM 2468 C C . GLU A 1 323 ? -53.266 -17.830 46.468 1.00 34.78 323 GLU A C 1
ATOM 2470 O O . GLU A 1 323 ? -54.125 -18.023 45.605 1.00 34.78 323 GLU A O 1
ATOM 2475 N N . GLU A 1 324 ? -52.308 -18.717 46.733 1.00 42.56 324 GLU A N 1
ATOM 2476 C CA . GLU A 1 324 ? -52.343 -20.093 46.254 1.00 42.56 324 GLU A CA 1
ATOM 2477 C C . GLU A 1 324 ? -53.624 -20.780 46.737 1.00 42.56 324 GLU A C 1
ATOM 2479 O O . GLU A 1 324 ? -53.883 -20.747 47.931 1.00 42.56 324 GLU A O 1
ATOM 2484 N N . GLU A 1 325 ? -54.339 -21.494 45.861 1.00 35.00 325 GLU A N 1
ATOM 2485 C CA . GLU A 1 325 ? -54.812 -22.847 46.176 1.00 35.00 325 GLU A CA 1
ATOM 2486 C C . GLU A 1 325 ? -54.906 -23.721 44.911 1.00 35.00 325 GLU A C 1
ATOM 2488 O O . GLU A 1 325 ? -55.428 -23.347 43.860 1.00 35.00 325 GLU A O 1
ATOM 2493 N N . THR A 1 326 ? -54.353 -24.923 45.078 1.00 33.41 326 THR A N 1
ATOM 2494 C CA . THR A 1 326 ? -54.762 -26.218 44.511 1.00 33.41 326 THR A CA 1
ATOM 2495 C C . THR A 1 326 ? -56.272 -26.280 44.225 1.00 33.41 326 THR A C 1
ATOM 2497 O O . THR A 1 326 ? -57.064 -25.774 45.002 1.00 33.41 326 THR A O 1
ATOM 2500 N N . ASP A 1 327 ? -56.797 -26.904 43.179 1.00 32.91 327 ASP A N 1
ATOM 2501 C CA . ASP A 1 327 ? -56.582 -28.281 42.756 1.00 32.91 327 ASP A CA 1
ATOM 2502 C C . ASP A 1 327 ? -57.186 -28.468 41.349 1.00 32.91 327 ASP A C 1
ATOM 2504 O O . ASP A 1 327 ? -57.979 -27.657 40.863 1.00 32.91 327 ASP A O 1
ATOM 2508 N N . ALA A 1 328 ? -56.781 -29.542 40.687 1.00 38.66 328 ALA A N 1
ATOM 2509 C CA . ALA A 1 328 ? -57.141 -29.875 39.319 1.00 38.66 328 ALA A CA 1
ATOM 2510 C C . ALA A 1 328 ? -58.648 -30.109 39.107 1.00 38.66 328 ALA A C 1
ATOM 2512 O O . ALA A 1 328 ? -59.286 -30.804 39.888 1.00 38.66 328 ALA A O 1
ATOM 2513 N N . GLU A 1 329 ? -59.165 -29.700 37.945 1.00 31.34 329 GLU A N 1
ATOM 2514 C CA . GLU A 1 329 ? -59.981 -30.612 37.142 1.00 31.34 329 GLU A CA 1
ATOM 2515 C C . GLU A 1 329 ? -59.888 -30.292 35.645 1.00 31.34 329 GLU A C 1
ATOM 2517 O O . GLU A 1 329 ? -59.801 -29.146 35.202 1.00 31.34 329 GLU A O 1
ATOM 2522 N N . GLU A 1 330 ? -59.813 -31.374 34.880 1.00 36.47 330 GLU A N 1
ATOM 2523 C CA . GLU A 1 330 ? -59.592 -31.439 33.447 1.00 36.47 330 GLU A CA 1
ATOM 2524 C C . GLU A 1 330 ? -60.780 -30.892 32.650 1.00 36.47 330 GLU A C 1
ATOM 2526 O O . GLU A 1 330 ? -61.930 -31.216 32.933 1.00 36.47 330 GLU A O 1
ATOM 2531 N N . THR A 1 331 ? -60.516 -30.205 31.538 1.00 26.77 331 THR A N 1
ATOM 2532 C CA . THR A 1 331 ? -61.025 -30.659 30.233 1.00 26.77 331 THR A CA 1
ATOM 2533 C C . THR A 1 331 ? -60.341 -29.927 29.078 1.00 26.77 331 THR A C 1
ATOM 2535 O O . THR A 1 331 ? -60.249 -28.706 29.034 1.00 26.77 331 THR A O 1
ATOM 2538 N N . SER A 1 332 ? -59.862 -30.747 28.140 1.00 34.66 332 SER A N 1
ATOM 2539 C CA . SER A 1 332 ? -59.491 -30.474 26.744 1.00 34.66 332 SER A CA 1
ATOM 2540 C C . SER A 1 332 ? -60.287 -29.324 26.098 1.00 34.66 332 SER A C 1
ATOM 2542 O O . SER A 1 332 ? -61.484 -29.217 26.339 1.00 34.66 332 SER A O 1
ATOM 2544 N N . VAL A 1 333 ? -59.736 -28.504 25.200 1.00 30.09 333 VAL A N 1
ATOM 2545 C CA . VAL A 1 333 ? -59.274 -28.878 23.852 1.00 30.09 333 VAL A CA 1
ATOM 2546 C C . VAL A 1 333 ? -58.311 -27.805 23.315 1.00 30.09 333 VAL A C 1
ATOM 2548 O O . VAL A 1 333 ? -58.580 -26.619 23.442 1.00 30.09 333 VAL A O 1
ATOM 2551 N N . ALA A 1 334 ? -57.220 -28.300 22.718 1.00 42.41 334 ALA A N 1
ATOM 2552 C CA . ALA A 1 334 ? -56.333 -27.741 21.692 1.00 42.41 334 ALA A CA 1
ATOM 2553 C C . ALA A 1 334 ? -56.294 -26.220 21.464 1.00 42.41 334 ALA A C 1
ATOM 2555 O O . ALA A 1 334 ? -57.237 -25.672 20.915 1.00 42.41 334 ALA A O 1
ATOM 2556 N N . GLU A 1 335 ? -55.119 -25.622 21.694 1.00 30.89 335 GLU A N 1
ATOM 2557 C CA . GLU A 1 335 ? -54.557 -24.571 20.837 1.00 30.89 335 GLU A CA 1
ATOM 2558 C C . GLU A 1 335 ? -53.041 -24.412 21.094 1.00 30.89 335 GLU A C 1
ATOM 2560 O O . GLU A 1 335 ? -52.597 -24.171 22.211 1.00 30.89 335 GLU A O 1
ATOM 2565 N N . GLU A 1 336 ? -52.288 -24.652 20.018 1.00 34.03 336 GLU A N 1
ATOM 2566 C CA . GLU A 1 336 ? -50.927 -24.224 19.656 1.00 34.03 336 GLU A CA 1
ATOM 2567 C C . GLU A 1 336 ? -49.764 -24.335 20.665 1.00 34.03 336 GLU A C 1
ATOM 2569 O O . GLU A 1 336 ? -49.648 -23.633 21.668 1.00 34.03 336 GLU A O 1
ATOM 2574 N N . GLU A 1 337 ? -48.825 -25.206 20.283 1.00 40.12 337 GLU A N 1
ATOM 2575 C CA . GLU A 1 337 ? -47.522 -25.445 20.892 1.00 40.12 337 GLU A CA 1
ATOM 2576 C C . GLU A 1 337 ? -46.723 -24.146 21.056 1.00 40.12 337 GLU A C 1
ATOM 2578 O O . GLU A 1 337 ? -46.198 -23.577 20.099 1.00 40.12 337 GLU A O 1
ATOM 2583 N N . LYS A 1 338 ? -46.588 -23.693 22.303 1.00 47.44 338 LYS A N 1
ATOM 2584 C CA . LYS A 1 338 ? -45.509 -22.793 22.697 1.00 47.44 338 LYS A CA 1
ATOM 2585 C C . LYS A 1 338 ? -44.581 -23.525 23.649 1.00 47.44 338 LYS A C 1
ATOM 2587 O O . LYS A 1 338 ? -45.026 -24.079 24.655 1.00 47.44 338 LYS A O 1
ATOM 2592 N N . ASP A 1 339 ? -43.294 -23.502 23.325 1.00 56.09 339 ASP A N 1
ATOM 2593 C CA . ASP A 1 339 ? -42.231 -23.913 24.232 1.00 56.09 339 ASP A CA 1
ATOM 2594 C C . ASP A 1 339 ? -42.303 -23.063 25.506 1.00 56.09 339 ASP A C 1
ATOM 2596 O O . ASP A 1 339 ? -42.349 -21.831 25.466 1.00 56.09 339 ASP A O 1
ATOM 2600 N N . GLY A 1 340 ? -42.372 -23.728 26.656 1.00 63.56 340 GLY A N 1
ATOM 2601 C CA . GLY A 1 340 ? -42.336 -23.078 27.960 1.00 63.56 340 GLY A CA 1
ATOM 2602 C C . GLY A 1 340 ? -40.908 -22.954 28.473 1.00 63.56 340 GLY A C 1
ATOM 2603 O O . GLY A 1 340 ? -40.022 -23.698 28.056 1.00 63.56 340 GLY A O 1
ATOM 2604 N N . LYS A 1 341 ? -40.694 -22.051 29.433 1.00 73.50 341 LYS A N 1
ATOM 2605 C CA . LYS A 1 341 ? -39.472 -22.000 30.244 1.00 73.50 341 LYS A CA 1
ATOM 2606 C C . LYS A 1 341 ? -39.837 -22.155 31.717 1.00 73.50 341 LYS A C 1
ATOM 2608 O O . LYS A 1 341 ? -40.805 -21.547 32.168 1.00 73.50 341 LYS A O 1
ATOM 2613 N N . LYS A 1 342 ? -39.081 -22.966 32.459 1.00 73.75 342 LYS A N 1
ATOM 2614 C CA . LYS A 1 342 ? -39.244 -23.163 33.910 1.00 73.75 342 LYS A CA 1
ATOM 2615 C C . LYS A 1 342 ? -37.876 -23.135 34.582 1.00 73.75 342 LYS A C 1
ATOM 2617 O O . LYS A 1 342 ? -36.997 -23.898 34.194 1.00 73.75 342 LYS A O 1
ATOM 2622 N N . SER A 1 343 ? -37.704 -22.282 35.585 1.00 77.62 343 SER A N 1
ATOM 2623 C CA . SER A 1 343 ? -36.428 -22.116 36.290 1.00 77.62 343 SER A CA 1
ATOM 2624 C C . SER A 1 343 ? -36.518 -22.634 37.718 1.00 77.62 343 SER A C 1
ATOM 2626 O O . SER A 1 343 ? -37.505 -22.404 38.414 1.00 77.62 343 SER A O 1
ATOM 2628 N N . PHE A 1 344 ? -35.463 -23.309 38.161 1.00 74.50 344 PHE A N 1
ATOM 2629 C CA . PHE A 1 344 ? -35.291 -23.746 39.539 1.00 74.50 344 PHE A CA 1
ATOM 2630 C C . PHE A 1 344 ? -34.061 -23.066 40.124 1.00 74.50 344 PHE A C 1
ATOM 2632 O O . PHE A 1 344 ? -32.937 -23.240 39.643 1.00 74.50 344 PHE A O 1
ATOM 2639 N N . GLU A 1 345 ? -34.283 -22.279 41.171 1.00 73.81 345 GLU A N 1
ATOM 2640 C CA . GLU A 1 345 ? -33.218 -21.588 41.882 1.00 73.81 345 GLU A CA 1
ATOM 2641 C C . GLU A 1 345 ? -32.676 -22.463 43.013 1.00 73.81 345 GLU A C 1
ATOM 2643 O O . GLU A 1 345 ? -33.431 -23.109 43.743 1.00 73.81 345 GLU A O 1
ATOM 2648 N N . SER A 1 346 ? -31.350 -22.462 43.163 1.00 66.88 346 SER A N 1
ATOM 2649 C CA . SER A 1 346 ? -30.645 -23.094 44.280 1.00 66.88 346 SER A CA 1
ATOM 2650 C C . SER A 1 346 ? -30.840 -24.616 44.406 1.00 66.88 346 SER A C 1
ATOM 2652 O O . SER A 1 346 ? -31.130 -25.127 45.490 1.00 66.88 346 SER A O 1
ATOM 2654 N N . LEU A 1 347 ? -30.628 -25.360 43.318 1.00 77.38 347 LEU A N 1
ATOM 2655 C CA . LEU A 1 347 ? -30.552 -26.824 43.363 1.00 77.38 347 LEU A CA 1
ATOM 2656 C C . LEU A 1 347 ? -29.166 -27.280 43.845 1.00 77.38 347 LEU A C 1
ATOM 2658 O O . LEU A 1 347 ? -28.148 -26.723 43.427 1.00 77.38 347 LEU A O 1
ATOM 2662 N N . SER A 1 348 ? -29.123 -28.282 44.726 1.00 74.25 348 SER A N 1
ATOM 2663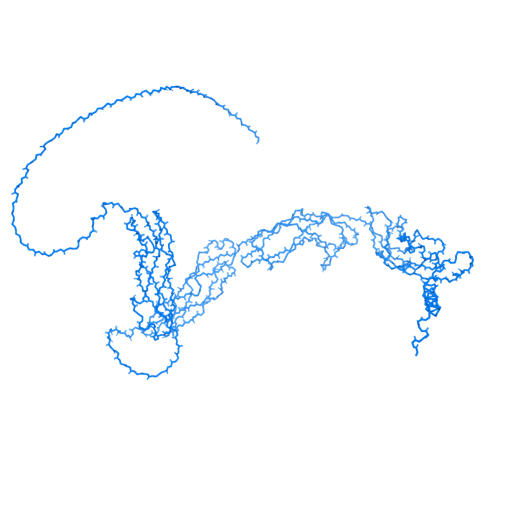 C CA . SER A 1 348 ? -27.882 -28.818 45.292 1.00 74.25 348 SER A CA 1
ATOM 2664 C C . SER A 1 348 ? -27.190 -29.797 44.336 1.00 74.25 348 SER A C 1
ATOM 2666 O O . SER A 1 348 ? -27.815 -30.682 43.751 1.00 74.25 348 SER A O 1
ATOM 2668 N N . VAL A 1 349 ? -25.870 -29.660 44.189 1.00 80.88 349 VAL A N 1
ATOM 2669 C CA . VAL A 1 349 ? -25.046 -30.585 43.393 1.00 80.88 349 VAL A CA 1
ATOM 2670 C C . VAL A 1 349 ? -24.660 -31.808 44.225 1.00 80.88 349 VAL A C 1
ATOM 2672 O O . VAL A 1 349 ? -24.042 -31.681 45.280 1.00 80.88 349 VAL A O 1
ATOM 2675 N N . SER A 1 350 ? -24.948 -33.007 43.718 1.00 78.50 350 SER A N 1
ATOM 2676 C CA . SER A 1 350 ? -24.504 -34.265 44.332 1.00 78.50 350 SER A CA 1
ATOM 2677 C C . SER A 1 350 ? -23.117 -34.686 43.823 1.00 78.50 350 SER A C 1
ATOM 2679 O O . SER A 1 350 ? -22.869 -34.723 42.617 1.00 78.50 350 SER A O 1
ATOM 2681 N N . LEU A 1 351 ? -22.194 -35.032 44.726 1.00 80.06 351 LEU A N 1
ATOM 2682 C CA . LEU A 1 351 ? -20.861 -35.533 44.364 1.00 80.06 351 LEU A CA 1
ATOM 2683 C C . LEU A 1 351 ? -20.866 -37.064 44.244 1.00 80.06 351 LEU A C 1
ATOM 2685 O O . LEU A 1 351 ? -21.024 -37.767 45.243 1.00 80.06 351 LEU A O 1
ATOM 2689 N N . ASN A 1 352 ? -20.618 -37.577 43.040 1.00 79.38 352 ASN A N 1
ATOM 2690 C CA . ASN A 1 352 ? -20.571 -39.009 42.742 1.00 79.38 352 ASN A CA 1
ATOM 2691 C C . ASN A 1 352 ? -19.124 -39.527 42.713 1.00 79.38 352 ASN A C 1
ATOM 2693 O O . ASN A 1 352 ? -18.248 -38.895 42.127 1.00 79.38 352 ASN A O 1
ATOM 2697 N N . GLY A 1 353 ? -18.873 -40.710 43.288 1.00 77.88 353 GLY A N 1
ATOM 2698 C CA . GLY A 1 353 ? -17.556 -41.368 43.243 1.00 77.88 353 GLY A CA 1
ATOM 2699 C C . GLY A 1 353 ? -16.577 -40.974 44.357 1.00 77.88 353 GLY A C 1
ATOM 2700 O O . GLY A 1 353 ? -15.367 -41.071 44.162 1.00 77.88 353 GLY A O 1
ATOM 2701 N N . GLN A 1 354 ? -17.087 -40.528 45.509 1.00 81.19 354 GLN A N 1
ATOM 2702 C CA . GLN A 1 354 ? -16.277 -40.164 46.677 1.00 81.19 354 GLN A CA 1
ATOM 2703 C C . GLN A 1 354 ? -15.517 -41.375 47.242 1.00 81.19 354 GLN A C 1
ATOM 2705 O O . GLN A 1 354 ? -16.073 -42.464 47.386 1.00 81.19 354 GLN A O 1
ATOM 2710 N N . ASN A 1 355 ? -14.244 -41.182 47.588 1.00 77.38 355 ASN A N 1
ATOM 2711 C CA . ASN A 1 355 ? -13.432 -42.176 48.287 1.00 77.38 355 ASN A CA 1
ATOM 2712 C C . ASN A 1 355 ? -13.461 -41.900 49.795 1.00 77.38 355 ASN A C 1
ATOM 2714 O O . ASN A 1 355 ? -13.191 -40.779 50.215 1.00 77.38 355 ASN A O 1
ATOM 2718 N N . SER A 1 356 ? -13.723 -42.920 50.616 1.00 76.06 356 SER A N 1
ATOM 2719 C CA . SER A 1 356 ? -13.805 -42.789 52.079 1.00 76.06 356 SER A CA 1
ATOM 2720 C C . SER A 1 356 ? -12.515 -42.294 52.748 1.00 76.06 356 SER A C 1
ATOM 2722 O O . SER A 1 356 ? -12.575 -41.801 53.872 1.00 76.06 356 SER A O 1
ATOM 2724 N N . LYS A 1 357 ? -11.364 -42.382 52.064 1.00 76.88 357 LYS A N 1
ATOM 2725 C CA . LYS A 1 357 ? -10.067 -41.854 52.528 1.00 76.88 357 LYS A CA 1
ATOM 2726 C C . LYS A 1 357 ? -9.918 -40.334 52.397 1.00 76.88 357 LYS A C 1
ATOM 2728 O O . LYS A 1 357 ? -8.981 -39.776 52.964 1.00 76.88 357 LYS A O 1
ATOM 2733 N N . TYR A 1 358 ? -10.794 -39.671 51.646 1.00 82.06 358 TYR A N 1
ATOM 2734 C CA . TYR A 1 358 ? -10.691 -38.245 51.347 1.00 82.06 358 TYR A CA 1
ATOM 2735 C C . TYR A 1 358 ? -11.945 -37.486 51.791 1.00 82.06 358 TYR A C 1
ATOM 2737 O O . TYR A 1 358 ? -13.047 -38.036 51.828 1.00 82.06 358 TYR A O 1
ATOM 2745 N N . LYS A 1 359 ? -11.769 -36.208 52.125 1.00 80.81 359 LYS A N 1
ATOM 2746 C CA . LYS A 1 359 ? -12.835 -35.237 52.387 1.00 80.81 359 LYS A CA 1
ATOM 2747 C C . LYS A 1 359 ? -12.969 -34.331 51.163 1.00 80.81 359 LYS A C 1
ATOM 2749 O O . LYS A 1 359 ? -11.961 -33.909 50.601 1.00 80.81 359 LYS A O 1
ATOM 2754 N N . TYR A 1 360 ? -14.204 -34.064 50.745 1.00 79.69 360 TYR A N 1
ATOM 2755 C CA . TYR A 1 360 ? -14.519 -33.260 49.562 1.00 79.69 360 TYR A CA 1
ATOM 2756 C C . TYR A 1 360 ? -15.301 -32.019 49.991 1.00 79.69 360 TYR A C 1
ATOM 2758 O O . TYR A 1 360 ? -16.367 -32.141 50.588 1.00 79.69 360 TYR A O 1
ATOM 2766 N N . GLU A 1 361 ? -14.786 -30.835 49.676 1.00 79.50 361 GLU A N 1
ATOM 2767 C CA . GLU A 1 361 ? -15.413 -29.550 49.992 1.00 79.50 361 GLU A CA 1
ATOM 2768 C C . GLU A 1 361 ? -15.679 -28.763 48.702 1.00 79.50 361 GLU A C 1
ATOM 2770 O O . GLU A 1 361 ? -14.792 -28.611 47.860 1.00 79.50 361 GLU A O 1
ATOM 2775 N N . ILE A 1 362 ? -16.905 -28.266 48.524 1.00 79.25 362 ILE A N 1
ATOM 2776 C CA . ILE A 1 362 ? -17.282 -27.450 47.363 1.00 79.25 362 ILE A CA 1
ATOM 2777 C C . ILE A 1 362 ? -16.927 -25.990 47.655 1.00 79.25 362 ILE A C 1
ATOM 2779 O O . ILE A 1 362 ? -17.551 -25.355 48.500 1.00 79.25 362 ILE A O 1
ATOM 2783 N N . LEU A 1 363 ? -15.954 -25.444 46.924 1.00 73.62 363 LEU A N 1
ATOM 2784 C CA . LEU A 1 363 ? -15.496 -24.062 47.090 1.00 73.62 363 LEU A CA 1
ATOM 2785 C C . LEU A 1 363 ? -16.325 -23.059 46.273 1.00 73.62 363 LEU A C 1
ATOM 2787 O O . LEU A 1 363 ? -16.481 -21.910 46.681 1.00 73.62 363 LEU A O 1
ATOM 2791 N N . SER A 1 364 ? -16.834 -23.458 45.100 1.00 61.16 364 SER A N 1
ATOM 2792 C CA . SER A 1 364 ? -17.642 -22.576 44.246 1.00 61.16 364 SER A CA 1
ATOM 2793 C C . SER A 1 364 ? -18.533 -23.354 43.267 1.00 61.16 364 SER A C 1
ATOM 2795 O O . SER A 1 364 ? -18.010 -24.261 42.605 1.00 61.16 364 SER A O 1
ATOM 2797 N N . PRO A 1 365 ? -19.826 -22.984 43.117 1.00 59.91 365 PRO A N 1
ATOM 2798 C CA . PRO A 1 365 ? -20.522 -21.892 43.819 1.00 59.91 365 PRO A CA 1
ATOM 2799 C C . PRO A 1 365 ? -20.738 -22.182 45.316 1.00 59.91 365 PRO A C 1
ATOM 2801 O O . PRO A 1 365 ? -20.785 -23.339 45.733 1.00 59.91 365 PRO A O 1
ATOM 2804 N N . LYS A 1 366 ? -20.825 -21.122 46.136 1.00 60.75 366 LYS A N 1
ATOM 2805 C CA . LYS A 1 366 ? -20.968 -21.214 47.603 1.00 60.75 366 LYS A CA 1
ATOM 2806 C C . LYS A 1 366 ? -22.198 -22.074 47.941 1.00 60.75 366 LYS A C 1
ATOM 2808 O O . LYS A 1 366 ? -23.273 -21.835 47.399 1.00 60.75 366 LYS A O 1
ATOM 2813 N N . ASN A 1 367 ? -22.028 -23.084 48.796 1.00 58.75 367 ASN A N 1
ATOM 2814 C CA . ASN A 1 367 ? -23.038 -24.097 49.162 1.00 58.75 367 ASN A CA 1
ATOM 2815 C C . ASN A 1 367 ? -23.467 -25.070 48.041 1.00 58.75 367 ASN A C 1
ATOM 2817 O O . ASN A 1 367 ? -24.441 -25.797 48.214 1.00 58.75 367 ASN A O 1
ATOM 2821 N N . GLY A 1 368 ? -22.775 -25.108 46.894 1.00 61.06 368 GLY A N 1
ATOM 2822 C CA . GLY A 1 368 ? -23.126 -26.010 45.788 1.00 61.06 368 GLY A CA 1
ATOM 2823 C C . GLY A 1 368 ? -24.496 -25.724 45.164 1.00 61.06 368 GLY A C 1
ATOM 2824 O O . GLY A 1 368 ? -25.077 -26.616 44.552 1.00 61.06 368 GLY A O 1
ATOM 2825 N N . ALA A 1 369 ? -25.010 -24.503 45.338 1.00 72.75 369 ALA A N 1
ATOM 2826 C CA . ALA A 1 369 ? -26.277 -24.053 44.783 1.00 72.75 369 ALA A CA 1
ATOM 2827 C C . ALA A 1 369 ? -26.101 -23.662 43.310 1.00 72.75 369 ALA A C 1
ATOM 2829 O O . ALA A 1 369 ? -25.326 -22.761 42.984 1.00 72.75 369 ALA A O 1
ATOM 2830 N N . VAL A 1 370 ? -26.830 -24.331 42.419 1.00 76.56 370 VAL A N 1
ATOM 2831 C CA . VAL A 1 370 ? -26.810 -24.060 40.977 1.00 76.56 370 VAL A CA 1
ATOM 2832 C C . VAL A 1 370 ? -28.227 -23.754 40.501 1.00 76.56 370 VAL A C 1
ATOM 2834 O O . VAL A 1 370 ? -29.192 -24.380 40.939 1.00 76.56 370 VAL A O 1
ATOM 2837 N N . ARG A 1 371 ? -28.360 -22.763 39.615 1.00 78.75 371 ARG A N 1
ATOM 2838 C CA . ARG A 1 371 ? -29.623 -22.453 38.939 1.00 78.75 371 ARG A CA 1
ATOM 2839 C C . ARG A 1 371 ? -29.736 -23.314 37.684 1.00 78.75 371 ARG A C 1
ATOM 2841 O O . ARG A 1 371 ? -28.767 -23.426 36.927 1.00 78.75 371 ARG A O 1
ATOM 2848 N N . VAL A 1 372 ? -30.914 -23.894 37.476 1.00 79.56 372 VAL A N 1
ATOM 2849 C CA . VAL A 1 372 ? -31.253 -24.666 36.276 1.00 79.56 372 VAL A CA 1
ATOM 2850 C C . VAL A 1 372 ? -32.418 -23.994 35.572 1.00 79.56 372 VAL A C 1
ATOM 2852 O O . VAL A 1 372 ? -33.473 -23.804 36.175 1.00 79.56 372 VAL A O 1
ATOM 2855 N N . ASP A 1 373 ? -32.238 -23.685 34.293 1.00 79.88 373 ASP A N 1
ATOM 2856 C CA . ASP A 1 373 ? -33.306 -23.216 33.415 1.00 79.88 373 ASP A CA 1
ATOM 2857 C C . ASP A 1 373 ? -33.689 -24.354 32.462 1.00 79.88 373 ASP A C 1
ATOM 2859 O O . ASP A 1 373 ? -32.829 -24.902 31.773 1.00 79.88 373 ASP A O 1
ATOM 2863 N N . LEU A 1 374 ? -34.964 -24.740 32.455 1.00 79.38 374 LEU A N 1
ATOM 2864 C CA . LEU A 1 374 ? -35.518 -25.803 31.617 1.00 79.38 374 LEU A CA 1
ATOM 2865 C C . LEU A 1 374 ? -36.362 -25.219 30.484 1.00 79.38 374 LEU A C 1
ATOM 2867 O O . LEU A 1 374 ? -37.132 -24.283 30.706 1.00 79.38 374 LEU A O 1
ATOM 2871 N N . SER A 1 375 ? -36.252 -25.808 29.296 1.00 74.12 375 SER A N 1
ATOM 2872 C CA . SER A 1 375 ? -36.994 -25.453 28.085 1.00 74.12 375 SER A CA 1
ATOM 2873 C C . SER A 1 375 ? -37.603 -26.704 27.461 1.00 74.12 375 SER A C 1
ATOM 2875 O O . SER A 1 375 ? -36.953 -27.744 27.388 1.00 74.12 375 SER A O 1
ATOM 2877 N N . GLY A 1 376 ? -38.850 -26.626 27.010 1.00 75.00 376 GLY A N 1
ATOM 2878 C CA . GLY A 1 376 ? -39.530 -27.757 26.383 1.00 75.00 376 GLY A CA 1
ATOM 2879 C C . GLY A 1 376 ? -41.048 -27.594 26.338 1.00 75.00 376 GLY A C 1
ATOM 2880 O O . GLY A 1 376 ? -41.573 -26.537 26.710 1.00 75.00 376 GLY A O 1
ATOM 2881 N N . PRO A 1 377 ? -41.776 -28.643 25.921 1.00 76.44 377 PRO A N 1
ATOM 2882 C CA . PRO A 1 377 ? -43.226 -28.599 25.803 1.00 76.44 377 PRO A CA 1
ATOM 2883 C C . PRO A 1 377 ? -43.869 -28.222 27.139 1.00 76.44 377 PRO A C 1
ATOM 2885 O O . PRO A 1 377 ? -43.607 -28.856 28.167 1.00 76.44 377 PRO A O 1
ATOM 2888 N N . GLN A 1 378 ? -44.741 -27.205 27.141 1.00 66.75 378 GLN A N 1
ATOM 2889 C CA . GLN A 1 378 ? -45.337 -26.684 28.379 1.00 66.75 378 GLN A CA 1
ATOM 2890 C C . GLN A 1 378 ? -46.010 -27.768 29.229 1.00 66.75 378 GLN A C 1
ATOM 2892 O O . GLN A 1 378 ? -45.892 -27.751 30.453 1.00 66.75 378 GLN A O 1
ATOM 2897 N N . GLN A 1 379 ? -46.661 -28.745 28.596 1.00 65.25 379 GLN A N 1
ATOM 2898 C CA . GLN A 1 379 ? -47.313 -29.855 29.299 1.00 65.25 379 GLN A CA 1
ATOM 2899 C C . GLN A 1 379 ? -46.321 -30.713 30.098 1.00 65.25 379 GLN A C 1
ATOM 2901 O O . GLN A 1 379 ? -46.651 -31.176 31.186 1.00 65.25 379 GLN A O 1
ATOM 2906 N N . GLN A 1 380 ? -45.095 -30.887 29.596 1.00 65.50 380 GLN A N 1
ATOM 2907 C CA . GLN A 1 380 ? -44.056 -31.658 30.276 1.00 65.50 380 GLN A CA 1
ATOM 2908 C C . GLN A 1 380 ? -43.403 -30.837 31.389 1.00 65.50 380 GLN A C 1
ATOM 2910 O O . GLN A 1 380 ? -43.227 -31.347 32.491 1.00 65.50 380 GLN A O 1
ATOM 2915 N N . LEU A 1 381 ? -43.128 -29.548 31.150 1.00 71.19 381 LEU A N 1
ATOM 2916 C CA . LEU A 1 381 ? -42.534 -28.653 32.151 1.00 71.19 381 LEU A CA 1
ATOM 2917 C C . LEU A 1 381 ? -43.429 -28.422 33.376 1.00 71.19 381 LEU A C 1
ATOM 2919 O O . LEU A 1 381 ? -42.915 -28.255 34.487 1.00 71.19 381 LEU A O 1
ATOM 2923 N N . ARG A 1 382 ? -44.760 -28.422 33.216 1.00 70.38 382 ARG A N 1
ATOM 2924 C CA . ARG A 1 382 ? -45.695 -28.246 34.344 1.00 70.38 382 ARG A CA 1
ATOM 2925 C C . ARG A 1 382 ? -45.501 -29.315 35.419 1.00 70.38 382 ARG A C 1
ATOM 2927 O O . ARG A 1 382 ? -45.441 -28.962 36.593 1.00 70.38 382 ARG A O 1
ATOM 2934 N N . ASN A 1 383 ? -45.268 -30.559 35.009 1.00 68.62 383 ASN A N 1
ATOM 2935 C CA . ASN A 1 383 ? -45.151 -31.702 35.915 1.00 68.62 383 ASN A CA 1
ATOM 2936 C C . ASN A 1 383 ? -43.732 -31.926 36.460 1.00 68.62 383 ASN A C 1
ATOM 2938 O O . ASN A 1 383 ? -43.561 -32.754 37.347 1.00 68.62 383 ASN A O 1
ATOM 2942 N N . VAL A 1 384 ? -42.717 -31.203 35.966 1.00 76.88 384 VAL A N 1
ATOM 2943 C CA . VAL A 1 384 ? -41.352 -31.314 36.504 1.00 76.88 384 VAL A CA 1
ATOM 2944 C C . VAL A 1 384 ? -41.298 -30.745 37.915 1.00 76.88 384 VAL A C 1
ATOM 2946 O O . VAL A 1 384 ? -41.595 -29.565 38.133 1.00 76.88 384 VAL A O 1
ATOM 2949 N N . THR A 1 385 ? -40.849 -31.562 38.857 1.00 74.69 385 THR A N 1
ATOM 2950 C CA . THR A 1 385 ? -40.587 -31.183 40.246 1.00 74.69 385 THR A CA 1
ATOM 2951 C C . THR A 1 385 ? -39.085 -31.113 40.526 1.00 74.69 385 THR A C 1
ATOM 2953 O O . THR A 1 385 ? -38.261 -31.546 39.721 1.00 74.69 385 THR A O 1
ATOM 2956 N N . ARG A 1 386 ? -38.691 -30.559 41.682 1.00 72.88 386 ARG A N 1
ATOM 2957 C CA . ARG A 1 386 ? -37.269 -30.441 42.065 1.00 72.88 386 ARG A CA 1
ATOM 2958 C C . ARG A 1 386 ? -36.554 -31.797 42.121 1.00 72.88 386 ARG A C 1
ATOM 2960 O O . ARG A 1 386 ? -35.356 -31.850 41.879 1.00 72.88 386 ARG A O 1
ATOM 2967 N N . SER A 1 387 ? -37.276 -32.875 42.429 1.00 73.38 387 SER A N 1
ATOM 2968 C CA . SER A 1 387 ? -36.736 -34.238 42.501 1.00 73.38 387 SER A CA 1
ATOM 2969 C C . SER A 1 387 ? -36.461 -34.873 41.138 1.00 73.38 387 SER A C 1
ATOM 2971 O O . SER A 1 387 ? -35.680 -35.818 41.070 1.00 73.38 387 SER A O 1
ATOM 2973 N N . ASP A 1 388 ? -37.053 -34.353 40.059 1.00 74.50 388 ASP A N 1
ATOM 2974 C CA . ASP A 1 388 ? -36.870 -34.877 38.697 1.00 74.50 388 ASP A CA 1
ATOM 2975 C C . ASP A 1 388 ? -35.605 -34.326 38.016 1.00 74.50 388 ASP A C 1
ATOM 2977 O O . ASP A 1 388 ? -35.251 -34.735 36.909 1.00 74.50 388 ASP A O 1
ATOM 2981 N N . ILE A 1 389 ? -34.923 -33.382 38.673 1.00 79.62 389 ILE A N 1
ATOM 2982 C CA . ILE A 1 389 ? -33.730 -32.705 38.173 1.00 79.62 389 ILE A CA 1
ATOM 2983 C C . ILE A 1 389 ? -32.526 -33.208 38.962 1.00 79.62 389 ILE A C 1
ATOM 2985 O O . ILE A 1 389 ? -32.299 -32.832 40.111 1.00 79.62 389 ILE A O 1
ATOM 2989 N N . GLY A 1 390 ? -31.725 -34.058 38.327 1.00 77.94 390 GLY A N 1
ATOM 2990 C CA . GLY A 1 390 ? -30.490 -34.570 38.908 1.00 77.94 390 GLY A CA 1
ATOM 2991 C C . GLY A 1 390 ? -29.301 -33.708 38.509 1.00 77.94 390 GLY A C 1
ATOM 2992 O O . GLY A 1 390 ? -28.942 -33.665 37.334 1.00 77.94 390 GLY A O 1
ATOM 2993 N N . ILE A 1 391 ? -28.637 -33.066 39.471 1.00 81.62 391 ILE A N 1
ATOM 2994 C CA . ILE A 1 391 ? -27.368 -32.368 39.232 1.00 81.62 391 ILE A CA 1
ATOM 2995 C C . ILE A 1 391 ? -26.255 -33.145 39.921 1.00 81.62 391 ILE A C 1
ATOM 2997 O O . ILE A 1 391 ? -26.273 -33.318 41.141 1.00 81.62 391 ILE A O 1
ATOM 3001 N N . SER A 1 392 ? -25.275 -33.618 39.151 1.00 79.25 392 SER A N 1
ATOM 3002 C CA . SER A 1 392 ? -24.165 -34.385 39.713 1.00 79.25 392 SER A CA 1
ATOM 3003 C C . SER A 1 392 ? -22.806 -34.002 39.147 1.00 79.25 392 SER A C 1
ATOM 3005 O O . SER A 1 392 ? -22.685 -33.614 37.989 1.00 79.25 392 SER A O 1
ATOM 3007 N N . ALA A 1 393 ? -21.767 -34.133 39.965 1.00 82.75 393 ALA A N 1
ATOM 3008 C CA . ALA A 1 393 ? -20.377 -33.976 39.553 1.00 82.75 393 ALA A CA 1
ATOM 3009 C C . ALA A 1 393 ? -19.599 -35.249 39.903 1.00 82.75 393 ALA A C 1
ATOM 3011 O O . ALA A 1 393 ? -19.717 -35.778 41.010 1.00 82.75 393 ALA A O 1
ATOM 3012 N N . ASN A 1 394 ? -18.817 -35.764 38.955 1.00 82.50 394 ASN A N 1
ATOM 3013 C CA . ASN A 1 394 ? -18.036 -36.981 39.156 1.00 82.50 394 ASN A CA 1
ATOM 3014 C C . ASN A 1 394 ? -16.654 -36.639 39.726 1.00 82.50 394 ASN A C 1
ATOM 3016 O O . ASN A 1 394 ? -15.837 -36.022 39.050 1.00 82.50 394 ASN A O 1
ATOM 3020 N N . VAL A 1 395 ? -16.396 -37.071 40.958 1.00 81.69 395 VAL A N 1
ATOM 3021 C CA . VAL A 1 395 ? -15.130 -36.869 41.683 1.00 81.69 395 VAL A CA 1
ATOM 3022 C C . VAL A 1 395 ? -14.310 -38.158 41.811 1.00 81.69 395 VAL A C 1
ATOM 3024 O O . VAL A 1 395 ? -13.328 -38.210 42.557 1.00 81.69 395 VAL A O 1
ATOM 3027 N N . ALA A 1 396 ? -14.687 -39.213 41.081 1.00 74.25 396 ALA A N 1
ATOM 3028 C CA . ALA A 1 396 ? -13.956 -40.471 41.088 1.00 74.25 396 ALA A CA 1
ATOM 3029 C C . ALA A 1 396 ? -12.509 -40.255 40.616 1.00 74.25 396 ALA A C 1
ATOM 3031 O O . ALA A 1 396 ? -12.268 -39.675 39.559 1.00 74.25 396 ALA A O 1
ATOM 3032 N N . ARG A 1 397 ? -11.551 -40.817 41.366 1.00 71.06 397 ARG A N 1
ATOM 3033 C CA . ARG A 1 397 ? -10.094 -40.777 41.098 1.00 71.06 397 ARG A CA 1
ATOM 3034 C C . ARG A 1 397 ? -9.400 -39.431 41.356 1.00 71.06 397 ARG A C 1
ATOM 3036 O O . ARG A 1 397 ? -8.229 -39.309 41.009 1.00 71.06 397 ARG A O 1
ATOM 3043 N N . LEU A 1 398 ? -10.066 -38.455 41.976 1.00 80.12 398 LEU A N 1
ATOM 3044 C CA . LEU A 1 398 ? -9.385 -37.241 42.436 1.00 80.12 398 LEU A CA 1
ATOM 3045 C C . LEU A 1 398 ? -8.490 -37.551 43.648 1.00 80.12 398 LEU A C 1
ATOM 3047 O O . LEU A 1 398 ? -8.924 -38.204 44.598 1.00 80.12 398 LEU A O 1
ATOM 3051 N N . THR A 1 399 ? -7.242 -37.090 43.590 1.00 79.69 399 THR A N 1
ATOM 3052 C CA . THR A 1 399 ? -6.264 -37.103 44.693 1.00 79.69 399 THR A CA 1
ATOM 3053 C C . THR A 1 399 ? -6.343 -35.791 45.484 1.00 79.69 399 THR A C 1
ATOM 3055 O O . THR A 1 399 ? -7.023 -34.874 45.030 1.00 79.69 399 THR A O 1
ATOM 3058 N N . PRO A 1 400 ? -5.672 -35.648 46.642 1.00 84.88 400 PRO A N 1
ATOM 3059 C CA . PRO A 1 400 ? -5.661 -34.384 47.383 1.00 84.88 400 PRO A CA 1
ATOM 3060 C C . PRO A 1 400 ? -5.200 -33.187 46.527 1.00 84.88 400 PRO A C 1
ATOM 3062 O O . PRO A 1 400 ? -4.198 -33.283 45.817 1.00 84.88 400 PRO A O 1
ATOM 3065 N N . GLY A 1 401 ? -5.945 -32.077 46.576 1.00 77.50 401 GLY A N 1
ATOM 3066 C CA . GLY A 1 401 ? -5.737 -30.875 45.754 1.00 77.50 401 GLY A CA 1
ATOM 3067 C C . GLY A 1 401 ? -7.037 -30.134 45.405 1.00 77.50 401 GLY A C 1
ATOM 3068 O O . GLY A 1 401 ? -8.131 -30.571 45.764 1.00 77.50 401 GLY A O 1
ATOM 3069 N N . GLU A 1 402 ? -6.931 -29.001 44.706 1.00 83.94 402 GLU A N 1
ATOM 3070 C CA . GLU A 1 402 ? -8.082 -28.238 44.198 1.00 83.94 402 GLU A CA 1
ATOM 3071 C C . GLU A 1 402 ? -8.319 -28.532 42.715 1.00 83.94 402 GLU A C 1
ATOM 3073 O O . GLU A 1 402 ? -7.413 -28.409 41.891 1.00 83.94 402 GLU A O 1
ATOM 3078 N N . PHE A 1 403 ? -9.552 -28.902 42.366 1.00 78.44 403 PHE A N 1
ATOM 3079 C CA . PHE A 1 403 ? -9.913 -29.324 41.016 1.00 78.44 403 PHE A CA 1
ATOM 3080 C C . PHE A 1 403 ? -11.192 -28.641 40.533 1.00 78.44 403 PHE A C 1
ATOM 3082 O O . PHE A 1 403 ? -12.125 -28.397 41.298 1.00 78.44 403 PHE A O 1
ATOM 3089 N N . SER A 1 404 ? -11.244 -28.359 39.231 1.00 83.25 404 SER A N 1
ATOM 3090 C CA . SER A 1 404 ? -12.443 -27.885 38.537 1.00 83.25 404 SER A CA 1
ATOM 3091 C C . SER A 1 404 ? -13.105 -29.068 37.834 1.00 83.25 404 SER A C 1
ATOM 3093 O O . SER A 1 404 ? -12.568 -29.588 36.858 1.00 83.25 404 SER A O 1
ATOM 3095 N N . VAL A 1 405 ? -14.257 -29.506 38.338 1.00 82.62 405 VAL A N 1
ATOM 3096 C CA . VAL A 1 405 ? -14.970 -30.711 37.893 1.00 82.62 405 VAL A CA 1
ATOM 3097 C C . VAL A 1 405 ? -16.189 -30.308 37.058 1.00 82.62 405 VAL A C 1
ATOM 3099 O O . VAL A 1 405 ? -16.940 -29.430 37.484 1.00 82.62 405 VAL A O 1
ATOM 3102 N N . PRO A 1 406 ? -16.425 -30.907 35.879 1.00 80.56 406 PRO A N 1
ATOM 3103 C CA . PRO A 1 406 ? -17.625 -30.629 35.095 1.00 80.56 406 PRO A CA 1
ATOM 3104 C C . PRO A 1 406 ? -18.886 -31.144 35.802 1.00 80.56 406 PRO A C 1
ATOM 3106 O O . PRO A 1 406 ? -18.892 -32.235 36.378 1.00 80.56 406 PRO A O 1
ATOM 3109 N N . ILE A 1 407 ? -19.964 -30.364 35.732 1.00 83.25 407 ILE A N 1
ATOM 3110 C CA . ILE A 1 407 ? -21.270 -30.720 36.298 1.00 83.25 407 ILE A CA 1
ATOM 3111 C C . ILE A 1 407 ? -22.145 -31.311 35.190 1.00 83.25 407 ILE A C 1
ATOM 3113 O O . ILE A 1 407 ? -22.202 -30.784 34.082 1.00 83.25 407 ILE A O 1
ATOM 3117 N N . SER A 1 408 ? -22.825 -32.412 35.491 1.00 76.12 408 SER A N 1
ATOM 3118 C CA . SER A 1 408 ? -23.786 -33.072 34.609 1.00 76.12 408 SER A CA 1
ATOM 3119 C C . SER A 1 408 ? -25.210 -32.803 35.087 1.00 76.12 408 SER A C 1
ATOM 3121 O O . SER A 1 408 ? -25.524 -33.015 36.261 1.00 76.12 408 SER A O 1
ATOM 3123 N N . LEU A 1 409 ? -26.062 -32.359 34.164 1.00 83.12 409 LEU A N 1
ATOM 3124 C CA . LEU A 1 409 ? -27.493 -32.159 34.371 1.00 83.12 409 LEU A CA 1
ATOM 3125 C C . LEU A 1 409 ? -28.261 -33.349 33.787 1.00 83.12 409 LEU A C 1
ATOM 3127 O O . LEU A 1 409 ? -28.068 -33.709 32.629 1.00 83.12 409 LEU A O 1
ATOM 3131 N N . THR A 1 410 ? -29.131 -33.945 34.592 1.00 77.12 410 THR A N 1
ATOM 3132 C CA . THR A 1 410 ? -30.066 -34.999 34.195 1.00 77.12 410 THR A CA 1
ATOM 3133 C C . THR A 1 410 ? -31.475 -34.442 34.313 1.00 77.12 410 THR A C 1
ATOM 3135 O O . THR A 1 410 ? -31.881 -34.027 35.398 1.00 77.12 410 THR A O 1
ATOM 3138 N N . VAL A 1 411 ? -32.198 -34.415 33.197 1.00 83.94 411 VAL A N 1
ATOM 3139 C CA . VAL A 1 411 ? -33.576 -33.917 33.100 1.00 83.94 411 VAL A CA 1
ATOM 3140 C C . VAL A 1 411 ? -34.467 -34.967 32.428 1.00 83.94 411 VAL A C 1
ATOM 3142 O O . VAL A 1 411 ? -33.946 -35.825 31.707 1.00 83.94 411 VAL A O 1
ATOM 3145 N N . PRO A 1 412 ? -35.793 -34.939 32.655 1.00 76.00 412 PRO A N 1
ATOM 3146 C CA . PRO A 1 412 ? -36.727 -35.864 32.017 1.00 76.00 412 PRO A CA 1
ATOM 3147 C C . PRO A 1 412 ? -36.731 -35.748 30.484 1.00 76.00 412 PRO A C 1
ATOM 3149 O O . PRO A 1 412 ? -36.422 -34.704 29.913 1.00 76.00 412 PRO A O 1
ATOM 3152 N N . SER A 1 413 ? -37.105 -36.832 29.801 1.00 70.12 413 SER A N 1
ATOM 3153 C CA . SER A 1 413 ? -37.113 -36.906 28.335 1.00 70.12 413 SER A CA 1
ATOM 3154 C C . SER A 1 413 ? -38.035 -35.860 27.698 1.00 70.12 413 SER A C 1
ATOM 3156 O O . SER A 1 413 ? -39.204 -35.774 28.072 1.00 70.12 413 SER A O 1
ATOM 3158 N N . GLY A 1 414 ? -37.537 -35.148 26.684 1.00 65.62 414 GLY A N 1
ATOM 3159 C CA . GLY A 1 414 ? -38.292 -34.112 25.962 1.00 65.62 414 GLY A CA 1
ATOM 3160 C C . GLY A 1 414 ? -38.091 -32.692 26.499 1.00 65.62 414 GLY A C 1
ATOM 3161 O O . GLY A 1 414 ? -38.662 -31.757 25.948 1.00 65.62 414 GLY A O 1
ATOM 3162 N N . ILE A 1 415 ? -37.265 -32.522 27.536 1.00 77.69 415 ILE A N 1
ATOM 3163 C CA . ILE A 1 415 ? -36.916 -31.228 28.124 1.00 77.69 415 ILE A CA 1
ATOM 3164 C C . ILE A 1 415 ? -35.412 -30.998 27.974 1.00 77.69 415 ILE A C 1
ATOM 3166 O O . ILE A 1 415 ? -34.602 -31.874 28.276 1.00 77.69 415 ILE A O 1
ATOM 3170 N N . GLU A 1 416 ? -35.038 -29.805 27.532 1.00 74.69 416 GLU A N 1
ATOM 3171 C CA . GLU A 1 416 ? -33.659 -29.330 27.517 1.00 74.69 416 GLU A CA 1
ATOM 3172 C C . GLU A 1 416 ? -33.390 -28.474 28.754 1.00 74.69 416 GLU A C 1
ATOM 3174 O O . GLU A 1 416 ? -34.281 -27.792 29.257 1.00 74.69 416 GLU A O 1
ATOM 3179 N N . GLY A 1 417 ? -32.161 -28.503 29.268 1.00 76.62 417 GLY A N 1
ATOM 3180 C CA . GLY A 1 417 ? -31.798 -27.744 30.459 1.00 76.62 417 GLY A CA 1
ATOM 3181 C C . GLY A 1 417 ? -30.421 -27.106 30.359 1.00 76.62 417 GLY A C 1
ATOM 3182 O O . GLY A 1 417 ? -29.467 -27.726 29.885 1.00 76.62 417 GLY A O 1
ATOM 3183 N N . THR A 1 418 ? -30.306 -25.872 30.842 1.00 76.38 418 THR A N 1
ATOM 3184 C CA . THR A 1 418 ? -29.045 -25.131 30.933 1.00 76.38 418 THR A CA 1
ATOM 3185 C C . THR A 1 418 ? -28.707 -24.814 32.385 1.00 76.38 418 THR A C 1
ATOM 3187 O O . THR A 1 418 ? -29.561 -24.376 33.154 1.00 76.38 418 THR A O 1
ATOM 3190 N N . LEU A 1 419 ? -27.445 -25.036 32.760 1.00 77.81 419 LEU A N 1
ATOM 3191 C CA . LEU A 1 419 ? -26.901 -24.704 34.080 1.00 77.81 419 LEU A CA 1
ATOM 3192 C C . LEU A 1 419 ? -26.274 -23.305 34.065 1.00 77.81 419 LEU A C 1
ATOM 3194 O O . LEU A 1 419 ? -25.576 -22.959 33.110 1.00 77.81 419 LEU A O 1
ATOM 3198 N N . SER A 1 420 ? -26.420 -22.552 35.159 1.00 72.06 420 SER A N 1
ATOM 3199 C CA . SER A 1 420 ? -25.739 -21.258 35.336 1.00 72.06 420 SER A CA 1
ATOM 3200 C C . SER A 1 420 ? -24.210 -21.368 35.420 1.00 72.06 420 SER A C 1
ATOM 3202 O O . SER A 1 420 ? -23.498 -20.416 35.110 1.00 72.06 420 SER A O 1
ATOM 3204 N N . THR A 1 421 ? -23.686 -22.537 35.803 1.00 73.19 421 THR A N 1
ATOM 3205 C CA . THR A 1 421 ? -22.254 -22.856 35.760 1.00 73.19 421 THR A CA 1
ATOM 3206 C C . THR A 1 421 ? -22.026 -24.260 35.210 1.00 73.19 421 THR A C 1
ATOM 3208 O O . THR A 1 421 ? -22.747 -25.202 35.534 1.00 73.19 421 THR A O 1
ATOM 3211 N N . LYS A 1 422 ? -20.996 -24.410 34.372 1.00 76.00 422 LYS A N 1
ATOM 3212 C CA . LYS A 1 422 ? -20.624 -25.692 33.748 1.00 76.00 422 LYS A CA 1
ATOM 3213 C C . LYS A 1 422 ? -19.626 -26.492 34.589 1.00 76.00 422 LYS A C 1
ATOM 3215 O O . LYS A 1 422 ? -19.440 -27.684 34.348 1.00 76.00 422 LYS A O 1
ATOM 3220 N N . THR A 1 423 ? -18.978 -25.852 35.563 1.00 78.62 423 THR A N 1
ATOM 3221 C CA . THR A 1 423 ? -17.957 -26.474 36.410 1.00 78.62 423 THR A CA 1
ATOM 3222 C C . THR A 1 423 ? -18.140 -26.124 37.885 1.00 78.62 423 THR A C 1
ATOM 3224 O O . THR A 1 423 ? -18.644 -25.060 38.246 1.00 78.62 423 THR A O 1
ATOM 3227 N N . LEU A 1 424 ? -17.711 -27.052 38.736 1.00 81.69 424 LEU A N 1
ATOM 3228 C CA . LEU A 1 424 ? -17.675 -26.970 40.190 1.00 81.69 424 LEU A CA 1
ATOM 3229 C C . LEU A 1 424 ? -16.214 -26.913 40.635 1.00 81.69 424 LEU A C 1
ATOM 3231 O O . LEU A 1 424 ? -15.413 -27.732 40.182 1.00 81.69 424 LEU A O 1
ATOM 3235 N N . ARG A 1 425 ? -15.850 -26.004 41.541 1.00 80.88 425 ARG A N 1
ATOM 3236 C CA . ARG A 1 425 ? -14.535 -26.064 42.201 1.00 80.88 425 ARG A CA 1
ATOM 3237 C C . ARG A 1 425 ? -14.645 -26.893 43.471 1.00 80.88 425 ARG A C 1
ATOM 3239 O O . ARG A 1 425 ? -15.411 -26.537 44.364 1.00 80.88 425 ARG A O 1
ATOM 3246 N N . VAL A 1 426 ? -13.877 -27.975 43.543 1.00 82.94 426 VAL A N 1
ATOM 3247 C CA . VAL A 1 426 ? -13.862 -28.914 44.670 1.00 82.94 426 VAL A CA 1
ATOM 3248 C C . VAL A 1 426 ? -12.448 -29.005 45.230 1.00 82.94 426 VAL A C 1
ATOM 3250 O O . VAL A 1 426 ? -11.489 -29.181 44.479 1.00 82.94 426 VAL A O 1
ATOM 3253 N N . LYS A 1 427 ? -12.325 -28.912 46.551 1.00 82.19 427 LYS A N 1
ATOM 3254 C CA . LYS A 1 427 ? -11.099 -29.184 47.295 1.00 82.19 427 LYS A CA 1
ATOM 3255 C C . LYS A 1 427 ? -11.166 -30.587 47.878 1.00 82.19 427 LYS A C 1
ATOM 3257 O O . LYS A 1 427 ? -12.142 -30.941 48.535 1.00 82.19 427 LYS A O 1
ATOM 3262 N N . VAL A 1 428 ? -10.132 -31.378 47.624 1.00 85.56 428 VAL A N 1
ATOM 3263 C CA . VAL A 1 428 ? -9.976 -32.737 48.146 1.00 85.56 428 VAL A CA 1
ATOM 3264 C C . VAL A 1 428 ? -8.845 -32.729 49.169 1.00 85.56 428 VAL A C 1
ATOM 3266 O O . VAL A 1 428 ? -7.734 -32.308 48.850 1.00 85.56 428 VAL A O 1
ATOM 3269 N N . SER A 1 429 ? -9.106 -33.190 50.389 1.00 82.94 429 SER A N 1
ATOM 3270 C CA . SER A 1 429 ? -8.101 -33.330 51.452 1.00 82.94 429 SER A CA 1
ATOM 3271 C C . SER A 1 429 ? -8.073 -34.751 52.013 1.00 82.94 429 SER A C 1
ATOM 3273 O O . SER A 1 429 ? -9.037 -35.506 51.883 1.00 82.94 429 SER A O 1
ATOM 3275 N N . GLU A 1 430 ? -6.954 -35.148 52.619 1.00 84.31 430 GLU A N 1
ATOM 3276 C CA . GLU A 1 430 ? -6.874 -36.417 53.349 1.00 84.31 430 GLU A CA 1
ATOM 3277 C C . GLU A 1 430 ? -7.777 -36.372 54.582 1.00 84.31 430 GLU A C 1
ATOM 3279 O O . GLU A 1 430 ? -7.814 -35.374 55.304 1.00 84.31 430 GLU A O 1
ATOM 3284 N N . ARG A 1 431 ? -8.546 -37.442 54.799 1.00 73.56 431 ARG A N 1
ATOM 3285 C CA . ARG A 1 431 ? -9.428 -37.549 55.960 1.00 73.56 431 ARG A CA 1
ATOM 3286 C C . ARG A 1 431 ? -8.573 -37.845 57.194 1.00 73.56 431 ARG A C 1
ATOM 3288 O O . ARG A 1 431 ? -8.038 -38.944 57.321 1.00 73.56 431 ARG A O 1
ATOM 3295 N N . ASN A 1 432 ? -8.438 -36.865 58.083 1.00 66.38 432 ASN A N 1
ATOM 3296 C CA . ASN A 1 432 ? -7.748 -37.025 59.361 1.00 66.38 432 ASN A CA 1
ATOM 3297 C C . ASN A 1 432 ? -8.694 -37.717 60.371 1.00 66.38 432 ASN A C 1
ATOM 3299 O O . ASN A 1 432 ? -9.878 -37.374 60.387 1.00 66.38 432 ASN A O 1
ATOM 3303 N N . PRO A 1 433 ? -8.238 -38.660 61.223 1.00 54.34 433 PRO A N 1
ATOM 3304 C CA . PRO A 1 433 ? -9.100 -39.343 62.198 1.00 54.34 433 PRO A CA 1
ATOM 3305 C C . PRO A 1 433 ? -9.701 -38.443 63.294 1.00 54.34 433 PRO A C 1
ATOM 3307 O O . PRO A 1 433 ? -10.449 -38.936 64.126 1.00 54.34 433 PRO A O 1
ATOM 3310 N N . SER A 1 434 ? -9.368 -37.153 63.323 1.00 54.41 434 SER A N 1
ATOM 3311 C CA . SER A 1 434 ? -9.787 -36.180 64.340 1.00 54.41 434 SER A CA 1
ATOM 3312 C C . SER A 1 434 ? -10.953 -35.265 63.924 1.00 54.41 434 SER A C 1
ATOM 3314 O O . SER A 1 434 ? -11.319 -34.385 64.692 1.00 54.41 434 SER A O 1
ATOM 3316 N N . ASP A 1 435 ? -11.559 -35.469 62.749 1.00 50.25 435 ASP A N 1
ATOM 3317 C CA . ASP A 1 435 ? -12.651 -34.623 62.220 1.00 50.25 435 ASP A CA 1
ATOM 3318 C C . ASP A 1 435 ? -14.077 -35.079 62.639 1.00 50.25 435 ASP A C 1
ATOM 3320 O O . ASP A 1 435 ? -15.062 -34.539 62.138 1.00 50.25 435 ASP A O 1
ATOM 3324 N N . GLU A 1 436 ? -14.224 -36.071 63.529 1.00 48.22 436 GLU A N 1
ATOM 3325 C CA . GLU A 1 436 ? -15.529 -36.551 64.033 1.00 48.22 436 GLU A CA 1
ATOM 3326 C C . GLU A 1 436 ? -15.961 -35.880 65.349 1.00 48.22 436 GLU A C 1
ATOM 3328 O O . GLU A 1 436 ? -16.366 -36.556 66.282 1.00 48.22 436 GLU A O 1
ATOM 3333 N N . GLU A 1 437 ? -15.934 -34.552 65.440 1.00 47.03 437 GLU A N 1
ATOM 3334 C CA . GLU A 1 437 ? -16.708 -33.821 66.455 1.00 47.03 437 GLU A CA 1
ATOM 3335 C C . GLU A 1 437 ? -17.175 -32.488 65.871 1.00 47.03 437 GLU A C 1
ATOM 3337 O O . GLU A 1 437 ? -16.429 -31.522 65.856 1.00 47.03 437 GLU A O 1
ATOM 3342 N N . GLU A 1 438 ? -18.395 -32.461 65.330 1.00 44.38 438 GLU A N 1
ATOM 3343 C CA . GLU A 1 438 ? -19.339 -31.335 65.413 1.00 44.38 438 GLU A CA 1
ATOM 3344 C C . GLU A 1 438 ? -20.534 -31.629 64.500 1.00 44.38 438 GLU A C 1
ATOM 3346 O O . GLU A 1 438 ? -20.533 -31.301 63.316 1.00 44.38 438 GLU A O 1
ATOM 3351 N N . GLN A 1 439 ? -21.541 -32.302 65.062 1.00 32.03 439 GLN A N 1
ATOM 3352 C CA . GLN A 1 439 ? -22.976 -32.054 64.854 1.00 32.03 439 GLN A CA 1
ATOM 3353 C C . GLN A 1 439 ? -23.761 -33.208 65.479 1.00 32.03 439 GLN A C 1
ATOM 3355 O O . GLN A 1 439 ? -24.105 -34.183 64.817 1.00 32.03 439 GLN A O 1
ATOM 3360 N N . ASN A 1 440 ? -24.054 -33.082 66.774 1.00 32.81 440 ASN A N 1
ATOM 3361 C CA . ASN A 1 440 ? -25.134 -33.839 67.394 1.00 32.81 440 ASN A CA 1
ATOM 3362 C C . ASN A 1 440 ? -26.338 -32.891 67.545 1.00 32.81 440 ASN A C 1
ATOM 3364 O O . ASN A 1 440 ? -26.192 -31.848 68.192 1.00 32.81 440 ASN A O 1
ATOM 3368 N N . PRO A 1 441 ? -27.509 -33.185 66.956 1.00 40.00 441 PRO A N 1
ATOM 3369 C CA . PRO A 1 441 ? -28.749 -32.530 67.324 1.00 40.00 441 PRO A CA 1
ATOM 3370 C C . PRO A 1 441 ? -29.287 -33.138 68.627 1.00 40.00 441 PRO A C 1
ATOM 3372 O O . PRO A 1 441 ? -29.420 -34.349 68.749 1.00 40.00 441 PRO A O 1
ATOM 3375 N N . SER A 1 442 ? -29.585 -32.251 69.574 1.00 34.97 442 SER A N 1
ATOM 3376 C CA . SER A 1 442 ? -30.636 -32.313 70.601 1.00 34.97 442 SER A CA 1
ATOM 3377 C C . SER A 1 442 ? -31.275 -33.681 70.909 1.00 34.97 442 SER A C 1
ATOM 3379 O O . SER A 1 442 ? -32.081 -34.175 70.123 1.00 34.97 442 SER A O 1
ATOM 3381 N N . GLU A 1 443 ? -31.074 -34.181 72.134 1.00 35.66 443 GLU A N 1
ATOM 3382 C CA . GLU A 1 443 ? -32.037 -35.072 72.805 1.00 35.66 443 GLU A CA 1
ATOM 3383 C C . GLU A 1 443 ? -32.769 -34.331 73.954 1.00 35.66 443 GLU A C 1
ATOM 3385 O O . GLU A 1 443 ? -32.203 -33.400 74.536 1.00 35.66 443 GLU A O 1
ATOM 3390 N N . PRO A 1 444 ? -34.044 -34.681 74.241 1.00 37.03 444 PRO A N 1
ATOM 3391 C CA . PRO A 1 444 ? -34.953 -33.949 75.132 1.00 37.03 444 PRO A CA 1
ATOM 3392 C C . PRO A 1 444 ? -34.765 -34.311 76.626 1.00 37.03 444 PRO A C 1
ATOM 3394 O O . PRO A 1 444 ? -34.008 -35.227 76.942 1.00 37.03 444 PRO A O 1
ATOM 3397 N N . PRO A 1 445 ? -35.406 -33.585 77.570 1.00 48.16 445 PRO A N 1
ATOM 3398 C CA . PRO A 1 445 ? -35.001 -33.589 78.974 1.00 48.16 445 PRO A CA 1
ATOM 3399 C C . PRO A 1 445 ? -35.672 -34.710 79.776 1.00 48.16 445 PRO A C 1
ATOM 3401 O O . PRO A 1 445 ? -36.845 -34.980 79.546 1.00 48.16 445 PRO A O 1
ATOM 3404 N N . GLU A 1 446 ? -34.978 -35.257 80.783 1.00 31.11 446 GLU A N 1
ATOM 3405 C CA . GLU A 1 446 ? -35.548 -35.467 82.125 1.00 31.11 446 GLU A CA 1
ATOM 3406 C C . GLU A 1 446 ? -34.512 -35.836 83.213 1.00 31.11 446 GLU A C 1
ATOM 3408 O O . GLU A 1 446 ? -33.518 -36.513 82.974 1.00 31.11 446 GLU A O 1
ATOM 3413 N N . GLU A 1 447 ? -34.799 -35.293 84.400 1.00 31.45 447 GLU A N 1
ATOM 3414 C CA . GLU A 1 447 ? -34.438 -35.624 85.789 1.00 31.45 447 GLU A CA 1
ATOM 3415 C C . GLU A 1 447 ? -33.162 -36.408 86.181 1.00 31.45 447 GLU A C 1
ATOM 3417 O O . GLU A 1 447 ? -33.022 -37.604 85.959 1.00 31.45 447 GLU A O 1
ATOM 3422 N N . GLY A 1 448 ? -32.384 -35.770 87.072 1.00 28.95 448 GLY A N 1
ATOM 3423 C CA . GLY A 1 448 ? -32.198 -36.304 88.430 1.00 28.95 448 GLY A CA 1
ATOM 3424 C C . GLY A 1 448 ? -30.895 -37.050 88.765 1.00 28.95 448 GLY A C 1
ATOM 3425 O O . GLY A 1 448 ? -30.706 -38.198 88.397 1.00 28.95 448 GLY A O 1
ATOM 3426 N N . GLY A 1 449 ? -30.095 -36.457 89.665 1.00 28.92 449 GLY A N 1
ATOM 3427 C CA . GLY A 1 449 ? -29.492 -37.212 90.777 1.00 28.92 449 GLY A CA 1
ATOM 3428 C C . GLY A 1 449 ? -28.015 -37.637 90.700 1.00 28.92 449 GLY A C 1
ATOM 3429 O O . GLY A 1 449 ? -27.709 -38.756 90.329 1.00 28.92 449 GLY A O 1
ATOM 3430 N N . ASN A 1 450 ? -27.157 -36.782 91.267 1.00 31.44 450 ASN A N 1
ATOM 3431 C CA . ASN A 1 450 ? -26.147 -37.065 92.305 1.00 31.44 450 ASN A CA 1
ATOM 3432 C C . ASN A 1 450 ? -24.951 -38.040 92.094 1.00 31.44 450 ASN A C 1
ATOM 3434 O O . ASN A 1 450 ? -25.109 -39.213 91.782 1.00 31.44 450 ASN A O 1
ATOM 3438 N N . ASN A 1 451 ? -23.802 -37.542 92.588 1.00 31.11 451 ASN A N 1
ATOM 3439 C CA . ASN A 1 451 ? -22.643 -38.215 93.211 1.00 31.11 451 ASN A CA 1
ATOM 3440 C C . ASN A 1 451 ? -21.399 -38.615 92.376 1.00 31.11 451 ASN A C 1
ATOM 3442 O O . ASN A 1 451 ? -21.380 -39.585 91.631 1.00 31.11 451 ASN A O 1
ATOM 3446 N N . ASN A 1 452 ? -20.319 -37.879 92.680 1.00 31.52 452 ASN A N 1
ATOM 3447 C CA . ASN A 1 452 ? -18.891 -38.259 92.748 1.00 31.52 452 ASN A CA 1
ATOM 3448 C C . ASN A 1 452 ? -18.668 -39.466 93.710 1.00 31.52 452 ASN A C 1
ATOM 3450 O O . ASN A 1 452 ? -19.620 -39.792 94.428 1.00 31.52 452 ASN A O 1
ATOM 3454 N N . PRO A 1 453 ? -17.444 -40.004 93.943 1.00 61.59 453 PRO A N 1
ATOM 3455 C CA . PRO A 1 453 ? -16.135 -39.872 93.267 1.00 61.59 453 PRO A CA 1
ATOM 3456 C C . PRO A 1 453 ? -15.479 -41.245 92.955 1.00 61.59 453 PRO A C 1
ATOM 3458 O O . PRO A 1 453 ? -16.013 -42.279 93.336 1.00 61.59 453 PRO A O 1
ATOM 3461 N N . ASP A 1 454 ? -14.316 -41.259 92.289 1.00 33.59 454 ASP A N 1
ATOM 3462 C CA . ASP A 1 454 ? -13.071 -41.828 92.859 1.00 33.59 454 ASP A CA 1
ATOM 3463 C C . ASP A 1 454 ? -11.908 -41.857 91.836 1.00 33.59 454 ASP A C 1
ATOM 3465 O O . ASP A 1 454 ? -11.961 -42.492 90.785 1.00 33.59 454 ASP A O 1
ATOM 3469 N N . GLU A 1 455 ? -10.843 -41.135 92.196 1.00 33.06 455 GLU A N 1
ATOM 3470 C CA . GLU A 1 455 ? -9.423 -41.399 91.888 1.00 33.06 455 GLU A CA 1
ATOM 3471 C C . GLU A 1 455 ? -8.979 -42.710 92.606 1.00 33.06 455 GLU A C 1
ATOM 3473 O O . GLU A 1 455 ? -9.764 -43.223 93.405 1.00 33.06 455 GLU A O 1
ATOM 3478 N N . PRO A 1 456 ? -7.729 -43.229 92.514 1.00 57.16 456 PRO A N 1
ATOM 3479 C CA . PRO A 1 456 ? -6.552 -42.761 91.771 1.00 57.16 456 PRO A CA 1
ATOM 3480 C C . PRO A 1 456 ? -5.729 -43.895 91.108 1.00 57.16 456 PRO A C 1
ATOM 3482 O O . PRO A 1 456 ? -6.092 -45.064 91.167 1.00 57.16 456 PRO A O 1
ATOM 3485 N N . SER A 1 457 ? -4.577 -43.512 90.535 1.00 31.92 457 SER A N 1
ATOM 3486 C CA . SER A 1 457 ? -3.236 -44.105 90.749 1.00 31.92 457 SER A CA 1
ATOM 3487 C C . SER A 1 457 ? -2.426 -44.413 89.475 1.00 31.92 457 SER A C 1
ATOM 3489 O O . SER A 1 457 ? -2.649 -45.414 88.798 1.00 31.92 457 SER A O 1
ATOM 3491 N N . ASP A 1 458 ? -1.427 -43.552 89.250 1.00 37.72 458 ASP A N 1
ATOM 3492 C CA . ASP A 1 458 ? -0.044 -43.802 88.771 1.00 37.72 458 ASP A CA 1
ATOM 3493 C C . ASP A 1 458 ? 0.564 -45.104 89.398 1.00 37.72 458 ASP A C 1
ATOM 3495 O O . ASP A 1 458 ? -0.012 -45.549 90.399 1.00 37.72 458 ASP A O 1
ATOM 3499 N N . PRO A 1 459 ? 1.723 -45.705 88.992 1.00 53.47 459 PRO A N 1
ATOM 3500 C CA . PRO A 1 459 ? 2.872 -45.050 88.343 1.00 53.47 459 PRO A CA 1
ATOM 3501 C C . PRO A 1 459 ? 3.795 -45.887 87.414 1.00 53.47 459 PRO A C 1
ATOM 3503 O O . PRO A 1 459 ? 3.655 -47.102 87.284 1.00 53.47 459 PRO A O 1
ATOM 3506 N N . SER A 1 460 ? 4.863 -45.219 86.934 1.00 33.78 460 SER A N 1
ATOM 3507 C CA . SER A 1 460 ? 6.241 -45.748 86.720 1.00 33.78 460 SER A CA 1
ATOM 3508 C C . SER A 1 460 ? 6.449 -46.716 85.535 1.00 33.78 460 SER A C 1
ATOM 3510 O O . SER A 1 460 ? 5.533 -47.413 85.129 1.00 33.78 460 SER A O 1
ATOM 3512 N N . ASP A 1 461 ? 7.604 -46.895 84.891 1.00 35.25 461 ASP A N 1
ATOM 3513 C CA . ASP A 1 461 ? 8.996 -46.426 84.984 1.00 35.25 461 ASP A CA 1
ATOM 3514 C C . ASP A 1 461 ? 9.661 -46.952 83.672 1.00 35.25 461 ASP A C 1
ATOM 3516 O O . ASP A 1 461 ? 9.303 -48.030 83.204 1.00 35.25 461 ASP A O 1
ATOM 3520 N N . ASN A 1 462 ? 10.477 -46.184 82.943 1.00 33.81 462 ASN A N 1
ATOM 3521 C CA . ASN A 1 462 ? 11.952 -46.175 82.997 1.00 33.81 462 ASN A CA 1
ATOM 3522 C C . ASN A 1 462 ? 12.694 -47.200 82.096 1.00 33.81 462 ASN A C 1
ATOM 3524 O O . ASN A 1 462 ? 12.291 -48.346 81.927 1.00 33.81 462 ASN A O 1
ATOM 3528 N N . THR A 1 463 ? 13.882 -46.753 81.661 1.00 35.75 463 THR A N 1
ATOM 3529 C CA . THR A 1 463 ? 15.045 -47.437 81.049 1.00 35.75 463 THR A CA 1
ATOM 3530 C C . THR A 1 463 ? 14.940 -47.703 79.543 1.00 35.75 463 THR A C 1
ATOM 3532 O O . THR A 1 463 ? 13.974 -48.289 79.080 1.00 35.75 463 THR A O 1
ATOM 3535 N N . GLY A 1 464 ? 15.834 -47.188 78.686 1.00 32.69 464 GLY A N 1
ATOM 3536 C CA . GLY A 1 464 ? 17.313 -47.251 78.705 1.00 32.69 464 GLY A CA 1
ATOM 3537 C C . GLY A 1 464 ? 17.721 -48.273 77.621 1.00 32.69 464 GLY A C 1
ATOM 3538 O O . GLY A 1 464 ? 17.029 -49.269 77.470 1.00 32.69 464 GLY A O 1
ATOM 3539 N N . SER A 1 465 ? 18.746 -48.152 76.778 1.00 37.50 465 SER A N 1
ATOM 3540 C CA . SER A 1 465 ? 19.992 -47.381 76.766 1.00 37.50 465 SER A CA 1
ATOM 3541 C C . SER A 1 465 ? 20.675 -47.614 75.396 1.00 37.50 465 SER A C 1
ATOM 3543 O O . SER A 1 465 ? 20.423 -48.662 74.808 1.00 37.50 465 SER A O 1
ATOM 3545 N N . ASN A 1 466 ? 21.597 -46.714 75.010 1.00 36.00 466 ASN A N 1
ATOM 3546 C CA . ASN A 1 466 ? 22.913 -46.973 74.373 1.00 36.00 466 ASN A CA 1
ATOM 3547 C C . ASN A 1 466 ? 22.996 -47.667 72.988 1.00 36.00 466 ASN A C 1
ATOM 3549 O O . ASN A 1 466 ? 22.195 -48.527 72.659 1.00 36.00 466 ASN A O 1
ATOM 3553 N N . GLU A 1 467 ? 23.976 -47.421 72.113 1.00 39.00 467 GLU A N 1
ATOM 3554 C CA . GLU A 1 467 ? 25.191 -46.583 72.075 1.00 39.00 467 GLU A CA 1
ATOM 3555 C C . GLU A 1 467 ? 25.748 -46.647 70.630 1.00 39.00 467 GLU A C 1
ATOM 3557 O O . GLU A 1 467 ? 25.523 -47.652 69.957 1.00 39.00 467 GLU A O 1
ATOM 3562 N N . GLU A 1 468 ? 26.505 -45.606 70.242 1.00 38.53 468 GLU A N 1
ATOM 3563 C CA . GLU A 1 468 ? 27.768 -45.652 69.456 1.00 38.53 468 GLU A CA 1
ATOM 3564 C C . GLU A 1 468 ? 27.743 -46.142 67.975 1.00 38.53 468 GLU A C 1
ATOM 3566 O O . GLU A 1 468 ? 26.975 -47.010 67.586 1.00 38.53 468 GLU A O 1
ATOM 3571 N N . ASP A 1 469 ? 28.549 -45.639 67.032 1.00 39.16 469 ASP A N 1
ATOM 3572 C CA . ASP A 1 469 ? 29.731 -44.776 67.105 1.00 39.16 469 ASP A CA 1
ATOM 3573 C C . ASP A 1 469 ? 30.097 -44.171 65.729 1.00 39.16 469 ASP A C 1
ATOM 3575 O O . ASP A 1 469 ? 29.678 -44.685 64.692 1.00 39.16 469 ASP A O 1
ATOM 3579 N N . GLU A 1 470 ? 30.976 -43.161 65.795 1.00 40.03 470 GLU A N 1
ATOM 3580 C CA . GLU A 1 470 ? 32.030 -42.747 64.842 1.00 40.03 470 GLU A CA 1
ATOM 3581 C C . GLU A 1 470 ? 31.617 -42.293 63.426 1.00 40.03 470 GLU A C 1
ATOM 3583 O O . GLU A 1 470 ? 31.055 -43.030 62.624 1.00 40.03 470 GLU A O 1
ATOM 3588 N N . GLY A 1 471 ? 31.860 -41.041 63.014 1.00 35.91 471 GLY A N 1
ATOM 3589 C CA . GLY A 1 471 ? 33.161 -40.344 62.940 1.00 35.91 471 GLY A CA 1
ATOM 3590 C C . GLY A 1 471 ? 33.496 -40.187 61.439 1.00 35.91 471 GLY A C 1
ATOM 3591 O O . GLY A 1 471 ? 33.184 -41.069 60.653 1.00 35.91 471 GLY A O 1
ATOM 3592 N N . ASN A 1 472 ? 34.076 -39.133 60.868 1.00 37.81 472 ASN A N 1
ATOM 3593 C CA . ASN A 1 472 ? 34.919 -38.030 61.314 1.00 37.81 472 ASN A CA 1
ATOM 3594 C C . ASN A 1 472 ? 35.020 -37.058 60.100 1.00 37.81 472 ASN A C 1
ATOM 3596 O O . ASN A 1 472 ? 35.095 -37.532 58.967 1.00 37.81 472 ASN A O 1
ATOM 3600 N N . GLY A 1 473 ? 34.888 -35.738 60.266 1.00 36.91 473 GLY A N 1
ATOM 3601 C CA . GLY A 1 473 ? 36.005 -34.778 60.114 1.00 36.91 473 GLY A CA 1
ATOM 3602 C C . GLY A 1 473 ? 35.788 -33.855 58.892 1.00 36.91 473 GLY A C 1
ATOM 3603 O O . GLY A 1 473 ? 35.598 -34.348 57.788 1.00 36.91 473 GLY A O 1
ATOM 3604 N N . GLU A 1 474 ? 35.538 -32.547 59.073 1.00 38.69 474 GLU A N 1
ATOM 3605 C CA . GLU A 1 474 ? 36.538 -31.446 59.114 1.00 38.69 474 GLU A CA 1
ATOM 3606 C C . GLU A 1 474 ? 37.232 -31.216 57.744 1.00 38.69 474 GLU A C 1
ATOM 3608 O O . GLU A 1 474 ? 37.658 -32.162 57.104 1.00 38.69 474 GLU A O 1
ATOM 3613 N N . ASN A 1 475 ? 37.448 -30.019 57.186 1.00 36.16 475 ASN A N 1
ATOM 3614 C CA . ASN A 1 475 ? 37.540 -28.666 57.726 1.00 36.16 475 ASN A CA 1
ATOM 3615 C C . ASN A 1 475 ? 37.642 -27.639 56.571 1.00 36.16 475 ASN A C 1
ATOM 3617 O O . ASN A 1 475 ? 38.179 -27.970 55.516 1.00 36.16 475 ASN A O 1
ATOM 3621 N N . ASN A 1 476 ? 37.293 -26.382 56.893 1.00 36.19 476 ASN A N 1
ATOM 3622 C CA . ASN A 1 476 ? 37.820 -25.106 56.363 1.00 36.19 476 ASN A CA 1
ATOM 3623 C C . ASN A 1 476 ? 37.645 -24.737 54.875 1.00 36.19 476 ASN A C 1
ATOM 3625 O O . ASN A 1 476 ? 37.666 -25.579 53.995 1.00 36.19 476 ASN A O 1
ATOM 3629 N N . ALA A 1 477 ? 37.687 -23.473 54.457 1.00 39.34 477 ALA A N 1
ATOM 3630 C CA . ALA A 1 477 ? 37.393 -22.137 54.988 1.00 39.34 477 ALA A CA 1
ATOM 3631 C C . ALA A 1 477 ? 37.892 -21.154 53.905 1.00 39.34 477 ALA A C 1
ATOM 3633 O O . ALA A 1 477 ? 38.877 -21.438 53.228 1.00 39.34 477 ALA A O 1
ATOM 3634 N N . SER A 1 478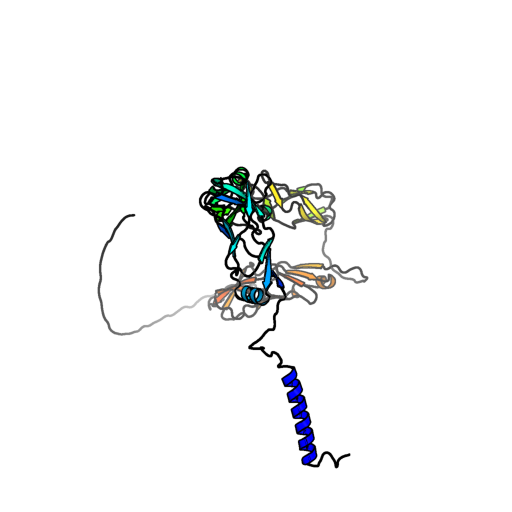 ? 37.276 -19.968 53.857 1.00 38.03 478 SER A N 1
ATOM 3635 C CA . SER A 1 478 ? 37.883 -18.672 53.487 1.00 38.03 478 SER A CA 1
ATOM 3636 C C . SER A 1 478 ? 38.412 -18.436 52.054 1.00 38.03 478 SER A C 1
ATOM 3638 O O . SER A 1 478 ? 39.424 -18.991 51.646 1.00 38.03 478 SER A O 1
ATOM 3640 N N . ASN A 1 479 ? 37.801 -17.450 51.384 1.00 36.75 479 ASN A N 1
ATOM 3641 C CA . ASN A 1 479 ? 38.317 -16.074 51.187 1.00 36.75 479 ASN A CA 1
ATOM 3642 C C . ASN A 1 479 ? 38.314 -15.537 49.742 1.00 36.75 479 ASN A C 1
ATOM 3644 O O . ASN A 1 479 ? 38.858 -16.190 48.863 1.00 36.75 479 ASN A O 1
ATOM 3648 N N . GLU A 1 480 ? 37.788 -14.299 49.621 1.00 37.25 480 GLU A N 1
ATOM 3649 C CA . GLU A 1 480 ? 38.254 -13.149 48.799 1.00 37.25 480 GLU A CA 1
ATOM 3650 C C . GLU A 1 480 ? 38.354 -13.334 47.258 1.00 37.25 480 GLU A C 1
ATOM 3652 O O . GLU A 1 480 ? 38.588 -14.416 46.755 1.00 37.25 480 GLU A O 1
ATOM 3657 N N . GLU A 1 481 ? 38.154 -12.355 46.370 1.00 38.50 481 GLU A N 1
ATOM 3658 C CA . GLU A 1 481 ? 38.189 -10.895 46.446 1.00 38.50 481 GLU A CA 1
ATOM 3659 C C . GLU A 1 481 ? 37.585 -10.276 45.153 1.00 38.50 481 GLU A C 1
ATOM 3661 O O . GLU A 1 481 ? 37.544 -10.920 44.108 1.00 38.50 481 GLU A O 1
ATOM 3666 N N . SER A 1 482 ? 37.122 -9.027 45.285 1.00 38.62 482 SER A N 1
ATOM 3667 C CA . SER A 1 482 ? 37.201 -7.849 44.386 1.00 38.62 482 SER A CA 1
ATOM 3668 C C . SER A 1 482 ? 37.328 -7.945 42.840 1.00 38.62 482 SER A C 1
ATOM 3670 O O . SER A 1 482 ? 38.086 -8.716 42.263 1.00 38.62 482 SER A O 1
ATOM 3672 N N . GLY A 1 483 ? 36.674 -6.990 42.150 1.00 36.22 483 GLY A N 1
ATOM 3673 C CA . GLY A 1 483 ? 37.030 -6.597 40.776 1.00 36.22 483 GLY A CA 1
ATOM 3674 C C . GLY A 1 483 ? 36.056 -5.638 40.075 1.00 36.22 483 GLY A C 1
ATOM 3675 O O . GLY A 1 483 ? 35.071 -6.067 39.487 1.00 36.22 483 GLY A O 1
ATOM 3676 N N . SER A 1 484 ? 36.351 -4.334 40.108 1.00 44.31 484 SER A N 1
ATOM 3677 C CA . SER A 1 484 ? 35.693 -3.244 39.358 1.00 44.31 484 SER A CA 1
ATOM 3678 C C . SER A 1 484 ? 36.173 -3.118 37.901 1.00 44.31 484 SER A C 1
ATOM 3680 O O . SER A 1 484 ? 37.343 -3.402 37.664 1.00 44.31 484 SER A O 1
ATOM 3682 N N . SER A 1 485 ? 35.363 -2.547 36.992 1.00 43.44 485 SER A N 1
ATOM 3683 C CA . SER A 1 485 ? 35.756 -1.715 35.814 1.00 43.44 485 SER A CA 1
ATOM 3684 C C . SER A 1 485 ? 34.544 -1.592 34.864 1.00 43.44 485 SER A C 1
ATOM 3686 O O . SER A 1 485 ? 34.019 -2.615 34.453 1.00 43.44 485 SER A O 1
ATOM 3688 N N . SER A 1 486 ? 33.898 -0.441 34.644 1.00 47.12 486 SER A N 1
ATOM 3689 C CA . SER A 1 486 ? 34.264 0.762 33.860 1.00 47.12 486 SER A CA 1
ATOM 3690 C C . SER A 1 486 ? 34.118 0.647 32.323 1.00 47.12 486 SER A C 1
ATOM 3692 O O . SER A 1 486 ? 34.710 -0.235 31.714 1.00 47.12 486 SER A O 1
ATOM 3694 N N . ALA A 1 487 ? 33.344 1.604 31.776 1.00 54.47 487 ALA A N 1
ATOM 3695 C CA . ALA A 1 487 ? 33.307 2.203 30.427 1.00 54.47 487 ALA A CA 1
ATOM 3696 C C . ALA A 1 487 ? 33.094 1.324 29.171 1.00 54.47 487 ALA A C 1
ATOM 3698 O O . ALA A 1 487 ? 33.958 0.536 28.800 1.00 54.47 487 ALA A O 1
ATOM 3699 N N . ASN A 1 488 ? 32.021 1.594 28.411 1.00 49.62 488 ASN A N 1
ATOM 3700 C CA . ASN A 1 488 ? 32.022 2.572 27.306 1.00 49.62 488 ASN A CA 1
ATOM 3701 C C . ASN A 1 488 ? 30.588 2.978 26.931 1.00 49.62 488 ASN A C 1
ATOM 3703 O O . ASN A 1 488 ? 29.696 2.112 27.080 1.00 49.62 488 ASN A O 1
#

Solvent-accessible surface area (backbone atoms only — not comparable to full-atom values): 29919 Å² total; per-residue (Å²): 126,72,78,59,71,73,35,74,68,49,48,52,51,52,51,50,52,52,50,50,50,51,48,48,56,55,56,66,74,56,67,81,65,81,77,81,85,81,79,85,72,67,77,49,70,42,75,50,75,48,72,73,43,55,52,46,78,44,60,60,75,89,52,38,38,77,44,62,73,62,70,48,34,36,39,36,41,35,30,41,49,75,56,55,56,52,50,70,72,64,71,60,72,42,37,33,38,82,46,70,89,59,70,79,44,78,44,82,46,65,63,43,76,45,78,67,63,93,74,45,52,78,47,53,50,74,43,64,40,57,33,38,35,36,53,45,46,73,48,79,42,65,56,40,82,43,66,64,74,83,28,42,30,89,48,43,44,78,54,77,69,47,55,46,67,51,56,33,38,40,33,34,37,56,74,57,58,74,41,58,64,45,36,33,28,52,47,90,64,74,63,40,80,53,64,44,77,45,78,18,53,53,46,44,17,30,86,85,69,47,80,54,93,58,51,51,48,67,47,58,34,42,37,36,35,45,41,42,75,28,51,44,79,26,44,58,42,79,29,88,36,76,53,67,51,90,57,55,45,79,77,46,81,45,62,79,60,58,61,36,38,40,26,32,52,61,75,49,50,72,71,55,71,59,50,69,68,39,70,42,77,44,57,78,57,86,61,66,47,78,43,81,38,72,55,80,62,56,90,78,44,76,42,50,43,66,52,58,44,46,37,38,42,35,58,45,68,66,87,64,88,78,74,88,75,87,79,92,81,89,79,88,80,90,80,81,96,55,76,35,77,51,74,46,78,64,44,66,60,42,78,41,56,76,52,92,66,45,42,80,42,64,69,34,48,71,84,35,43,40,40,40,43,35,40,29,50,41,80,61,59,71,71,60,50,81,85,57,51,46,40,36,30,72,49,58,88,70,63,75,46,77,45,80,37,59,54,46,82,44,63,58,91,80,47,48,75,49,62,79,58,63,56,36,34,36,38,32,39,76,56,61,94,78,76,87,76,89,84,82,84,86,81,84,90,81,84,86,82,88,82,85,89,83,86,87,82,85,82,88,80,86,84,88,79,90,78,90,79,86,88,81,82,90,78,90,79,89,81,88,79,89,87,88,83,85,89,134

Nearest PDB structures (foldseek):
  4qdy-assembly1_A-2  TM=7.077E-01  e=8.511E-18  Streptococcus pneumoniae TIGR4
  5hqh-assembly1_A  TM=9.368E-01  e=3.025E-10  Listeria monocytogenes EGD-e
  2kq1-assembly1_A  TM=8.387E-01  e=9.949E-06  Halalkalibacterium halodurans
  2kxy-assembly1_A  TM=8.092E-01  e=5.487E-05  Streptococcus thermophilus LMG 18311
  3lyw-assembly1_A  TM=6.832E-01  e=6.087E-03  Desulfitobacterium hafniense DCB-2

Sequence (488 aa):
MDRLLNNPWIMKIIALLLALMLYLSVSIDNQDTNTILGTSKSSGTGTETITNVPVEVSYDQDNMIISGVPDTVNVTLEGSKSALQQEKLKQDLEVYVDLNNYGLGEHQVELQHRNISDRLDVKIDPEVVTVSIENQQSQEFPVEASFDKNQVKKGYKAGSAQISPETVTVTGAKSQLSQVAYVKALVELDNVSKDVNEQAEVVAFDKNLNKLDVAIEPEVVNVTIPIENRSKKVPISLEQTGTLGEGIEITDLSLDKDEVTVIGEKDVLDSISSIDNIPVDVTGISKTSEIKVDVPVPEGADSVQPKQVTVSVNVKKLDEEEEEETDAEETSVAEEEKDGKKSFESLSVSLNGQNSKYKYEILSPKNGAVRVDLSGPQQQLRNVTRSDIGISANVARLTPGEFSVPISLTVPSGIEGTLSTKTLRVKVSERNPSDEEEQNPSEPPEEGGNNNPDEPSDPSDNTGSNEEDEGNGENNASNEESGSSSAN

InterPro domains:
  IPR012505 YbbR-like [PF07949] (53-133)
  IPR012505 YbbR-like [PF07949] (141-225)
  IPR012505 YbbR-like [PF07949] (234-313)
  IPR053154 Cyclic di-AMP regulator [PTHR37804] (1-442)

Organism: NCBI:txid86664

Foldseek 3Di:
DPVQCPDVVSVVVVVVVVVVVVVCVVVVVPPVPPPDDDDPPLVDKDKDKDWFAAEAEAADPPWKDKDFDDRGWMKMKIARPVLVVVCVVVVPKYKYWYCHPPDAAKDKTAIDIDPGDPRIDMDIVVRIIIMGMATKDKDKDFEAEDEDQVQAAPQKGKDGKDKVPRIKIKIDGPVLVVQFDHKYFYDYHHHDQAKDWDKTAIFTAGPVRDTGDIDIVPRIIIMIIGMGRQKDKAFEEEDEDEDDDPQKDWPDKDWPDRIKIFGADPVVRVPDHYQYHQYDYCYPDDAWDKDKGARDHPPRTPDIPPRIIIITTHMDGNPDPDDDDDDDDDDDDDDDWDKDKDKDWFQAEAEPADDPQKDKDWPPPDRRGKMKMKIFTPVQVVPDDSVQKHKYWYPHPDDADKDWTAIDIGHDPGMDMDIPDGTIIMGMDGDDPPPPDDDDDDDDDDDDDDDDDDDDDDDDDDDDDDDYDDDDYDDDDDDDDDDDDDDD

Secondary structure (DSSP, 8-state):
-TTTTT-HHHHHHHHHHHHHHHHHHHHHS-------SS------EEEEEEEEEEEEEES-TTTEEEES--SEEEEEEEEEHHHHHHHHHH---EEEEE-TT--SEEEEEE-EEES--TTEEEEEESSEEEEEEEEEEEEEEEEEEE--GGGBPTTEEE---EEESSEEEEEEEHHHHTT--EEEEE----SB-S-EEEEEEEEEE-TT-PBP--EEESSEEEEEE-EEE-EEEEEEEEEEES-PPTTEEEEEEEES-SEEEEEE-HHHHHH---EEEEEEE-TT--S-EEEEEEPPPPTTEEEEESSEEEEEEEEEESS-------------------EEEEEEEEEEPEEES--TTEEEEEEESGGGEEEEEEEEEHHHHHH--GGG-EEEEE-TTPPSEEEEEEEEEE--TT-EEEES-SEEEEEEEE--TT---S--------------------------------------------------

Radius of gyration: 51.12 Å; Cα contacts (8 Å, |Δi|>4): 842; chains: 1; bounding box: 99×97×154 Å

Mean predicted aligned error: 21.4 Å